Protein AF-A0A0V0VA84-F1 (afdb_monomer)

Nearest PDB structures (foldseek):
  5h11-assembly1_A  TM=8.483E-01  e=2.764E-23  Danio rerio
  7t7c-assembly1_A  TM=3.739E-01  e=2.748E-04  Rattus norvegicus
  8ay2-assembly1_A  TM=3.408E-01  e=6.160E-02  Rattus norvegicus
  7n6g-assembly1_1T  TM=1.068E-01  e=7.537E-01  Chlamydomonas reinhardtii
  3ja6-assembly1_H  TM=1.563E-01  e=9.996E+00  Escherichia coli

Structure (mmCIF, N/CA/C/O backbone):
data_AF-A0A0V0VA84-F1
#
_entry.id   AF-A0A0V0VA84-F1
#
loop_
_atom_site.group_PDB
_atom_site.id
_atom_site.type_symbol
_atom_site.label_atom_id
_atom_site.label_alt_id
_atom_site.label_comp_id
_atom_site.label_asym_id
_atom_site.label_entity_id
_atom_site.label_seq_id
_atom_site.pdbx_PDB_ins_code
_atom_site.Cartn_x
_atom_site.Cartn_y
_atom_site.Cartn_z
_atom_site.occupancy
_atom_site.B_iso_or_equiv
_atom_site.auth_seq_id
_atom_site.auth_comp_id
_atom_site.auth_asym_id
_atom_site.auth_atom_id
_atom_site.pdbx_PDB_model_num
ATOM 1 N N . MET A 1 1 ? 24.140 22.521 54.155 1.00 45.34 1 MET A N 1
ATOM 2 C CA . MET A 1 1 ? 23.117 23.584 54.156 1.00 45.34 1 MET A CA 1
ATOM 3 C C . MET A 1 1 ? 23.136 24.397 52.866 1.00 45.34 1 MET A C 1
ATOM 5 O O . MET A 1 1 ? 22.139 24.355 52.176 1.00 45.34 1 MET A O 1
ATOM 9 N N . LEU A 1 2 ? 24.255 24.997 52.436 1.00 45.44 2 LEU A N 1
ATOM 10 C CA . LEU A 1 2 ? 24.323 25.787 51.181 1.00 45.44 2 LEU A CA 1
ATOM 11 C C . LEU A 1 2 ? 23.915 25.061 49.875 1.00 45.44 2 LEU A C 1
ATOM 13 O O . LEU A 1 2 ? 23.482 25.712 48.935 1.00 45.44 2 LEU A O 1
ATOM 17 N N . ARG A 1 3 ? 24.032 23.727 49.804 1.00 48.41 3 ARG A N 1
ATOM 18 C CA . ARG A 1 3 ? 23.675 22.936 48.607 1.00 48.41 3 ARG A CA 1
ATOM 19 C C . ARG A 1 3 ? 22.162 22.735 48.439 1.00 48.41 3 ARG A C 1
ATOM 21 O O . ARG A 1 3 ? 21.686 22.717 47.318 1.00 48.41 3 ARG A O 1
ATOM 28 N N . THR A 1 4 ? 21.428 22.634 49.547 1.00 54.72 4 THR A N 1
ATOM 29 C CA . THR A 1 4 ? 19.971 22.431 49.556 1.00 54.72 4 THR A CA 1
ATOM 30 C C . THR A 1 4 ? 19.199 23.717 49.258 1.00 54.72 4 THR A C 1
ATOM 32 O O . THR A 1 4 ? 18.077 23.652 48.780 1.00 54.72 4 THR A O 1
ATOM 35 N N . TYR A 1 5 ? 19.794 24.888 49.514 1.00 59.69 5 TYR A N 1
ATOM 36 C CA . TYR A 1 5 ? 19.188 26.183 49.185 1.00 59.69 5 TYR A CA 1
ATOM 37 C C . TYR A 1 5 ? 19.231 26.499 47.683 1.00 59.69 5 TYR A C 1
ATOM 39 O O . TYR A 1 5 ? 18.326 27.150 47.175 1.00 59.69 5 TYR A O 1
ATOM 47 N N . ALA A 1 6 ? 20.251 26.015 46.968 1.00 56.38 6 ALA A N 1
ATOM 48 C CA . ALA A 1 6 ? 20.373 26.211 45.524 1.00 56.38 6 ALA A CA 1
ATOM 49 C C . ALA A 1 6 ? 19.298 25.437 44.736 1.00 56.38 6 ALA A C 1
ATOM 51 O O . ALA A 1 6 ? 18.718 25.984 43.809 1.00 56.38 6 ALA A O 1
ATOM 52 N N . GLU A 1 7 ? 18.971 24.210 45.154 1.00 60.22 7 GLU A N 1
ATOM 53 C CA . GLU A 1 7 ? 17.962 23.365 44.492 1.00 60.22 7 GLU A CA 1
ATOM 54 C C . GLU A 1 7 ? 16.534 23.941 44.597 1.00 60.22 7 GLU A C 1
ATOM 56 O O . GLU A 1 7 ? 15.756 23.817 43.656 1.00 60.22 7 GLU A O 1
ATOM 61 N N . ASP A 1 8 ? 16.195 24.619 45.702 1.00 59.78 8 ASP A N 1
ATOM 62 C CA . ASP A 1 8 ? 14.899 25.304 45.857 1.00 59.78 8 ASP A CA 1
ATOM 63 C C . ASP A 1 8 ? 14.807 26.585 44.993 1.00 59.78 8 ASP A C 1
ATOM 65 O O . ASP A 1 8 ? 13.715 26.964 44.566 1.00 59.78 8 ASP A O 1
ATOM 69 N N . LEU A 1 9 ? 15.941 27.252 44.730 1.00 61.59 9 LEU A N 1
ATOM 70 C CA . LEU A 1 9 ? 16.037 28.484 43.929 1.00 61.59 9 LEU A CA 1
ATOM 71 C C . LEU A 1 9 ? 16.100 28.223 42.412 1.00 61.59 9 LEU A C 1
ATOM 73 O O . LEU A 1 9 ? 15.794 29.119 41.631 1.00 61.59 9 LEU A O 1
ATOM 77 N N . GLU A 1 10 ? 16.487 27.015 41.996 1.00 58.75 10 GLU A N 1
ATOM 78 C CA . GLU A 1 10 ? 16.611 26.595 40.590 1.00 58.75 10 GLU A CA 1
ATOM 79 C C . GLU A 1 10 ? 15.309 25.990 40.009 1.00 58.75 10 GLU A C 1
ATOM 81 O O . GLU A 1 10 ? 15.294 25.533 38.868 1.00 58.75 10 GLU A O 1
ATOM 86 N N . SER A 1 11 ? 14.203 25.993 40.764 1.00 61.19 11 SER A N 1
ATOM 87 C CA . SER A 1 11 ? 12.880 25.546 40.298 1.00 61.19 11 SER A CA 1
ATOM 88 C C . SER A 1 11 ? 12.213 26.576 39.368 1.00 61.19 11 SER A C 1
ATOM 90 O O . SER A 1 11 ? 12.091 27.747 39.728 1.00 61.19 11 SER A O 1
ATOM 92 N N . ASP A 1 12 ? 11.684 26.132 38.218 1.00 53.41 12 ASP A N 1
ATOM 93 C CA . ASP A 1 12 ? 10.981 26.969 37.217 1.00 53.41 12 ASP A CA 1
ATOM 94 C C . ASP A 1 12 ? 9.736 27.709 37.762 1.00 53.41 12 ASP A C 1
ATOM 96 O O . ASP A 1 12 ? 9.227 28.636 37.130 1.00 53.41 12 ASP A O 1
ATOM 100 N N . ALA A 1 13 ? 9.240 27.324 38.943 1.00 58.16 13 ALA A N 1
ATOM 101 C CA . ALA A 1 13 ? 8.108 27.939 39.636 1.00 58.16 13 ALA A CA 1
ATOM 102 C C . ALA A 1 13 ? 8.505 28.435 41.039 1.00 58.16 13 ALA A C 1
ATOM 104 O O . ALA A 1 13 ? 7.855 28.111 42.033 1.00 58.16 13 ALA A O 1
ATOM 105 N N . PHE A 1 14 ? 9.603 29.186 41.144 1.00 72.44 14 PHE A N 1
ATOM 106 C CA . PHE A 1 14 ? 10.034 29.761 42.418 1.00 72.44 14 PHE A CA 1
ATOM 107 C C . PHE A 1 14 ? 8.977 30.717 43.003 1.00 72.44 14 PHE A C 1
ATOM 109 O O . PHE A 1 14 ? 8.611 31.717 42.381 1.00 72.44 14 PHE A O 1
ATOM 116 N N . ASN A 1 15 ? 8.525 30.441 44.231 1.00 74.19 15 ASN A N 1
ATOM 117 C CA . ASN A 1 15 ? 7.655 31.322 45.007 1.00 74.19 15 ASN A CA 1
ATOM 118 C C . ASN A 1 15 ? 8.377 31.787 46.281 1.00 74.19 15 ASN A C 1
ATOM 120 O O . ASN A 1 15 ? 8.720 30.986 47.153 1.00 74.19 15 ASN A O 1
ATOM 124 N N . ALA A 1 16 ? 8.579 33.102 46.395 1.00 70.25 16 ALA A N 1
ATOM 125 C CA . ALA A 1 16 ? 9.273 33.717 47.521 1.00 70.25 16 ALA A CA 1
ATOM 126 C C . ALA A 1 16 ? 8.543 33.515 48.861 1.00 70.25 16 ALA A C 1
ATOM 128 O O . ALA A 1 16 ? 9.199 33.337 49.885 1.00 70.25 16 ALA A O 1
ATOM 129 N N . GLU A 1 17 ? 7.208 33.512 48.864 1.00 73.06 17 GLU A N 1
ATOM 130 C CA . GLU A 1 17 ? 6.409 33.332 50.083 1.00 73.06 17 GLU A CA 1
ATOM 131 C C . GLU A 1 17 ? 6.534 31.899 50.609 1.00 73.06 17 GLU A C 1
ATOM 133 O O . GLU A 1 17 ? 6.816 31.690 51.788 1.00 73.06 17 GLU A O 1
ATOM 138 N N . GLU A 1 18 ? 6.438 30.914 49.714 1.00 71.19 18 GLU A N 1
ATOM 139 C CA . GLU A 1 18 ? 6.584 29.495 50.050 1.00 71.19 18 GLU A CA 1
ATOM 140 C C . GLU A 1 18 ? 8.011 29.160 50.513 1.00 71.19 18 GLU A C 1
ATOM 142 O O . GLU A 1 18 ? 8.213 28.369 51.436 1.00 71.19 18 GLU A O 1
ATOM 147 N N . TYR A 1 19 ? 9.020 29.793 49.909 1.00 73.81 19 TYR A N 1
ATOM 148 C CA . TYR A 1 19 ? 10.410 29.643 50.328 1.00 73.81 19 TYR A CA 1
ATOM 149 C C . TYR A 1 19 ? 10.634 30.170 51.752 1.00 73.81 19 TYR A C 1
ATOM 151 O O . TYR A 1 19 ? 11.240 29.480 52.575 1.00 73.81 19 TYR A O 1
ATOM 159 N N . VAL A 1 20 ? 10.110 31.360 52.069 1.00 73.44 20 VAL A N 1
ATOM 160 C CA . VAL A 1 20 ? 10.193 31.946 53.417 1.00 73.44 20 VAL A CA 1
ATOM 161 C C . VAL A 1 20 ? 9.425 31.099 54.434 1.00 73.44 20 VAL A C 1
ATOM 163 O O . VAL A 1 20 ? 9.914 30.890 55.544 1.00 73.44 20 VAL A O 1
ATOM 166 N N . GLU A 1 21 ? 8.269 30.549 54.060 1.00 71.00 21 GLU A N 1
ATOM 167 C CA . GLU A 1 21 ? 7.486 29.658 54.919 1.00 71.00 21 GLU A CA 1
ATOM 168 C C . GLU A 1 21 ? 8.239 28.354 55.221 1.00 71.00 21 GLU A C 1
ATOM 170 O O . GLU A 1 21 ? 8.366 27.967 56.383 1.00 71.00 21 GLU A O 1
ATOM 175 N N . ARG A 1 22 ? 8.839 27.718 54.206 1.00 71.38 22 ARG A N 1
ATOM 176 C CA . ARG A 1 22 ? 9.696 26.531 54.377 1.00 71.38 22 ARG A CA 1
ATOM 177 C C . ARG A 1 22 ? 10.940 26.834 55.210 1.00 71.38 22 ARG A C 1
ATOM 179 O O . ARG A 1 22 ? 11.348 25.991 56.009 1.00 71.38 22 ARG A O 1
ATOM 186 N N . LEU A 1 23 ? 11.543 28.010 55.037 1.00 71.06 23 LEU A N 1
ATOM 187 C CA . LEU A 1 23 ? 12.694 28.466 55.819 1.00 71.06 23 LEU A CA 1
ATOM 188 C C . LEU A 1 23 ? 12.318 28.614 57.298 1.00 71.06 23 LEU A C 1
ATOM 190 O O . LEU A 1 23 ? 12.993 28.055 58.162 1.00 71.06 23 LEU A O 1
ATOM 194 N N . ALA A 1 24 ? 11.202 29.288 57.585 1.00 68.38 24 ALA A N 1
ATOM 195 C CA . ALA A 1 24 ? 10.670 29.421 58.937 1.00 68.38 24 ALA A CA 1
ATOM 196 C C . ALA A 1 24 ? 10.385 28.042 59.554 1.00 68.38 24 ALA A C 1
ATOM 198 O O . ALA A 1 24 ? 10.808 27.774 60.677 1.00 68.38 24 ALA A O 1
ATOM 199 N N . TRP A 1 25 ? 9.778 27.129 58.788 1.00 69.94 25 TRP A N 1
ATOM 200 C CA . TRP A 1 25 ? 9.492 25.757 59.218 1.00 69.94 25 TRP A CA 1
ATOM 201 C C . TRP A 1 25 ? 10.760 24.943 59.529 1.00 69.94 25 TRP A C 1
ATOM 203 O O . TRP A 1 25 ? 10.796 24.198 60.511 1.00 69.94 25 TRP A O 1
ATOM 213 N N . ARG A 1 26 ? 11.825 25.093 58.725 1.00 69.25 26 ARG A N 1
ATOM 214 C CA . ARG A 1 26 ? 13.135 24.451 58.961 1.00 69.25 26 ARG A CA 1
ATOM 215 C C . ARG A 1 26 ? 13.813 24.979 60.225 1.00 69.25 26 ARG A C 1
ATOM 217 O O . ARG A 1 26 ? 14.445 24.194 60.928 1.00 69.25 26 ARG A O 1
ATOM 224 N N . LEU A 1 27 ? 13.671 26.273 60.515 1.00 66.31 27 LEU A N 1
ATOM 225 C CA . LEU A 1 27 ? 14.262 26.918 61.690 1.00 66.31 27 LEU A CA 1
ATOM 226 C C . LEU A 1 27 ? 13.512 26.589 62.994 1.00 66.31 27 LEU A C 1
ATOM 228 O O . LEU A 1 27 ? 14.143 26.505 64.046 1.00 66.31 27 LEU A O 1
ATOM 232 N N . THR A 1 28 ? 12.191 26.368 62.946 1.00 64.06 28 THR A N 1
ATOM 233 C CA . THR A 1 28 ? 11.367 26.079 64.139 1.00 64.06 28 THR A CA 1
ATOM 234 C C . THR A 1 28 ? 11.114 24.588 64.396 1.00 64.06 28 THR A C 1
ATOM 236 O O . THR A 1 28 ? 10.774 24.213 65.519 1.00 64.06 28 THR A O 1
ATOM 239 N N . GLY A 1 29 ? 11.294 23.726 63.389 1.00 59.12 29 GLY A N 1
ATOM 240 C CA . GLY A 1 29 ? 11.092 22.275 63.470 1.00 59.12 29 GLY A CA 1
ATOM 241 C C . GLY A 1 29 ? 9.618 21.834 63.616 1.00 59.12 29 GLY A C 1
ATOM 242 O O . GLY A 1 29 ? 8.744 22.656 63.887 1.00 59.12 29 GLY A O 1
ATOM 243 N N . PRO A 1 30 ? 9.304 20.523 63.489 1.00 51.09 30 PRO A N 1
ATOM 244 C CA . PRO A 1 30 ? 7.925 20.002 63.414 1.00 51.09 30 PRO A CA 1
ATOM 245 C C . PRO A 1 30 ? 7.134 20.038 64.737 1.00 51.09 30 PRO A C 1
ATOM 247 O O . PRO A 1 30 ? 6.074 19.426 64.844 1.00 51.09 30 PRO A O 1
ATOM 250 N N . GLY A 1 31 ? 7.668 20.686 65.774 1.00 55.28 31 GLY A N 1
ATOM 251 C CA . GLY A 1 31 ? 7.162 20.624 67.145 1.00 55.28 31 GLY A CA 1
ATOM 252 C C . GLY A 1 31 ? 7.399 21.914 67.925 1.00 55.28 31 GLY A C 1
ATOM 253 O O . GLY A 1 31 ? 7.795 21.858 69.089 1.00 55.28 31 GLY A O 1
ATOM 254 N N . GLY A 1 32 ? 7.199 23.070 67.287 1.00 51.06 32 GLY A N 1
ATOM 255 C CA . GLY A 1 32 ? 7.267 24.371 67.950 1.00 51.06 32 GLY A CA 1
ATOM 256 C C . GLY A 1 32 ? 6.171 24.507 69.007 1.00 51.06 32 GLY A C 1
ATOM 257 O O . GLY A 1 32 ? 5.003 24.696 68.678 1.00 51.06 32 GLY A O 1
ATOM 258 N N . GLY A 1 33 ? 6.547 24.383 70.282 1.00 50.97 33 GLY A N 1
ATOM 259 C CA . GLY A 1 33 ? 5.676 24.700 71.410 1.00 50.97 33 GLY A CA 1
ATOM 260 C C . GLY A 1 33 ? 5.225 26.165 71.386 1.00 50.97 33 GLY A C 1
ATOM 261 O O . GLY A 1 33 ? 5.870 27.007 70.770 1.00 50.97 33 GLY A O 1
ATOM 262 N N . ASP A 1 34 ? 4.136 26.446 72.102 1.00 52.22 34 ASP A N 1
ATOM 263 C CA . ASP A 1 34 ? 3.304 27.670 72.138 1.00 52.22 34 ASP A CA 1
ATOM 264 C C . ASP A 1 34 ? 4.015 29.003 72.516 1.00 52.22 34 ASP A C 1
ATOM 266 O O . ASP A 1 34 ? 3.389 29.976 72.936 1.00 52.22 34 ASP A O 1
ATOM 270 N N . LYS A 1 35 ? 5.347 29.072 72.412 1.00 56.91 35 LYS A N 1
ATOM 271 C CA . LYS A 1 35 ? 6.171 30.270 72.597 1.00 56.91 35 LYS A CA 1
ATOM 272 C C . LYS A 1 35 ? 7.204 30.367 71.480 1.00 56.91 35 LYS A C 1
ATOM 274 O O . LYS A 1 35 ? 8.292 29.806 71.570 1.00 56.91 35 LYS A O 1
ATOM 279 N N . ILE A 1 36 ? 6.855 31.123 70.448 1.00 60.66 36 ILE A N 1
ATOM 280 C CA . ILE A 1 36 ? 7.783 31.559 69.405 1.00 60.66 36 ILE A CA 1
ATOM 281 C C . ILE A 1 36 ? 8.807 32.506 70.051 1.00 60.66 36 ILE A C 1
ATOM 283 O O . ILE A 1 36 ? 8.439 33.581 70.529 1.00 60.66 36 ILE A O 1
ATOM 287 N N . ASP A 1 37 ? 10.083 32.117 70.088 1.00 66.81 37 ASP A N 1
ATOM 288 C CA . ASP A 1 37 ? 11.168 33.004 70.520 1.00 66.81 37 ASP A CA 1
ATOM 289 C C . ASP A 1 37 ? 11.534 33.954 69.373 1.00 66.81 37 ASP A C 1
ATOM 291 O O . ASP A 1 37 ? 12.322 33.633 68.480 1.00 66.81 37 ASP A O 1
ATOM 295 N N . ALA A 1 38 ? 10.911 35.133 69.388 1.00 67.94 38 ALA A N 1
ATOM 296 C CA . ALA A 1 38 ? 11.093 36.158 68.366 1.00 67.94 38 ALA A CA 1
ATOM 297 C C . ALA A 1 38 ? 12.550 36.641 68.245 1.00 67.94 38 ALA A C 1
ATOM 299 O O . ALA A 1 38 ? 12.949 37.088 67.173 1.00 67.94 38 ALA A O 1
ATOM 300 N N . VAL A 1 39 ? 13.354 36.545 69.312 1.00 74.06 39 VAL A N 1
ATOM 301 C CA . VAL A 1 39 ? 14.758 36.985 69.290 1.00 74.06 39 VAL A CA 1
ATOM 302 C C . VAL A 1 39 ? 15.623 35.966 68.550 1.00 74.06 39 VAL A C 1
ATOM 304 O O . VAL A 1 39 ? 16.446 36.351 67.723 1.00 74.06 39 VAL A O 1
ATOM 307 N N . PHE A 1 40 ? 15.396 34.672 68.792 1.00 74.81 40 PHE A N 1
ATOM 308 C CA . PHE A 1 40 ? 16.093 33.595 68.088 1.00 74.81 40 PHE A CA 1
ATOM 309 C C . PHE A 1 40 ? 15.748 33.564 66.592 1.00 74.81 40 PHE A C 1
ATOM 311 O O . PHE A 1 40 ? 16.646 33.483 65.757 1.00 74.81 40 PHE A O 1
ATOM 318 N N . LEU A 1 41 ? 14.462 33.688 66.246 1.00 72.81 41 LEU A N 1
ATOM 319 C CA . LEU A 1 41 ? 14.007 33.717 64.850 1.00 72.81 41 LEU A CA 1
ATOM 320 C C . LEU A 1 41 ? 14.576 34.906 64.076 1.00 72.81 41 LEU A C 1
ATOM 322 O O . LEU A 1 41 ? 14.981 34.737 62.930 1.00 72.81 41 LEU A O 1
ATOM 326 N N . ASN A 1 42 ? 14.642 36.088 64.697 1.00 76.81 42 ASN A N 1
ATOM 327 C CA . ASN A 1 42 ? 15.216 37.264 64.051 1.00 76.81 42 ASN A CA 1
ATOM 328 C C . ASN A 1 42 ? 16.724 37.088 63.802 1.00 76.81 42 ASN A C 1
ATOM 330 O O . ASN A 1 42 ? 17.190 37.322 62.694 1.00 76.81 42 ASN A O 1
ATOM 334 N N . ALA A 1 43 ? 17.472 36.575 64.786 1.00 77.69 43 ALA A N 1
ATOM 335 C CA . ALA A 1 43 ? 18.902 36.303 64.623 1.00 77.69 43 ALA A CA 1
ATOM 336 C C . ALA A 1 43 ? 19.187 35.235 63.547 1.00 77.69 43 ALA A C 1
ATOM 338 O O . ALA A 1 43 ? 20.107 35.393 62.748 1.00 77.69 43 ALA A O 1
ATOM 339 N N . ALA A 1 44 ? 18.380 34.170 63.488 1.00 75.81 44 ALA A N 1
ATOM 340 C CA . ALA A 1 44 ? 18.516 33.124 62.475 1.00 75.81 44 ALA A CA 1
ATOM 341 C C . ALA A 1 44 ? 18.137 33.612 61.063 1.00 75.81 44 ALA A C 1
ATOM 343 O O . ALA A 1 44 ? 18.788 33.246 60.085 1.00 75.81 44 ALA A O 1
ATOM 344 N N . LEU A 1 45 ? 17.115 34.468 60.945 1.00 77.31 45 LEU A N 1
ATOM 345 C CA . LEU A 1 45 ? 16.757 35.115 59.679 1.00 77.31 45 LEU A CA 1
ATOM 346 C C . LEU A 1 45 ? 17.851 36.078 59.205 1.00 77.31 45 LEU A C 1
ATOM 348 O O . LEU A 1 45 ? 18.176 36.073 58.022 1.00 77.31 45 LEU A O 1
ATOM 352 N N . GLU A 1 46 ? 18.449 36.868 60.100 1.00 82.56 46 GLU A N 1
ATOM 353 C CA . GLU A 1 46 ? 19.584 37.742 59.769 1.00 82.56 46 GLU A CA 1
ATOM 354 C C . GLU A 1 46 ? 20.800 36.942 59.270 1.00 82.56 46 GLU A C 1
ATOM 356 O O . GLU A 1 46 ? 21.444 37.339 58.294 1.00 82.56 46 GLU A O 1
ATOM 361 N N . GLU A 1 47 ? 21.089 35.789 59.883 1.00 81.81 47 GLU A N 1
ATOM 362 C CA . GLU A 1 47 ? 22.154 34.884 59.438 1.00 81.81 47 GLU A CA 1
ATOM 363 C C . GLU A 1 47 ? 21.867 34.302 58.042 1.00 81.81 47 GLU A C 1
ATOM 365 O O . GLU A 1 47 ? 22.745 34.311 57.176 1.00 81.81 47 GLU A O 1
ATOM 370 N N . GLU A 1 48 ? 20.634 33.868 57.771 1.00 78.88 48 GLU A N 1
ATOM 371 C CA . GLU A 1 48 ? 20.272 33.324 56.456 1.00 78.88 48 GLU A CA 1
ATOM 372 C C . GLU A 1 48 ? 20.178 34.392 55.357 1.00 78.88 48 GLU A C 1
ATOM 374 O O . GLU A 1 48 ? 20.563 34.132 54.216 1.00 78.88 48 GLU A O 1
ATOM 379 N N . ILE A 1 49 ? 19.761 35.620 55.682 1.00 82.38 49 ILE A N 1
ATOM 380 C CA . ILE A 1 49 ? 19.849 36.762 54.757 1.00 82.38 49 ILE A CA 1
ATOM 381 C C . ILE A 1 49 ? 21.313 37.017 54.380 1.00 82.38 49 ILE A C 1
ATOM 383 O O . ILE A 1 49 ? 21.618 37.229 53.205 1.00 82.38 49 ILE A O 1
ATOM 387 N N . SER A 1 50 ? 22.231 36.944 55.346 1.00 84.50 50 SER A N 1
ATOM 388 C CA . SER A 1 50 ? 23.670 37.071 55.088 1.00 84.50 50 SER A CA 1
ATOM 389 C C . SER A 1 50 ? 24.187 35.952 54.171 1.00 84.50 50 SER A C 1
ATOM 391 O O . SER A 1 50 ? 24.905 36.218 53.205 1.00 84.50 50 SER A O 1
ATOM 393 N N . ASN A 1 51 ? 23.761 34.704 54.393 1.00 82.56 51 ASN A N 1
ATOM 394 C CA . ASN A 1 51 ? 24.118 33.572 53.530 1.00 82.56 51 ASN A CA 1
ATOM 395 C C . ASN A 1 51 ? 23.579 33.727 52.099 1.00 82.56 51 ASN A C 1
ATOM 397 O O . ASN A 1 51 ? 24.302 33.452 51.136 1.00 82.56 51 ASN A O 1
ATOM 401 N N . LEU A 1 52 ? 22.335 34.192 51.943 1.00 81.81 52 LEU A N 1
ATOM 402 C CA . LEU A 1 52 ? 21.737 34.488 50.638 1.00 81.81 52 LEU A CA 1
ATOM 403 C C . LEU A 1 52 ? 22.472 35.624 49.922 1.00 81.81 52 LEU A C 1
ATOM 405 O O . LEU A 1 52 ? 22.694 35.531 48.716 1.00 81.81 52 LEU A O 1
ATOM 409 N N . GLN A 1 53 ? 22.914 36.650 50.650 1.00 85.31 53 GLN A N 1
ATOM 410 C CA . GLN A 1 53 ? 23.718 37.735 50.088 1.00 85.31 53 GLN A CA 1
ATOM 411 C C . GLN A 1 53 ? 25.064 37.218 49.555 1.00 85.31 53 GLN A C 1
ATOM 413 O O . GLN A 1 53 ? 25.466 37.559 48.444 1.00 85.31 53 GLN A O 1
ATOM 418 N N . ILE A 1 54 ? 25.730 36.325 50.296 1.00 86.69 54 ILE A N 1
ATOM 419 C CA . ILE A 1 54 ? 26.978 35.683 49.854 1.00 86.69 54 ILE A CA 1
ATOM 420 C C . ILE A 1 54 ? 26.740 34.829 48.599 1.00 86.69 54 ILE A C 1
ATOM 422 O O . ILE A 1 54 ? 27.544 34.867 47.665 1.00 86.69 54 ILE A O 1
ATOM 426 N N . LEU A 1 55 ? 25.643 34.066 48.552 1.00 83.88 55 LEU A N 1
ATOM 427 C CA . LEU A 1 55 ? 25.266 33.289 47.367 1.00 83.88 55 LEU A CA 1
ATOM 428 C C . LEU A 1 55 ? 24.964 34.189 46.164 1.00 83.88 55 LEU A C 1
ATOM 430 O O . LEU A 1 55 ? 25.391 33.872 45.052 1.00 83.88 55 LEU A O 1
ATOM 434 N N . PHE A 1 56 ? 24.279 35.314 46.376 1.00 83.62 56 PHE A N 1
ATOM 435 C CA . PHE A 1 56 ? 24.009 36.305 45.340 1.00 83.62 56 PHE A CA 1
ATOM 436 C C . PHE A 1 56 ? 25.309 36.875 44.765 1.00 83.62 56 PHE A C 1
ATOM 438 O O . PHE A 1 56 ? 25.491 36.864 43.547 1.00 83.62 56 PHE A O 1
ATOM 445 N N . ASP A 1 57 ? 26.250 37.282 45.617 1.00 89.31 57 ASP A N 1
ATOM 446 C CA . ASP A 1 57 ? 27.545 37.817 45.185 1.00 89.31 57 ASP A CA 1
ATOM 447 C C . ASP A 1 57 ? 28.370 36.766 44.422 1.00 89.31 57 ASP A C 1
ATOM 449 O O . ASP A 1 57 ? 29.003 37.071 43.405 1.00 89.31 57 ASP A O 1
ATOM 453 N N . GLN A 1 58 ? 28.320 35.498 44.849 1.00 86.81 58 GLN A N 1
ATOM 454 C CA . GLN A 1 58 ? 28.949 34.385 44.129 1.00 86.81 58 GLN A CA 1
ATOM 455 C C . GLN A 1 58 ? 28.307 34.139 42.759 1.00 86.81 58 GLN A C 1
ATOM 457 O O . GLN A 1 58 ? 29.025 33.936 41.775 1.00 86.81 58 GLN A O 1
ATOM 462 N N . CYS A 1 59 ? 26.975 34.161 42.671 1.00 85.00 59 CYS A N 1
ATOM 463 C CA . CYS A 1 59 ? 26.258 34.005 41.406 1.00 85.00 59 CYS A CA 1
ATOM 464 C C . CYS A 1 59 ? 26.546 35.177 40.467 1.00 85.00 59 CYS A C 1
ATOM 466 O O . CYS A 1 59 ? 26.876 34.960 39.304 1.00 85.00 59 CYS A O 1
ATOM 468 N N . GLN A 1 60 ? 26.536 36.409 40.976 1.00 89.38 60 GLN A N 1
ATOM 469 C CA . GLN A 1 60 ? 26.877 37.601 40.206 1.00 89.38 60 GLN A CA 1
ATOM 470 C C . GLN A 1 60 ? 28.332 37.562 39.707 1.00 89.38 60 GLN A C 1
ATOM 472 O O . GLN A 1 60 ? 28.607 37.948 38.571 1.00 89.38 60 GLN A O 1
ATOM 477 N N . GLY A 1 61 ? 29.264 37.043 40.513 1.00 92.19 61 GLY A N 1
ATOM 478 C CA . GLY A 1 61 ? 30.645 36.799 40.094 1.00 92.19 61 GLY A CA 1
ATOM 479 C C . GLY A 1 61 ? 30.759 35.763 38.969 1.00 92.19 61 GLY A C 1
ATOM 480 O O . GLY A 1 61 ? 31.482 35.990 37.999 1.00 92.19 61 GLY A O 1
ATOM 481 N N . LYS A 1 62 ? 30.013 34.652 39.055 1.00 89.00 62 LYS A N 1
ATOM 482 C CA . LYS A 1 62 ? 29.950 33.646 37.979 1.00 89.00 62 LYS A CA 1
ATOM 483 C C . LYS A 1 62 ? 29.366 34.224 36.693 1.00 89.00 62 LYS A C 1
ATOM 485 O O . LYS A 1 62 ? 29.942 33.992 35.636 1.00 89.00 62 LYS A O 1
ATOM 490 N N . ILE A 1 63 ? 28.283 34.999 36.790 1.00 88.38 63 ILE A N 1
ATOM 491 C CA . ILE A 1 63 ? 27.658 35.668 35.641 1.00 88.38 63 ILE A CA 1
ATOM 492 C C . ILE A 1 63 ? 28.676 36.579 34.952 1.00 88.38 63 ILE A C 1
ATOM 494 O O . ILE A 1 63 ? 28.919 36.405 33.766 1.00 88.38 63 ILE A O 1
ATOM 498 N N . ARG A 1 64 ? 29.365 37.460 35.690 1.00 93.62 64 ARG A N 1
ATOM 499 C CA . ARG A 1 64 ? 30.387 38.350 35.104 1.00 93.62 64 ARG A CA 1
ATOM 500 C C . ARG A 1 64 ? 31.531 37.592 34.429 1.00 93.62 64 ARG A C 1
ATOM 502 O O . ARG A 1 64 ? 32.023 38.024 33.391 1.00 93.62 64 ARG A O 1
ATOM 509 N N . ASN A 1 65 ? 31.974 36.475 35.007 1.00 93.69 65 ASN A N 1
ATOM 510 C CA . ASN A 1 65 ? 33.019 35.654 34.395 1.00 93.69 65 ASN A CA 1
ATOM 511 C C . ASN A 1 65 ? 32.542 35.008 33.090 1.00 93.69 65 ASN A C 1
ATOM 513 O O . ASN A 1 65 ? 33.276 35.040 32.107 1.00 93.69 65 ASN A O 1
ATOM 517 N N . LEU A 1 66 ? 31.322 34.464 33.073 1.00 91.38 66 LEU A N 1
ATOM 518 C CA . LEU A 1 66 ? 30.723 33.889 31.868 1.00 91.38 66 LEU A CA 1
ATOM 519 C C . LEU A 1 66 ? 30.477 34.958 30.795 1.00 91.38 66 LEU A C 1
ATOM 521 O O . LEU A 1 66 ? 30.765 34.719 29.629 1.00 91.38 66 LEU A O 1
ATOM 525 N N . GLU A 1 67 ? 30.021 36.152 31.178 1.00 93.19 67 GLU A N 1
ATOM 526 C CA . GLU A 1 67 ? 29.857 37.291 30.267 1.00 93.19 67 GLU A CA 1
ATOM 527 C C . GLU A 1 67 ? 31.190 37.721 29.639 1.00 93.19 67 GLU A C 1
ATOM 529 O O . GLU A 1 67 ? 31.246 38.007 28.445 1.00 93.19 67 GLU A O 1
ATOM 534 N N . ASN A 1 68 ? 32.274 37.748 30.421 1.00 94.31 68 ASN A N 1
ATOM 535 C CA . ASN A 1 68 ? 33.603 38.075 29.905 1.00 94.31 68 ASN A CA 1
ATOM 536 C C . ASN A 1 68 ? 34.142 36.983 28.972 1.00 94.31 68 ASN A C 1
ATOM 538 O O . ASN A 1 68 ? 34.657 37.312 27.909 1.00 94.31 68 ASN A O 1
ATOM 542 N N . GLN A 1 69 ? 33.979 35.704 29.327 1.00 93.56 69 GLN A N 1
ATOM 543 C CA . GLN A 1 69 ? 34.360 34.587 28.453 1.00 93.56 69 GLN A CA 1
ATOM 544 C C . GLN A 1 69 ? 33.585 34.619 27.136 1.00 93.56 69 GLN A C 1
ATOM 546 O O . GLN A 1 69 ? 34.184 34.523 26.071 1.00 93.56 69 GLN A O 1
ATOM 551 N N . CYS A 1 70 ? 32.270 34.842 27.202 1.00 93.06 70 CYS A N 1
ATOM 552 C CA . CYS A 1 70 ? 31.429 34.973 26.019 1.00 93.06 70 CYS A CA 1
ATOM 553 C C . CYS A 1 70 ? 31.895 36.129 25.125 1.00 93.06 70 CYS A C 1
ATOM 555 O O . CYS A 1 70 ? 31.922 35.984 23.908 1.00 93.06 70 CYS A O 1
ATOM 557 N N . ARG A 1 71 ? 32.305 37.259 25.714 1.00 94.88 71 ARG A N 1
ATOM 558 C CA . ARG A 1 71 ? 32.824 38.407 24.962 1.00 94.88 71 ARG A CA 1
ATOM 559 C C . ARG A 1 71 ? 34.157 38.105 24.277 1.00 94.88 71 ARG A C 1
ATOM 561 O O . ARG A 1 71 ? 34.329 38.458 23.118 1.00 94.88 71 ARG A O 1
ATOM 568 N N . GLU A 1 72 ? 35.090 37.452 24.968 1.00 95.12 72 GLU A N 1
ATOM 569 C CA . GLU A 1 72 ? 36.379 37.052 24.383 1.00 95.12 72 GLU A CA 1
ATOM 570 C C . GLU A 1 72 ? 36.192 36.031 23.245 1.00 95.12 72 GLU A C 1
ATOM 572 O O . GLU A 1 72 ? 36.822 36.132 22.187 1.00 95.12 72 GLU A O 1
ATOM 577 N N . GLU A 1 73 ? 35.289 35.064 23.422 1.00 91.31 73 GLU A N 1
ATOM 578 C CA . GLU A 1 73 ? 34.917 34.109 22.374 1.00 91.31 73 GLU A CA 1
ATOM 579 C C . GLU A 1 73 ? 34.238 34.803 21.183 1.00 91.31 73 GLU A C 1
ATOM 581 O O . GLU A 1 73 ? 34.554 34.502 20.033 1.00 91.31 73 GLU A O 1
ATOM 586 N N . GLU A 1 74 ? 33.363 35.780 21.429 1.00 92.00 74 GLU A N 1
ATOM 587 C CA . GLU A 1 74 ? 32.709 36.559 20.374 1.00 92.00 74 GLU A CA 1
ATOM 588 C C . GLU A 1 74 ? 33.720 37.395 19.575 1.00 92.00 74 GLU A C 1
ATOM 590 O O . GLU A 1 74 ? 33.695 37.374 18.343 1.00 92.00 74 GLU A O 1
ATOM 595 N N . GLU A 1 75 ? 34.657 38.073 20.244 1.00 94.38 75 GLU A N 1
ATOM 596 C CA . GLU A 1 75 ? 35.712 38.853 19.585 1.00 94.38 75 GLU A CA 1
ATOM 597 C C . GLU A 1 75 ? 36.633 37.964 18.737 1.00 94.38 75 GLU A C 1
ATOM 599 O O . GLU A 1 75 ? 36.939 38.289 17.584 1.00 94.38 75 GLU A O 1
ATOM 604 N N . THR A 1 76 ? 37.046 36.811 19.270 1.00 94.50 76 THR A N 1
ATOM 605 C CA . THR A 1 76 ? 37.884 35.857 18.527 1.00 94.50 76 THR A CA 1
ATOM 606 C C . THR A 1 76 ? 37.144 35.244 17.339 1.00 94.50 76 THR A C 1
ATOM 608 O O . THR A 1 76 ? 37.727 35.100 16.259 1.00 94.50 76 THR A O 1
ATOM 611 N N . PHE A 1 77 ? 35.856 34.936 17.497 1.00 92.62 77 PHE A N 1
ATOM 612 C CA . PHE A 1 77 ? 35.012 34.440 16.417 1.00 92.62 77 PHE A CA 1
ATOM 613 C C . PHE A 1 77 ? 34.792 35.496 15.325 1.00 92.62 77 PHE A C 1
ATOM 615 O O . PHE A 1 77 ? 34.936 35.183 14.141 1.00 92.62 77 PHE A O 1
ATOM 622 N N . CYS A 1 78 ? 34.529 36.753 15.695 1.00 94.06 78 CYS A N 1
ATOM 623 C CA . CYS A 1 78 ? 34.398 37.862 14.746 1.00 94.06 78 CYS A CA 1
ATOM 624 C C . CYS A 1 78 ? 35.682 38.063 13.933 1.00 94.06 78 CYS A C 1
ATOM 626 O O . CYS A 1 78 ? 35.627 38.140 12.706 1.00 94.06 78 CYS A O 1
ATOM 628 N N . ALA A 1 79 ? 36.848 38.046 14.583 1.00 94.62 79 ALA A N 1
ATOM 629 C CA . ALA A 1 79 ? 38.130 38.157 13.890 1.00 94.62 79 ALA A CA 1
ATOM 630 C C . ALA A 1 79 ? 38.382 36.983 12.920 1.00 94.62 79 ALA A C 1
ATOM 632 O O . ALA A 1 79 ? 38.909 37.170 11.818 1.00 94.62 79 ALA A O 1
ATOM 633 N N . ALA A 1 80 ? 37.988 35.762 13.298 1.00 94.69 80 ALA A N 1
ATOM 634 C CA . ALA A 1 80 ? 38.078 34.599 12.418 1.00 94.69 80 ALA A CA 1
ATOM 635 C C . ALA A 1 80 ? 37.131 34.715 11.210 1.00 94.69 80 ALA A C 1
ATOM 637 O O . ALA A 1 80 ? 37.529 34.385 10.089 1.00 94.69 80 ALA A O 1
ATOM 638 N N . LEU A 1 81 ? 35.910 35.218 11.419 1.00 94.44 81 LEU A N 1
ATOM 639 C CA . LEU A 1 81 ? 34.943 35.483 10.354 1.00 94.44 81 LEU A CA 1
ATOM 640 C C . LEU A 1 81 ? 35.461 36.522 9.359 1.00 94.44 81 LEU A C 1
ATOM 642 O O . LEU A 1 81 ? 35.422 36.270 8.158 1.00 94.44 81 LEU A O 1
ATOM 646 N N . GLU A 1 82 ? 35.993 37.651 9.828 1.00 94.62 82 GLU A N 1
ATOM 647 C CA . GLU A 1 82 ? 36.553 38.690 8.953 1.00 94.62 82 GLU A CA 1
ATOM 648 C C . GLU A 1 82 ? 37.686 38.145 8.076 1.00 94.62 82 GLU A C 1
ATOM 650 O O . GLU A 1 82 ? 37.738 38.399 6.868 1.00 94.62 82 GLU A O 1
ATOM 655 N N . LYS A 1 83 ? 38.565 37.325 8.663 1.00 95.31 83 LYS A N 1
ATOM 656 C CA . LYS A 1 83 ? 39.638 36.660 7.922 1.00 95.31 83 LYS A CA 1
ATOM 657 C C . LYS A 1 83 ? 39.088 35.714 6.850 1.00 95.31 83 LYS A C 1
ATOM 659 O O . LYS A 1 83 ? 39.549 35.760 5.710 1.00 95.31 83 LYS A O 1
ATOM 664 N N . LEU A 1 84 ? 38.104 34.880 7.194 1.00 92.56 84 LEU A N 1
ATOM 665 C CA . LEU A 1 84 ? 37.474 33.954 6.247 1.00 92.56 84 LEU A CA 1
ATOM 666 C C . LEU A 1 84 ? 36.761 34.691 5.110 1.00 92.56 84 LEU A C 1
ATOM 668 O O . LEU A 1 84 ? 36.863 34.274 3.957 1.00 92.56 84 LEU A O 1
ATOM 672 N N . VAL A 1 85 ? 36.076 35.798 5.408 1.00 94.19 85 VAL A N 1
ATOM 673 C CA . VAL A 1 85 ? 35.433 36.644 4.393 1.00 94.19 85 VAL A CA 1
ATOM 674 C C . VAL A 1 85 ? 36.479 37.200 3.428 1.00 94.19 85 VAL A C 1
ATOM 676 O O . VAL A 1 85 ? 36.318 37.059 2.218 1.00 94.19 85 VAL A O 1
ATOM 679 N N . SER A 1 86 ? 37.591 37.733 3.940 1.00 95.50 86 SER A N 1
ATOM 680 C CA . SER A 1 86 ? 38.676 38.255 3.101 1.00 95.50 86 SER A CA 1
ATOM 681 C C . SER A 1 86 ? 39.313 37.175 2.212 1.00 95.50 86 SER A C 1
ATOM 683 O O . SER A 1 86 ? 39.533 37.391 1.018 1.00 95.50 86 SER A O 1
ATOM 685 N N . GLU A 1 87 ? 39.572 35.981 2.754 1.00 94.56 87 GLU A N 1
ATOM 686 C CA . GLU A 1 87 ? 40.095 34.853 1.972 1.00 94.56 87 GLU A CA 1
ATOM 687 C C . GLU A 1 87 ? 39.112 34.411 0.875 1.00 94.56 87 GLU A C 1
ATOM 689 O O . GLU A 1 87 ? 39.531 34.102 -0.247 1.00 94.56 87 GLU A O 1
ATOM 694 N N . ASN A 1 88 ? 37.811 34.435 1.169 1.00 93.31 88 ASN A N 1
ATOM 695 C CA . ASN A 1 88 ? 36.765 34.087 0.216 1.00 93.31 88 ASN A CA 1
ATOM 696 C C . ASN A 1 88 ? 36.638 35.123 -0.914 1.00 93.31 88 ASN A C 1
ATOM 698 O O . ASN A 1 88 ? 36.527 34.747 -2.079 1.00 93.31 88 ASN A O 1
ATOM 702 N N . GLU A 1 89 ? 36.743 36.421 -0.615 1.00 94.62 89 GLU A N 1
ATOM 703 C CA . GLU A 1 89 ? 36.769 37.479 -1.638 1.00 94.62 89 GLU A CA 1
ATOM 704 C C . GLU A 1 89 ? 37.959 37.320 -2.600 1.00 94.62 89 GLU A C 1
ATOM 706 O O . GLU A 1 89 ? 37.822 37.468 -3.819 1.00 94.62 89 GLU A O 1
ATOM 711 N N . ILE A 1 90 ? 39.131 36.943 -2.077 1.00 95.44 90 ILE A N 1
ATOM 712 C CA . ILE A 1 90 ? 40.314 36.652 -2.900 1.00 95.44 90 ILE A CA 1
ATOM 713 C C . ILE A 1 90 ? 40.076 35.417 -3.781 1.00 95.44 90 ILE A C 1
ATOM 715 O O . ILE A 1 90 ? 40.482 35.397 -4.950 1.00 95.44 90 ILE A O 1
ATOM 719 N N . ALA A 1 91 ? 39.445 34.372 -3.239 1.00 92.19 91 ALA A N 1
ATOM 720 C CA . ALA A 1 91 ? 39.103 33.168 -3.989 1.00 92.19 91 ALA A CA 1
ATOM 721 C C . ALA A 1 91 ? 38.089 33.460 -5.109 1.00 92.19 91 ALA A C 1
ATOM 723 O O . ALA A 1 91 ? 38.295 33.011 -6.238 1.00 92.19 91 ALA A O 1
ATOM 724 N N . ASP A 1 92 ? 37.065 34.273 -4.839 1.00 93.56 92 ASP A N 1
ATOM 725 C CA . ASP A 1 92 ? 36.082 34.721 -5.831 1.00 93.56 92 ASP A CA 1
ATOM 726 C C . ASP A 1 92 ? 36.746 35.510 -6.973 1.00 93.56 92 ASP A C 1
ATOM 728 O O . ASP A 1 92 ? 36.509 35.237 -8.153 1.00 93.56 92 ASP A O 1
ATOM 732 N N . GLY A 1 93 ? 37.683 36.411 -6.657 1.00 94.31 93 GLY A N 1
ATOM 733 C CA . GLY A 1 93 ? 38.470 37.122 -7.671 1.00 94.31 93 GLY A CA 1
ATOM 734 C C . GLY A 1 93 ? 39.295 36.185 -8.568 1.00 94.31 93 GLY A C 1
ATOM 735 O O . GLY A 1 93 ? 39.337 36.345 -9.796 1.00 94.31 93 GLY A O 1
ATOM 736 N N . LYS A 1 94 ? 39.917 35.154 -7.980 1.00 93.81 94 LYS A N 1
ATOM 737 C CA . LYS A 1 94 ? 40.644 34.119 -8.739 1.00 93.81 94 LYS A CA 1
ATOM 738 C C . LYS A 1 94 ? 39.702 33.289 -9.612 1.00 93.81 94 LYS A C 1
ATOM 740 O O . LYS A 1 94 ? 40.048 33.013 -10.761 1.00 93.81 94 LYS A O 1
ATOM 745 N N . LEU A 1 95 ? 38.524 32.925 -9.103 1.00 92.44 95 LEU A N 1
ATOM 746 C CA . LEU A 1 95 ? 37.504 32.186 -9.851 1.00 92.44 95 LEU A CA 1
ATOM 747 C C . LEU A 1 95 ? 36.978 32.988 -11.040 1.00 92.44 95 LEU A C 1
ATOM 749 O O . LEU A 1 95 ? 36.904 32.445 -12.139 1.00 92.44 95 LEU A O 1
ATOM 753 N N . LYS A 1 96 ? 36.698 34.284 -10.865 1.00 93.06 96 LYS A N 1
ATOM 754 C CA . LYS A 1 96 ? 36.303 35.177 -11.966 1.00 93.06 96 LYS A CA 1
ATOM 755 C C . LYS A 1 96 ? 37.363 35.215 -13.066 1.00 93.06 96 LYS A C 1
ATOM 757 O O . LYS A 1 96 ? 37.050 34.969 -14.228 1.00 93.06 96 LYS A O 1
ATOM 762 N N . THR A 1 97 ? 38.629 35.398 -12.689 1.00 94.56 97 THR A N 1
ATOM 763 C CA . THR A 1 97 ? 39.754 35.418 -13.643 1.00 94.56 97 THR A CA 1
ATOM 764 C C . THR A 1 97 ? 39.913 34.080 -14.376 1.00 94.56 97 THR A C 1
ATOM 766 O O . THR A 1 97 ? 40.187 34.036 -15.579 1.00 94.56 97 THR A O 1
ATOM 769 N N . LEU A 1 98 ? 39.753 32.962 -13.661 1.00 93.81 98 LEU A N 1
ATOM 770 C CA . LEU A 1 98 ? 39.790 31.631 -14.262 1.00 93.81 98 LEU A CA 1
ATOM 771 C C . LEU A 1 98 ? 38.630 31.443 -15.243 1.00 93.81 98 LEU A C 1
ATOM 773 O O . LEU A 1 98 ? 38.856 30.978 -16.355 1.00 93.81 98 LEU A O 1
ATOM 777 N N . ASN A 1 99 ? 37.419 31.839 -14.859 1.00 91.94 99 ASN A N 1
ATOM 778 C CA . ASN A 1 99 ? 36.226 31.722 -15.687 1.00 91.94 99 ASN A CA 1
ATOM 779 C C . ASN A 1 99 ? 36.356 32.530 -16.987 1.00 91.94 99 ASN A C 1
ATOM 781 O O . ASN A 1 99 ? 36.061 32.022 -18.065 1.00 91.94 99 ASN A O 1
ATOM 785 N N . GLU A 1 100 ? 36.887 33.753 -16.922 1.00 93.25 100 GLU A N 1
ATOM 786 C CA . GLU A 1 100 ? 37.188 34.560 -18.113 1.00 93.25 100 GLU A CA 1
ATOM 787 C C . GLU A 1 100 ? 38.170 33.854 -19.058 1.00 93.25 100 GLU A C 1
ATOM 789 O O . GLU A 1 100 ? 37.955 33.804 -20.274 1.00 93.25 100 GLU A O 1
ATOM 794 N N . ARG A 1 101 ? 39.233 33.251 -18.508 1.00 93.38 101 ARG A N 1
ATOM 795 C CA . ARG A 1 101 ? 40.197 32.473 -19.300 1.00 93.38 101 ARG A CA 1
ATOM 796 C C . ARG A 1 101 ? 39.566 31.226 -19.908 1.00 93.38 101 ARG A C 1
ATOM 798 O O . ARG A 1 101 ? 39.790 30.966 -21.088 1.00 93.38 101 ARG A O 1
ATOM 805 N N . VAL A 1 102 ? 38.783 30.477 -19.135 1.00 91.38 102 VAL A N 1
ATOM 806 C CA . VAL A 1 102 ? 38.078 29.275 -19.604 1.00 91.38 102 VAL A CA 1
ATOM 807 C C . VAL A 1 102 ? 37.120 29.633 -20.733 1.00 91.38 102 VAL A C 1
ATOM 809 O O . VAL A 1 102 ? 37.169 28.993 -21.777 1.00 91.38 102 VAL A O 1
ATOM 812 N N . ASN A 1 103 ? 36.336 30.701 -20.589 1.00 90.62 103 ASN A N 1
ATOM 813 C CA . ASN A 1 103 ? 35.413 31.158 -21.628 1.00 90.62 103 ASN A CA 1
ATOM 814 C C . ASN A 1 103 ? 36.146 31.592 -22.906 1.00 90.62 103 ASN A C 1
ATOM 816 O O . ASN A 1 103 ? 35.720 31.255 -24.009 1.00 90.62 103 ASN A O 1
ATOM 820 N N . SER A 1 104 ? 37.287 32.278 -22.779 1.00 92.75 104 SER A N 1
ATOM 821 C CA . SER A 1 104 ? 38.124 32.656 -23.927 1.00 92.75 104 SER A CA 1
ATOM 822 C C . SER A 1 104 ? 38.695 31.436 -24.660 1.00 92.75 104 SER A C 1
ATOM 824 O O . SER A 1 104 ? 38.674 31.371 -25.892 1.00 92.75 104 SER A O 1
ATOM 826 N N . VAL A 1 105 ? 39.175 30.439 -23.912 1.00 93.44 105 VAL A N 1
ATOM 827 C CA . VAL A 1 105 ? 39.676 29.181 -24.482 1.00 93.44 105 VAL A CA 1
ATOM 828 C C . VAL A 1 105 ? 38.540 28.394 -25.130 1.00 93.44 105 VAL A C 1
ATOM 830 O O . VAL A 1 105 ? 38.694 27.962 -26.269 1.00 93.44 105 VAL A O 1
ATOM 833 N N . ALA A 1 106 ? 37.392 28.265 -24.464 1.00 89.00 106 ALA A N 1
ATOM 834 C CA . ALA A 1 106 ? 36.215 27.587 -24.996 1.00 89.00 106 ALA A CA 1
ATOM 835 C C . ALA A 1 106 ? 35.755 28.219 -26.317 1.00 89.00 106 ALA A C 1
ATOM 837 O O . ALA A 1 106 ? 35.568 27.503 -27.295 1.00 89.00 106 ALA A O 1
ATOM 838 N N . ALA A 1 107 ? 35.685 29.552 -26.397 1.00 87.44 107 ALA A N 1
ATOM 839 C CA . ALA A 1 107 ? 35.330 30.256 -27.630 1.00 87.44 107 ALA A CA 1
ATOM 840 C C . ALA A 1 107 ? 36.308 29.960 -28.784 1.00 87.44 107 ALA A C 1
ATOM 842 O O . ALA A 1 107 ? 35.886 29.732 -29.918 1.00 87.44 107 ALA A O 1
ATOM 843 N N . ARG A 1 108 ? 37.619 29.911 -28.505 1.00 90.62 108 ARG A N 1
ATOM 844 C CA . ARG A 1 108 ? 38.631 29.541 -29.513 1.00 90.62 108 ARG A CA 1
ATOM 845 C C . ARG A 1 108 ? 38.516 28.080 -29.948 1.00 90.62 108 ARG A C 1
ATOM 847 O O . ARG A 1 108 ? 38.681 27.794 -31.131 1.00 90.62 108 ARG A O 1
ATOM 854 N N . VAL A 1 109 ? 38.244 27.170 -29.013 1.00 90.81 109 VAL A N 1
ATOM 855 C CA . VAL A 1 109 ? 38.065 25.737 -29.293 1.00 90.81 109 VAL A CA 1
ATOM 856 C C . VAL A 1 109 ? 36.814 25.497 -30.133 1.00 90.81 109 VAL A C 1
ATOM 858 O O . VAL A 1 109 ? 36.892 24.742 -31.095 1.00 90.81 109 VAL A O 1
ATOM 861 N N . VAL A 1 110 ? 35.704 26.176 -29.831 1.00 87.50 110 VAL A N 1
ATOM 862 C CA . VAL A 1 110 ? 34.474 26.118 -30.637 1.00 87.50 110 VAL A CA 1
ATOM 863 C C . VAL A 1 110 ? 34.756 26.586 -32.060 1.00 87.50 110 VAL A C 1
ATOM 865 O O . VAL A 1 110 ? 34.506 25.841 -32.997 1.00 87.50 110 VAL A O 1
ATOM 868 N N . HIS A 1 111 ? 35.394 27.746 -32.234 1.00 88.69 111 HIS A N 1
ATOM 869 C CA . HIS A 1 111 ? 35.721 28.255 -33.567 1.00 88.69 111 HIS A CA 1
ATOM 870 C C . HIS A 1 111 ? 36.634 27.306 -34.366 1.00 88.69 111 HIS A C 1
ATOM 872 O O . HIS A 1 111 ? 36.440 27.112 -35.566 1.00 88.69 111 HIS A O 1
ATOM 878 N N . LEU A 1 112 ? 37.632 26.690 -33.722 1.00 89.00 112 LEU A N 1
ATOM 879 C CA . LEU A 1 112 ? 38.481 25.687 -34.371 1.00 89.00 112 LEU A CA 1
ATOM 880 C C . LEU A 1 112 ? 37.694 24.411 -34.715 1.00 89.00 112 LEU A C 1
ATOM 882 O O . LEU A 1 112 ? 37.892 23.841 -35.787 1.00 89.00 112 LEU A O 1
ATOM 886 N N . GLY A 1 113 ? 36.800 23.980 -33.822 1.00 88.50 113 GLY A N 1
ATOM 887 C CA . GLY A 1 113 ? 35.888 22.859 -34.036 1.00 88.50 113 GLY A CA 1
ATOM 888 C C . GLY A 1 113 ? 34.972 23.089 -35.236 1.00 88.50 113 GLY A C 1
ATOM 889 O O . GLY A 1 113 ? 34.908 22.236 -36.119 1.00 88.50 113 GLY A O 1
ATOM 890 N N . ASP A 1 114 ? 34.369 24.274 -35.329 1.00 86.31 114 ASP A N 1
ATOM 891 C CA . ASP A 1 114 ? 33.508 24.682 -36.440 1.00 86.31 114 ASP A CA 1
ATOM 892 C C . ASP A 1 114 ? 34.279 24.698 -37.766 1.00 86.31 114 ASP A C 1
ATOM 894 O O . ASP A 1 114 ? 33.807 24.177 -38.779 1.00 86.31 114 ASP A O 1
ATOM 898 N N . GLN A 1 115 ? 35.507 25.232 -37.770 1.00 87.12 115 GLN A N 1
ATOM 899 C CA . GLN A 1 115 ? 36.369 25.223 -38.954 1.00 87.12 115 GLN A CA 1
ATOM 900 C C . GLN A 1 115 ? 36.728 23.801 -39.392 1.00 87.12 115 GLN A C 1
ATOM 902 O O . GLN A 1 115 ? 36.627 23.485 -40.579 1.00 87.12 115 GLN A O 1
ATOM 907 N N . LEU A 1 116 ? 37.099 22.925 -38.456 1.00 85.19 116 LEU A N 1
ATOM 908 C CA . LEU A 1 116 ? 37.393 21.527 -38.762 1.00 85.19 116 LEU A CA 1
ATOM 909 C C . LEU A 1 116 ? 36.158 20.816 -39.319 1.00 85.19 116 LEU A C 1
ATOM 911 O O . LEU A 1 116 ? 36.246 20.234 -40.399 1.00 85.19 116 LEU A O 1
ATOM 915 N N . GLN A 1 117 ? 35.008 20.923 -38.648 1.00 83.06 117 GLN A N 1
ATOM 916 C CA . GLN A 1 117 ? 33.750 20.307 -39.074 1.00 83.06 117 GLN A CA 1
ATOM 917 C C . GLN A 1 117 ? 33.295 20.817 -40.448 1.00 83.06 117 GLN A C 1
ATOM 919 O O . GLN A 1 117 ? 32.836 20.021 -41.268 1.00 83.06 117 GLN A O 1
ATOM 924 N N . SER A 1 118 ? 33.481 22.108 -40.742 1.00 85.06 118 SER A N 1
ATOM 925 C CA . SER A 1 118 ? 33.136 22.693 -42.045 1.00 85.06 118 SER A CA 1
ATOM 926 C C . SER A 1 118 ? 33.916 22.075 -43.213 1.00 85.06 118 SER A C 1
ATOM 928 O O . SER A 1 118 ? 33.402 22.013 -44.328 1.00 85.06 118 SER A O 1
ATOM 930 N N . VAL A 1 119 ? 35.128 21.565 -42.960 1.00 83.56 119 VAL A N 1
ATOM 931 C CA . VAL A 1 119 ? 35.981 20.928 -43.973 1.00 83.56 119 VAL A CA 1
ATOM 932 C C . VAL A 1 119 ? 35.781 19.411 -44.010 1.00 83.56 119 VAL A C 1
ATOM 934 O O . VAL A 1 119 ? 35.700 18.824 -45.091 1.00 83.56 119 VAL A O 1
ATOM 937 N N . THR A 1 120 ? 35.694 18.743 -42.857 1.00 84.62 120 THR A N 1
ATOM 938 C CA . THR A 1 120 ? 35.587 17.275 -42.799 1.00 84.62 120 THR A CA 1
ATOM 939 C C . THR A 1 120 ? 34.188 16.755 -43.105 1.00 84.62 120 THR A C 1
ATOM 941 O O . THR A 1 120 ? 34.078 15.736 -43.787 1.00 84.62 120 THR A O 1
ATOM 944 N N . ALA A 1 121 ? 33.121 17.440 -42.684 1.00 82.69 121 ALA A N 1
ATOM 945 C CA . ALA A 1 121 ? 31.747 16.996 -42.926 1.00 82.69 121 ALA A CA 1
ATOM 946 C C . ALA A 1 121 ? 31.381 16.856 -44.421 1.00 82.69 121 ALA A C 1
ATOM 948 O O . ALA A 1 121 ? 30.862 15.800 -44.794 1.00 82.69 121 ALA A O 1
ATOM 949 N N . PRO A 1 122 ? 31.653 17.836 -45.314 1.00 85.06 122 PRO A N 1
ATOM 950 C CA . PRO A 1 122 ? 31.336 17.678 -46.734 1.00 85.06 122 PRO A CA 1
ATOM 951 C C . PRO A 1 122 ? 32.174 16.579 -47.393 1.00 85.06 122 PRO A C 1
ATOM 953 O O . PRO A 1 122 ? 31.661 15.854 -48.242 1.00 85.06 122 PRO A O 1
ATOM 956 N N . ARG A 1 123 ? 33.436 16.404 -46.976 1.00 86.62 123 ARG A N 1
ATOM 957 C CA . ARG A 1 123 ? 34.300 15.329 -47.480 1.00 86.62 123 ARG A CA 1
ATOM 958 C C . ARG A 1 123 ? 33.781 13.946 -47.080 1.00 86.62 123 ARG A C 1
ATOM 960 O O . ARG A 1 123 ? 33.732 13.064 -47.931 1.00 86.62 123 ARG A O 1
ATOM 967 N N . ALA A 1 124 ? 33.384 13.766 -45.820 1.00 83.81 124 ALA A N 1
ATOM 968 C CA . ALA A 1 124 ? 32.797 12.517 -45.339 1.00 83.81 124 ALA A CA 1
ATOM 969 C C . ALA A 1 124 ? 31.483 12.201 -46.072 1.00 83.81 124 ALA A C 1
ATOM 971 O O . ALA A 1 124 ? 31.324 11.100 -46.589 1.00 83.81 124 ALA A O 1
ATOM 972 N N . ARG A 1 125 ? 30.601 13.199 -46.225 1.00 84.69 125 ARG A N 1
ATOM 973 C CA . ARG A 1 125 ? 29.337 13.058 -46.964 1.00 84.69 125 ARG A CA 1
ATOM 974 C C . ARG A 1 125 ? 29.552 12.690 -48.434 1.00 84.69 125 ARG A C 1
ATOM 976 O O . ARG A 1 125 ? 28.842 11.843 -48.960 1.00 84.69 125 ARG A O 1
ATOM 983 N N . ALA A 1 126 ? 30.522 13.316 -49.106 1.00 86.19 126 ALA A N 1
ATOM 984 C CA . ALA A 1 126 ? 30.841 13.003 -50.499 1.00 86.19 126 ALA A CA 1
ATOM 985 C C . ALA A 1 126 ? 31.381 11.572 -50.659 1.00 86.19 126 ALA A C 1
ATOM 987 O O . ALA A 1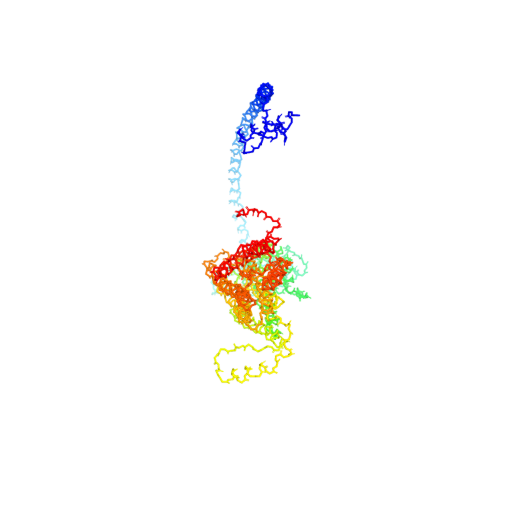 126 ? 31.036 10.890 -51.620 1.00 86.19 126 ALA A O 1
ATOM 988 N N . PHE A 1 127 ? 32.199 11.112 -49.710 1.00 87.00 127 PHE A N 1
ATOM 989 C CA . PHE A 1 127 ? 32.712 9.744 -49.700 1.00 87.00 127 PHE A CA 1
ATOM 990 C C . PHE A 1 127 ? 31.603 8.710 -49.458 1.00 87.00 127 PHE A C 1
ATOM 992 O O . PHE A 1 127 ? 31.512 7.736 -50.199 1.00 87.00 127 PHE A O 1
ATOM 999 N N . GLU A 1 128 ? 30.719 8.950 -48.490 1.00 85.94 128 GLU A N 1
ATOM 1000 C CA . GLU A 1 128 ? 29.563 8.088 -48.218 1.00 85.94 128 GLU A CA 1
ATOM 1001 C C . GLU A 1 128 ? 28.605 8.019 -49.420 1.00 85.94 128 GLU A C 1
ATOM 1003 O O . GLU A 1 128 ? 28.187 6.935 -49.825 1.00 85.94 128 GLU A O 1
ATOM 1008 N N . ALA A 1 129 ? 28.310 9.159 -50.057 1.00 86.44 129 ALA A N 1
ATOM 1009 C CA . ALA A 1 129 ? 27.494 9.199 -51.270 1.00 86.44 129 ALA A CA 1
ATOM 1010 C C . ALA A 1 129 ? 28.134 8.405 -52.421 1.00 86.44 129 ALA A C 1
ATOM 1012 O O . ALA A 1 129 ? 27.440 7.672 -53.125 1.00 86.44 129 ALA A O 1
ATOM 1013 N N . TYR A 1 130 ? 29.456 8.510 -52.588 1.00 88.44 130 TYR A N 1
ATOM 1014 C CA . TYR A 1 130 ? 30.193 7.704 -53.559 1.00 88.44 130 TYR A CA 1
ATOM 1015 C C . TYR A 1 130 ? 30.064 6.201 -53.266 1.00 88.44 130 TYR A C 1
ATOM 1017 O O . TYR A 1 130 ? 29.764 5.436 -54.180 1.00 88.44 130 TYR A O 1
ATOM 1025 N N . GLN A 1 131 ? 30.217 5.771 -52.008 1.00 86.06 131 GLN A N 1
ATOM 1026 C CA . GLN A 1 131 ? 30.042 4.364 -51.621 1.00 86.06 131 GLN A CA 1
ATOM 1027 C C . GLN A 1 131 ? 28.623 3.858 -51.920 1.00 86.06 131 GLN A C 1
ATOM 1029 O O . GLN A 1 131 ? 28.465 2.798 -52.525 1.00 86.06 131 GLN A O 1
ATOM 1034 N N . LEU A 1 132 ? 27.591 4.634 -51.576 1.00 87.75 132 LEU A N 1
ATOM 1035 C CA . LEU A 1 132 ? 26.200 4.285 -51.882 1.00 87.75 132 LEU A CA 1
ATOM 1036 C C . LEU A 1 132 ? 25.952 4.185 -53.393 1.00 87.75 132 LEU A C 1
ATOM 1038 O O . LEU A 1 132 ? 25.272 3.263 -53.830 1.00 87.75 132 LEU A O 1
ATOM 1042 N N . MET A 1 133 ? 26.529 5.076 -54.206 1.00 86.81 133 MET A N 1
ATOM 1043 C CA . MET A 1 133 ? 26.422 4.998 -55.669 1.00 86.81 133 MET A CA 1
ATOM 1044 C C . MET A 1 133 ? 27.077 3.736 -56.239 1.00 86.81 133 MET A C 1
ATOM 1046 O O . MET A 1 133 ? 26.521 3.128 -57.152 1.00 86.81 133 MET A O 1
ATOM 1050 N N . VAL A 1 134 ? 28.232 3.327 -55.702 1.00 87.19 134 VAL A N 1
ATOM 1051 C CA . VAL A 1 134 ? 28.916 2.092 -56.118 1.00 87.19 134 VAL A CA 1
ATOM 1052 C C . VAL A 1 134 ? 28.045 0.873 -55.823 1.00 87.19 134 VAL A C 1
ATOM 1054 O O . VAL A 1 134 ? 27.796 0.080 -56.728 1.00 87.19 134 VAL A O 1
ATOM 1057 N N . HIS A 1 135 ? 27.516 0.761 -54.603 1.00 87.50 135 HIS A N 1
ATOM 1058 C CA . HIS A 1 135 ? 26.628 -0.346 -54.248 1.00 87.50 135 HIS A CA 1
ATOM 1059 C C . HIS A 1 135 ? 25.308 -0.297 -55.027 1.00 87.50 135 HIS A C 1
ATOM 1061 O O . HIS A 1 135 ? 24.844 -1.324 -55.506 1.00 87.50 135 HIS A O 1
ATOM 1067 N N . PHE A 1 136 ? 24.717 0.879 -55.251 1.00 86.94 136 PHE A N 1
ATOM 1068 C CA . PHE A 1 136 ? 23.511 0.998 -56.078 1.00 86.94 136 PHE A CA 1
ATOM 1069 C C . PHE A 1 136 ? 23.753 0.517 -57.520 1.00 86.94 136 PHE A C 1
ATOM 1071 O O . PHE A 1 136 ? 22.898 -0.147 -58.104 1.00 86.94 136 PHE A O 1
ATOM 1078 N N . ASN A 1 137 ? 24.931 0.805 -58.086 1.00 85.38 137 ASN A N 1
ATOM 1079 C CA . ASN A 1 137 ? 25.323 0.319 -59.410 1.00 85.38 137 ASN A CA 1
ATOM 1080 C C . ASN A 1 137 ? 25.506 -1.208 -59.455 1.00 85.38 137 ASN A C 1
ATOM 1082 O O . ASN A 1 137 ? 25.208 -1.838 -60.465 1.00 85.38 137 ASN A O 1
ATOM 1086 N N . GLU A 1 138 ? 25.934 -1.817 -58.351 1.00 85.81 138 GLU A N 1
ATOM 1087 C CA . GLU A 1 138 ? 25.981 -3.273 -58.204 1.00 85.81 138 GLU A CA 1
ATOM 1088 C C . GLU A 1 138 ? 24.573 -3.887 -58.303 1.00 85.81 138 GLU A C 1
ATOM 1090 O O . GLU A 1 138 ? 24.359 -4.825 -59.070 1.00 85.81 138 GLU A O 1
ATOM 1095 N N . PHE A 1 139 ? 23.578 -3.293 -57.631 1.00 85.50 139 PHE A N 1
ATOM 1096 C CA . PHE A 1 139 ? 22.174 -3.725 -57.717 1.00 85.50 139 PHE A CA 1
ATOM 1097 C C . PHE A 1 139 ? 21.510 -3.446 -59.080 1.00 85.50 139 PHE A C 1
ATOM 1099 O O . PHE A 1 139 ? 20.512 -4.094 -59.401 1.00 85.50 139 PHE A O 1
ATOM 1106 N N . LEU A 1 140 ? 22.051 -2.518 -59.883 1.00 83.25 140 LEU A N 1
ATOM 1107 C CA . LEU A 1 140 ? 21.636 -2.268 -61.273 1.00 83.25 140 LEU A CA 1
ATOM 1108 C C . LEU A 1 140 ? 22.069 -3.379 -62.238 1.00 83.25 140 LEU A C 1
ATOM 1110 O O . LEU A 1 140 ? 21.451 -3.545 -63.289 1.00 83.25 140 LEU A O 1
ATOM 1114 N N . SER A 1 141 ? 23.128 -4.121 -61.912 1.00 80.62 141 SER A N 1
ATOM 1115 C CA . SER A 1 141 ? 23.643 -5.199 -62.757 1.00 80.62 141 SER A CA 1
ATOM 1116 C C . SER A 1 141 ? 22.882 -6.503 -62.507 1.00 80.62 141 SER A C 1
ATOM 1118 O O . SER A 1 141 ? 22.707 -6.886 -61.360 1.00 80.62 141 SER A O 1
ATOM 1120 N N . ASP A 1 142 ? 22.465 -7.241 -63.542 1.00 71.19 142 ASP A N 1
ATOM 1121 C CA . ASP A 1 142 ? 21.748 -8.535 -63.411 1.00 71.19 142 ASP A CA 1
ATOM 1122 C C . ASP A 1 142 ? 22.617 -9.701 -62.878 1.00 71.19 142 ASP A C 1
ATOM 1124 O O . ASP A 1 142 ? 22.193 -10.856 -62.845 1.00 71.19 142 ASP A O 1
ATOM 1128 N N . GLN A 1 143 ? 23.844 -9.413 -62.442 1.00 74.50 143 GLN A N 1
ATOM 1129 C CA . GLN A 1 143 ? 24.799 -10.380 -61.900 1.00 74.50 143 GLN A CA 1
ATOM 1130 C C . GLN A 1 143 ? 24.647 -10.516 -60.380 1.00 74.50 143 GLN A C 1
ATOM 1132 O O . GLN A 1 143 ? 24.192 -9.568 -59.741 1.00 74.50 143 GLN A O 1
ATOM 1137 N N . PRO A 1 144 ? 24.972 -11.674 -59.775 1.00 73.31 144 PRO A N 1
ATOM 1138 C CA . PRO A 1 144 ? 24.957 -11.826 -58.318 1.00 73.31 144 PRO A CA 1
ATOM 1139 C C . PRO A 1 144 ? 25.860 -10.781 -57.643 1.00 73.31 144 PRO A C 1
ATOM 1141 O O . PRO A 1 144 ? 26.834 -10.337 -58.237 1.00 73.31 144 PRO A O 1
ATOM 1144 N N . LEU A 1 145 ? 25.520 -10.394 -56.409 1.00 78.50 145 LEU A N 1
ATOM 1145 C CA . LEU A 1 145 ? 26.305 -9.423 -55.639 1.00 78.50 145 LEU A CA 1
ATOM 1146 C C . LEU A 1 145 ? 27.717 -9.981 -55.395 1.00 78.50 145 LEU A C 1
ATOM 1148 O O . LEU A 1 145 ? 27.855 -11.110 -54.923 1.00 78.50 145 LEU A O 1
ATOM 1152 N N . GLU A 1 146 ? 28.740 -9.193 -55.712 1.00 71.88 146 GLU A N 1
ATOM 1153 C CA . GLU A 1 146 ? 30.158 -9.558 -55.574 1.00 71.88 146 GLU A CA 1
ATOM 1154 C C . GLU A 1 146 ? 30.820 -8.839 -54.393 1.00 71.88 146 GLU A C 1
ATOM 1156 O O . GLU A 1 146 ? 31.879 -9.254 -53.922 1.00 71.88 146 GLU A O 1
ATOM 1161 N N . SER A 1 147 ? 30.211 -7.761 -53.893 1.00 78.00 147 SER A N 1
ATOM 1162 C CA . SER A 1 147 ? 30.761 -6.979 -52.796 1.00 78.00 147 SER A CA 1
ATOM 1163 C C . SER A 1 147 ? 30.849 -7.802 -51.515 1.00 78.00 147 SER A C 1
ATOM 1165 O O . SER A 1 147 ? 29.866 -8.398 -51.060 1.00 78.00 147 SER A O 1
ATOM 1167 N N . GLU A 1 148 ? 32.024 -7.757 -50.879 1.00 75.44 148 GLU A N 1
ATOM 1168 C CA . GLU A 1 148 ? 32.262 -8.338 -49.553 1.00 75.44 148 GLU A CA 1
ATOM 1169 C C . GLU A 1 148 ? 31.242 -7.843 -48.520 1.00 75.44 148 GLU A C 1
ATOM 1171 O O . GLU A 1 148 ? 30.890 -8.576 -47.607 1.00 75.44 148 GLU A O 1
ATOM 1176 N N . THR A 1 149 ? 30.715 -6.624 -48.676 1.00 80.31 149 THR A N 1
ATOM 1177 C CA . THR A 1 149 ? 29.723 -6.048 -47.761 1.00 80.31 149 THR A CA 1
ATOM 1178 C C . THR A 1 149 ? 28.425 -6.858 -47.715 1.00 80.31 149 THR A C 1
ATOM 1180 O O . THR A 1 149 ? 27.819 -6.943 -46.658 1.00 80.31 149 THR A O 1
ATOM 1183 N N . PHE A 1 150 ? 27.994 -7.479 -48.820 1.00 80.94 150 PHE A N 1
ATOM 1184 C CA . PHE A 1 150 ? 26.735 -8.244 -48.877 1.00 80.94 150 PHE A CA 1
ATOM 1185 C C . PHE A 1 150 ? 26.922 -9.765 -48.925 1.00 80.94 150 PHE A C 1
ATOM 1187 O O . PHE A 1 150 ? 25.929 -10.499 -48.878 1.00 80.94 150 PHE A O 1
ATOM 1194 N N . THR A 1 151 ? 28.167 -10.231 -49.045 1.00 77.38 151 THR A N 1
ATOM 1195 C CA . THR A 1 151 ? 28.528 -11.654 -49.148 1.00 77.38 151 THR A CA 1
ATOM 1196 C C . THR A 1 151 ? 29.214 -12.196 -47.893 1.00 77.38 151 THR A C 1
ATOM 1198 O O . THR A 1 151 ? 29.112 -13.395 -47.639 1.00 77.38 151 THR A O 1
ATOM 1201 N N . ASP A 1 152 ? 29.858 -11.343 -47.089 1.00 81.25 152 ASP A N 1
ATOM 1202 C CA . ASP A 1 152 ? 30.529 -11.729 -45.844 1.00 81.25 152 ASP A CA 1
ATOM 1203 C C . ASP A 1 152 ? 29.566 -11.696 -44.635 1.00 81.25 152 ASP A C 1
ATOM 1205 O O . ASP A 1 152 ? 29.050 -10.626 -44.290 1.00 81.25 152 ASP A O 1
ATOM 1209 N N . PRO A 1 153 ? 29.334 -12.833 -43.944 1.00 76.75 153 PRO A N 1
ATOM 1210 C CA . PRO A 1 153 ? 28.534 -12.875 -42.720 1.00 76.75 153 PRO A CA 1
ATOM 1211 C C . PRO A 1 153 ? 29.072 -11.987 -41.588 1.00 76.75 153 PRO A C 1
ATOM 1213 O O . PRO A 1 153 ? 28.281 -11.496 -40.782 1.00 76.75 153 PRO A O 1
ATOM 1216 N N . ASP A 1 154 ? 30.386 -11.746 -41.519 1.00 80.88 154 ASP A N 1
ATOM 1217 C CA . ASP A 1 154 ? 30.991 -10.935 -40.453 1.00 80.88 154 ASP A CA 1
ATOM 1218 C C . ASP A 1 154 ? 30.710 -9.429 -40.625 1.00 80.88 154 ASP A C 1
ATOM 1220 O O . ASP A 1 154 ? 30.772 -8.670 -39.652 1.00 80.88 154 ASP A O 1
ATOM 1224 N N . LYS A 1 155 ? 30.324 -8.993 -41.834 1.00 86.50 155 LYS A N 1
ATOM 1225 C CA . LYS A 1 155 ? 29.980 -7.598 -42.166 1.00 86.50 155 LYS A CA 1
ATOM 1226 C C . LYS A 1 155 ? 28.477 -7.313 -42.133 1.00 86.50 155 LYS A C 1
ATOM 1228 O O . LYS A 1 155 ? 28.039 -6.268 -42.605 1.00 86.50 155 LYS A O 1
ATOM 1233 N N . LEU A 1 156 ? 27.672 -8.191 -41.530 1.00 87.44 156 LEU A N 1
ATOM 1234 C CA . LEU A 1 156 ? 26.206 -8.087 -41.517 1.00 87.44 156 LEU A CA 1
ATOM 1235 C C . LEU A 1 156 ? 25.672 -6.728 -41.016 1.00 87.44 156 LEU A C 1
ATOM 1237 O O . LEU A 1 156 ? 24.694 -6.214 -41.554 1.00 87.44 156 LEU A O 1
ATOM 1241 N N . VAL A 1 157 ? 26.316 -6.122 -40.012 1.00 87.56 157 VAL A N 1
ATOM 1242 C CA . VAL A 1 157 ? 25.932 -4.797 -39.482 1.00 87.56 157 VAL A CA 1
ATOM 1243 C C . VAL A 1 157 ? 26.166 -3.698 -40.525 1.00 87.56 157 VAL A C 1
ATOM 1245 O O . VAL A 1 157 ? 25.277 -2.883 -40.763 1.00 87.56 157 VAL A O 1
ATOM 1248 N N . GLU A 1 158 ? 27.325 -3.712 -41.1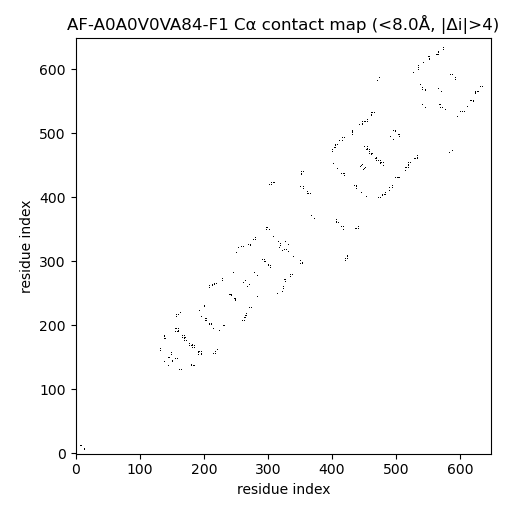91 1.00 87.50 158 GLU A N 1
ATOM 1249 C CA . GLU A 1 158 ? 27.658 -2.770 -42.269 1.00 87.50 158 GLU A CA 1
ATOM 1250 C C . GLU A 1 158 ? 26.718 -2.963 -43.468 1.00 87.50 158 GLU A C 1
ATOM 1252 O O . GLU A 1 158 ? 26.192 -1.993 -44.015 1.00 87.50 158 GLU A O 1
ATOM 1257 N N . ALA A 1 159 ? 26.436 -4.220 -43.828 1.00 88.94 159 ALA A N 1
ATOM 1258 C CA . ALA A 1 159 ? 25.466 -4.585 -44.857 1.00 88.94 159 ALA A CA 1
ATOM 1259 C C . ALA A 1 159 ? 24.078 -4.003 -44.560 1.00 88.94 159 ALA A C 1
ATOM 1261 O O . ALA A 1 159 ? 23.433 -3.452 -45.454 1.00 88.94 159 ALA A O 1
ATOM 1262 N N . GLY A 1 160 ? 23.643 -4.096 -43.299 1.00 88.75 160 GLY A N 1
ATOM 1263 C CA . GLY A 1 160 ? 22.384 -3.549 -42.801 1.00 88.75 160 GLY A CA 1
ATOM 1264 C C . GLY A 1 160 ? 22.294 -2.025 -42.930 1.00 88.75 160 GLY A C 1
ATOM 1265 O O . GLY A 1 160 ? 21.289 -1.502 -43.411 1.00 88.75 160 GLY A O 1
ATOM 1266 N N . GLU A 1 161 ? 23.351 -1.297 -42.565 1.00 88.88 161 GLU A N 1
ATOM 1267 C CA . GLU A 1 161 ? 23.383 0.167 -42.702 1.00 88.88 161 GLU A CA 1
ATOM 1268 C C . GLU A 1 161 ? 23.333 0.615 -44.167 1.00 88.88 161 GLU A C 1
ATOM 1270 O O . GLU A 1 161 ? 22.608 1.554 -44.516 1.00 88.88 161 GLU A O 1
ATOM 1275 N N . VAL A 1 162 ? 24.099 -0.053 -45.034 1.00 90.12 162 VAL A N 1
ATOM 1276 C CA . VAL A 1 162 ? 24.152 0.273 -46.462 1.00 90.12 162 VAL A CA 1
ATOM 1277 C C . VAL A 1 162 ? 22.822 -0.070 -47.136 1.00 90.12 162 VAL A C 1
ATOM 1279 O O . VAL A 1 162 ? 22.284 0.779 -47.850 1.00 90.12 162 VAL A O 1
ATOM 1282 N N . ILE A 1 163 ? 22.245 -1.257 -46.895 1.00 91.69 163 ILE A N 1
ATOM 1283 C CA . ILE A 1 163 ? 20.982 -1.655 -47.541 1.00 91.69 163 ILE A CA 1
ATOM 1284 C C . ILE A 1 163 ? 19.816 -0.763 -47.118 1.00 91.69 163 ILE A C 1
ATOM 1286 O O . ILE A 1 163 ? 18.982 -0.431 -47.956 1.00 91.69 163 ILE A O 1
ATOM 1290 N N . TYR A 1 164 ? 19.772 -0.322 -45.856 1.00 90.94 164 TYR A N 1
ATOM 1291 C CA . TYR A 1 164 ? 18.735 0.590 -45.379 1.00 90.94 164 TYR A CA 1
ATOM 1292 C C . TYR A 1 164 ? 18.780 1.926 -46.134 1.00 90.94 164 TYR A C 1
ATOM 1294 O O . TYR A 1 164 ? 17.771 2.374 -46.683 1.00 90.94 164 TYR A O 1
ATOM 1302 N N . LYS A 1 165 ? 19.972 2.529 -46.246 1.00 90.88 165 LYS A N 1
ATOM 1303 C CA . LYS A 1 165 ? 20.174 3.777 -47.002 1.00 90.88 165 LYS A CA 1
ATOM 1304 C C . LYS A 1 165 ? 19.827 3.600 -48.481 1.00 90.88 165 LYS A C 1
ATOM 1306 O O . LYS A 1 165 ? 19.144 4.447 -49.053 1.00 90.88 165 LYS A O 1
ATOM 1311 N N . LEU A 1 166 ? 20.253 2.492 -49.090 1.00 90.62 166 LEU A N 1
ATOM 1312 C CA . LEU A 1 166 ? 19.918 2.163 -50.477 1.00 90.62 166 LEU A CA 1
ATOM 1313 C C . LEU A 1 166 ? 18.415 1.970 -50.681 1.00 90.62 166 LEU A C 1
ATOM 1315 O O . LEU A 1 166 ? 17.894 2.409 -51.701 1.00 90.62 166 LEU A O 1
ATOM 1319 N N . HIS A 1 167 ? 17.713 1.354 -49.728 1.00 90.19 167 HIS A N 1
ATOM 1320 C CA . HIS A 1 167 ? 16.269 1.155 -49.794 1.00 90.19 167 HIS A CA 1
ATOM 1321 C C . HIS A 1 167 ? 15.512 2.487 -49.779 1.00 90.19 167 HIS A C 1
ATOM 1323 O O . HIS A 1 167 ? 14.647 2.695 -50.629 1.00 90.19 167 HIS A O 1
ATOM 1329 N N . ILE A 1 168 ? 15.883 3.423 -48.894 1.00 89.75 168 ILE A N 1
ATOM 1330 C CA . ILE A 1 168 ? 15.297 4.775 -48.882 1.00 89.75 168 ILE A CA 1
ATOM 1331 C C . ILE A 1 168 ? 15.516 5.465 -50.231 1.00 89.75 168 ILE A C 1
ATOM 1333 O O . ILE A 1 168 ? 14.557 5.928 -50.845 1.00 89.75 168 ILE A O 1
ATOM 1337 N N . ILE A 1 169 ? 16.761 5.482 -50.721 1.00 89.12 169 ILE A N 1
ATOM 1338 C CA . ILE A 1 169 ? 17.103 6.107 -52.008 1.00 89.12 169 ILE A CA 1
ATOM 1339 C C . ILE A 1 169 ? 16.308 5.458 -53.146 1.00 89.12 169 ILE A C 1
ATOM 1341 O O . ILE A 1 169 ? 15.765 6.152 -54.002 1.00 89.12 169 ILE A O 1
ATOM 1345 N N . ALA A 1 170 ? 16.199 4.128 -53.153 1.00 88.81 170 ALA A N 1
ATOM 1346 C CA . ALA A 1 170 ? 15.454 3.397 -54.166 1.00 88.81 170 ALA A CA 1
ATOM 1347 C C . ALA A 1 170 ? 13.965 3.773 -54.167 1.00 88.81 170 ALA A C 1
ATOM 1349 O O . ALA A 1 170 ? 13.384 3.884 -55.245 1.00 88.81 170 ALA A O 1
ATOM 1350 N N . MET A 1 171 ? 13.354 4.006 -53.000 1.00 87.19 171 MET A N 1
ATOM 1351 C CA . MET A 1 171 ? 11.944 4.405 -52.886 1.00 87.19 171 MET A CA 1
ATOM 1352 C C . MET A 1 171 ? 11.660 5.828 -53.385 1.00 87.19 171 MET A C 1
ATOM 1354 O O . MET A 1 171 ? 10.540 6.097 -53.818 1.00 87.19 171 MET A O 1
ATOM 1358 N N . GLU A 1 172 ? 12.651 6.721 -53.386 1.00 88.62 172 GLU A N 1
ATOM 1359 C CA . GLU A 1 172 ? 12.514 8.081 -53.930 1.00 88.62 172 GLU A CA 1
ATOM 1360 C C . GLU A 1 172 ? 12.638 8.140 -55.466 1.00 88.62 172 GLU A C 1
ATOM 1362 O O . GLU A 1 172 ? 12.286 9.148 -56.086 1.00 88.62 172 GLU A O 1
ATOM 1367 N N . LEU A 1 173 ? 13.117 7.068 -56.110 1.00 87.94 173 LEU A N 1
ATOM 1368 C CA . LEU A 1 173 ? 13.334 7.027 -57.558 1.00 87.94 173 LEU A CA 1
ATOM 1369 C C . LEU A 1 173 ? 12.055 6.691 -58.359 1.00 87.94 173 LEU A C 1
ATOM 1371 O O . LEU A 1 173 ? 11.199 5.928 -57.898 1.00 87.94 173 LEU A O 1
ATOM 1375 N N . PRO A 1 174 ? 11.921 7.186 -59.610 1.00 87.69 174 PRO A N 1
ATOM 1376 C CA . PRO A 1 174 ? 10.764 6.897 -60.457 1.00 87.69 174 PRO A CA 1
ATOM 1377 C C . PRO A 1 174 ? 10.649 5.404 -60.793 1.00 87.69 174 PRO A C 1
ATOM 1379 O O . PRO A 1 174 ? 11.538 4.832 -61.433 1.00 87.69 174 PRO A O 1
ATOM 1382 N N . LYS A 1 175 ? 9.518 4.788 -60.426 1.00 82.81 175 LYS A N 1
ATOM 1383 C CA . LYS A 1 175 ? 9.266 3.348 -60.624 1.00 82.81 175 LYS A CA 1
ATOM 1384 C C . LYS A 1 175 ? 9.413 2.908 -62.082 1.00 82.81 175 LYS A C 1
ATOM 1386 O O . LYS A 1 175 ? 10.024 1.885 -62.352 1.00 82.81 175 LYS A O 1
ATOM 1391 N N . GLU A 1 176 ? 8.963 3.734 -63.024 1.00 82.69 176 GLU A N 1
ATOM 1392 C CA . GLU A 1 176 ? 8.955 3.462 -64.474 1.00 82.69 176 GLU A CA 1
ATOM 1393 C C . GLU A 1 176 ? 10.322 3.076 -65.064 1.00 82.69 176 GLU A C 1
ATOM 1395 O O . GLU A 1 176 ? 10.377 2.431 -66.108 1.00 82.69 176 GLU A O 1
ATOM 1400 N N . LYS A 1 177 ? 11.427 3.493 -64.428 1.00 81.69 177 LYS A N 1
ATOM 1401 C CA . LYS A 1 177 ? 12.794 3.233 -64.909 1.00 81.69 177 LYS A CA 1
ATOM 1402 C C . LYS A 1 177 ? 13.612 2.317 -64.002 1.00 81.69 177 LYS A C 1
ATOM 1404 O O . LYS A 1 177 ? 14.592 1.749 -64.472 1.00 81.69 177 LYS A O 1
ATOM 1409 N N . TYR A 1 178 ? 13.240 2.190 -62.729 1.00 86.38 178 TYR A N 1
ATOM 1410 C CA . TYR A 1 178 ? 14.067 1.539 -61.707 1.00 86.38 178 TYR A CA 1
ATOM 1411 C C . TYR A 1 178 ? 13.362 0.384 -60.977 1.00 86.38 178 TYR A C 1
ATOM 1413 O O . TYR A 1 178 ? 13.905 -0.128 -60.002 1.00 86.38 178 TYR A O 1
ATOM 1421 N N . GLU A 1 179 ? 12.197 -0.068 -61.454 1.00 86.38 179 GLU A N 1
ATOM 1422 C CA . GLU A 1 179 ? 11.390 -1.126 -60.820 1.00 86.38 179 GLU A CA 1
ATOM 1423 C C . GLU A 1 179 ? 12.179 -2.413 -60.519 1.00 86.38 179 GLU A C 1
ATOM 1425 O O . GLU A 1 179 ? 12.078 -2.963 -59.418 1.00 86.38 179 GLU A O 1
ATOM 1430 N N . ALA A 1 180 ? 13.011 -2.876 -61.459 1.00 84.75 180 ALA A N 1
ATOM 1431 C CA . ALA A 1 180 ? 13.816 -4.086 -61.280 1.00 84.75 180 ALA A CA 1
ATOM 1432 C C . ALA A 1 180 ? 14.804 -3.955 -60.104 1.00 84.75 180 ALA A C 1
ATOM 1434 O O . ALA A 1 180 ? 14.886 -4.838 -59.250 1.00 84.75 180 ALA A O 1
ATOM 1435 N N . VAL A 1 181 ? 15.499 -2.819 -60.010 1.00 87.00 181 VAL A N 1
ATOM 1436 C CA . VAL A 1 181 ? 16.472 -2.536 -58.941 1.00 87.00 181 VAL A CA 1
ATOM 1437 C C . VAL A 1 181 ? 15.781 -2.298 -57.608 1.00 87.00 181 VAL A C 1
ATOM 1439 O O . VAL A 1 181 ? 16.232 -2.809 -56.587 1.00 87.00 181 VAL A O 1
ATOM 1442 N N . GLN A 1 182 ? 14.654 -1.583 -57.611 1.00 88.56 182 GLN A N 1
ATOM 1443 C CA . GLN A 1 182 ? 13.828 -1.370 -56.421 1.00 88.56 182 GLN A CA 1
ATOM 1444 C C . GLN A 1 182 ? 13.368 -2.700 -55.819 1.00 88.56 182 GLN A C 1
ATOM 1446 O O . GLN A 1 182 ? 13.519 -2.911 -54.618 1.00 88.56 182 GLN A O 1
ATOM 1451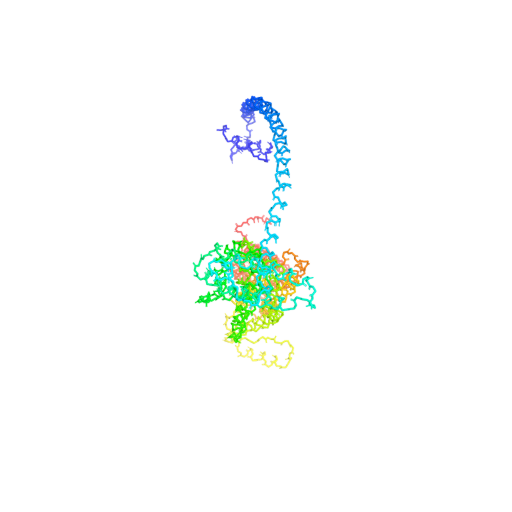 N N . THR A 1 183 ? 12.873 -3.619 -56.653 1.00 88.38 183 THR A N 1
ATOM 1452 C CA . THR A 1 183 ? 12.438 -4.957 -56.221 1.00 88.38 183 THR A CA 1
ATOM 1453 C C . THR A 1 183 ? 13.600 -5.753 -55.634 1.00 88.38 183 THR A C 1
ATOM 1455 O O . THR A 1 183 ? 13.457 -6.435 -54.622 1.00 88.38 183 THR A O 1
ATOM 1458 N N . ARG A 1 184 ? 14.781 -5.641 -56.243 1.00 88.00 184 ARG A N 1
ATOM 1459 C CA . ARG A 1 184 ? 15.970 -6.380 -55.827 1.00 88.00 184 ARG A CA 1
ATOM 1460 C C . ARG A 1 184 ? 16.571 -5.863 -54.519 1.00 88.00 184 ARG A C 1
ATOM 1462 O O . ARG A 1 184 ? 16.936 -6.666 -53.663 1.00 88.00 184 ARG A O 1
ATOM 1469 N N . ILE A 1 185 ? 16.618 -4.541 -54.342 1.00 89.75 185 ILE A N 1
ATOM 1470 C CA . ILE A 1 185 ? 17.003 -3.897 -53.079 1.00 89.75 185 ILE A CA 1
ATOM 1471 C C . ILE A 1 185 ? 15.981 -4.232 -51.987 1.00 89.75 185 ILE A C 1
ATOM 1473 O O . ILE A 1 185 ? 16.385 -4.549 -50.876 1.00 89.75 185 ILE A O 1
ATOM 1477 N N . ALA A 1 186 ? 14.678 -4.227 -52.292 1.00 89.62 186 ALA A N 1
ATOM 1478 C CA . ALA A 1 186 ? 13.634 -4.613 -51.339 1.00 89.62 186 ALA A CA 1
ATOM 1479 C C . ALA A 1 186 ? 13.760 -6.082 -50.893 1.00 89.62 186 ALA A C 1
ATOM 1481 O O . ALA A 1 186 ? 13.731 -6.358 -49.701 1.00 89.62 186 ALA A O 1
ATOM 1482 N N . TYR A 1 187 ? 14.000 -7.017 -51.819 1.00 90.25 187 TYR A N 1
ATOM 1483 C CA . TYR A 1 187 ? 14.238 -8.420 -51.460 1.00 90.25 187 TYR A CA 1
ATOM 1484 C C . TYR A 1 187 ? 15.461 -8.577 -50.544 1.00 90.25 187 TYR A C 1
ATOM 1486 O O . TYR A 1 187 ? 15.407 -9.296 -49.547 1.00 90.25 187 TYR A O 1
ATOM 1494 N N . LYS A 1 188 ? 16.565 -7.884 -50.859 1.00 89.00 188 LYS A N 1
ATOM 1495 C CA . LYS A 1 188 ? 17.787 -7.944 -50.045 1.00 89.00 188 LYS A CA 1
ATOM 1496 C C . LYS A 1 188 ? 17.617 -7.256 -48.686 1.00 89.00 188 LYS A C 1
ATOM 1498 O O . LYS A 1 188 ? 18.200 -7.712 -47.708 1.00 89.00 188 LYS A O 1
ATOM 1503 N N . TYR A 1 189 ? 16.812 -6.197 -48.621 1.00 91.50 189 TYR A N 1
ATOM 1504 C CA . TYR A 1 189 ? 16.413 -5.533 -47.382 1.00 91.50 189 TYR A CA 1
ATOM 1505 C C . TYR A 1 189 ? 15.671 -6.501 -46.452 1.00 91.50 189 TYR A C 1
ATOM 1507 O O . TYR A 1 189 ? 16.102 -6.678 -45.317 1.00 91.50 189 TYR A O 1
ATOM 1515 N N . ASP A 1 190 ? 14.639 -7.191 -46.951 1.00 90.38 190 ASP A N 1
ATOM 1516 C CA . ASP A 1 190 ? 13.860 -8.162 -46.166 1.00 90.38 190 ASP A CA 1
ATOM 1517 C C . ASP A 1 190 ? 14.710 -9.374 -45.732 1.00 90.38 190 ASP A C 1
ATOM 1519 O O . ASP A 1 190 ? 14.533 -9.919 -44.640 1.00 90.38 190 ASP A O 1
ATOM 1523 N N . GLU A 1 191 ? 15.637 -9.826 -46.585 1.00 90.50 191 GLU A N 1
ATOM 1524 C CA . GLU A 1 191 ? 16.582 -10.902 -46.260 1.00 90.50 191 GLU A CA 1
ATOM 1525 C C . GLU A 1 191 ? 17.530 -10.488 -45.123 1.00 90.50 191 GLU A C 1
ATOM 1527 O O . GLU A 1 191 ? 17.653 -11.207 -44.130 1.00 90.50 191 GLU A O 1
ATOM 1532 N N . LEU A 1 192 ? 18.170 -9.318 -45.243 1.00 90.44 192 LEU A N 1
ATOM 1533 C CA . LEU A 1 192 ? 19.102 -8.815 -44.233 1.00 90.44 192 LEU A CA 1
ATOM 1534 C C . LEU A 1 192 ? 18.395 -8.464 -42.923 1.00 90.44 192 LEU A C 1
ATOM 1536 O O . LEU A 1 192 ? 18.958 -8.711 -41.860 1.00 90.44 192 LEU A O 1
ATOM 1540 N N . GLU A 1 193 ? 17.160 -7.963 -42.974 1.00 91.50 193 GLU A N 1
ATOM 1541 C CA . GLU A 1 193 ? 16.334 -7.729 -41.788 1.00 91.50 193 GLU A CA 1
ATOM 1542 C C . GLU A 1 193 ? 16.130 -9.025 -40.989 1.00 91.50 193 GLU A C 1
ATOM 1544 O O . GLU A 1 193 ? 16.406 -9.064 -39.788 1.00 91.50 193 GLU A O 1
ATOM 1549 N N . LYS A 1 194 ? 15.732 -10.119 -41.653 1.00 90.50 194 LYS A N 1
ATOM 1550 C CA . LYS A 1 194 ? 15.568 -11.431 -41.002 1.00 90.50 194 LYS A CA 1
ATOM 1551 C C . LYS A 1 194 ? 16.882 -11.954 -40.429 1.00 90.50 194 LYS A C 1
ATOM 1553 O O . LYS A 1 194 ? 16.910 -12.383 -39.278 1.00 90.50 194 LYS A O 1
ATOM 1558 N N . MET A 1 195 ? 17.972 -11.869 -41.194 1.00 90.06 195 MET A N 1
ATOM 1559 C CA . MET A 1 195 ? 19.297 -12.298 -40.734 1.00 90.06 195 MET A CA 1
ATOM 1560 C C . MET A 1 195 ? 19.772 -11.500 -39.513 1.00 90.06 195 MET A C 1
ATOM 1562 O O . MET A 1 195 ? 20.309 -12.080 -38.572 1.00 90.06 195 MET A O 1
ATOM 1566 N N . LEU A 1 196 ? 19.550 -10.181 -39.492 1.00 90.88 196 LEU A N 1
ATOM 1567 C CA . LEU A 1 196 ? 19.883 -9.321 -38.354 1.00 90.88 196 LEU A CA 1
ATOM 1568 C C . LEU A 1 196 ? 19.077 -9.704 -37.103 1.00 90.88 196 LEU A C 1
ATOM 1570 O O . LEU A 1 196 ? 19.644 -9.732 -36.011 1.00 90.88 196 LEU A O 1
ATOM 1574 N N . ILE A 1 197 ? 17.787 -10.035 -37.237 1.00 90.69 197 ILE A N 1
ATOM 1575 C CA . ILE A 1 197 ? 16.950 -10.501 -36.115 1.00 90.69 197 ILE A CA 1
ATOM 1576 C C . ILE A 1 197 ? 17.450 -11.852 -35.580 1.00 90.69 197 ILE A C 1
ATOM 1578 O O . ILE A 1 197 ? 17.600 -12.022 -34.367 1.00 90.69 197 ILE A O 1
ATOM 1582 N N . GLU A 1 198 ? 17.739 -12.810 -36.461 1.00 89.94 198 GLU A N 1
ATOM 1583 C CA . GLU A 1 198 ? 18.259 -14.127 -36.073 1.00 89.94 198 GLU A CA 1
ATOM 1584 C C . GLU A 1 198 ? 19.615 -14.017 -35.361 1.00 89.94 198 GLU A C 1
ATOM 1586 O O . GLU A 1 198 ? 19.823 -14.622 -34.302 1.00 89.94 198 GLU A O 1
ATOM 1591 N N . GLU A 1 199 ? 20.524 -13.194 -35.889 1.00 89.81 199 GLU A N 1
ATOM 1592 C CA . GLU A 1 199 ? 21.847 -12.992 -35.299 1.00 89.81 199 GLU A CA 1
ATOM 1593 C C . GLU A 1 199 ? 21.770 -12.195 -33.985 1.00 89.81 199 GLU A C 1
ATOM 1595 O O . GLU A 1 199 ? 22.517 -12.478 -33.043 1.00 89.81 199 GLU A O 1
ATOM 1600 N N . PHE A 1 200 ? 20.808 -11.273 -33.850 1.00 91.12 200 PHE A N 1
ATOM 1601 C CA . PHE A 1 200 ? 20.511 -10.603 -32.581 1.00 91.12 200 PHE A CA 1
ATOM 1602 C C . PHE A 1 200 ? 20.137 -11.613 -31.485 1.00 91.12 200 PHE A C 1
ATOM 1604 O O . PHE A 1 200 ? 20.699 -11.578 -30.385 1.00 91.12 200 PHE A O 1
ATOM 1611 N N . VAL A 1 201 ? 19.236 -12.555 -31.788 1.00 88.94 201 VAL A N 1
ATOM 1612 C CA . VAL A 1 201 ? 18.824 -13.616 -30.853 1.00 88.94 201 VAL A CA 1
ATOM 1613 C C . VAL A 1 201 ? 19.990 -14.560 -30.543 1.00 88.94 201 VAL A C 1
ATOM 1615 O O . VAL A 1 201 ? 20.219 -14.906 -29.380 1.00 88.94 201 VAL A O 1
ATOM 1618 N N . ARG A 1 202 ? 20.796 -14.936 -31.543 1.00 89.75 202 ARG A N 1
ATOM 1619 C CA . ARG A 1 202 ? 22.002 -15.753 -31.328 1.00 89.75 202 ARG A CA 1
ATOM 1620 C C . ARG A 1 202 ? 22.990 -15.060 -30.384 1.00 89.75 202 ARG A C 1
ATOM 1622 O O . ARG A 1 202 ? 23.495 -15.691 -29.451 1.00 89.75 202 ARG A O 1
ATOM 1629 N N . HIS A 1 203 ? 23.252 -13.769 -30.578 1.00 89.19 203 HIS A N 1
ATOM 1630 C CA . HIS A 1 203 ? 24.141 -12.999 -29.706 1.00 89.19 203 HIS A CA 1
ATOM 1631 C C . HIS A 1 203 ? 23.568 -12.761 -28.309 1.00 89.19 203 HIS A C 1
ATOM 1633 O O . HIS A 1 203 ? 24.346 -12.697 -27.352 1.00 89.19 203 HIS A O 1
ATOM 1639 N N . HIS A 1 204 ? 22.240 -12.721 -28.167 1.00 87.88 204 HIS A N 1
ATOM 1640 C CA . HIS A 1 204 ? 21.590 -12.746 -26.861 1.00 87.88 204 HIS A CA 1
ATOM 1641 C C . HIS A 1 204 ? 21.938 -14.018 -26.080 1.00 87.88 204 HIS A C 1
ATOM 1643 O O . HIS A 1 204 ? 22.418 -13.927 -24.949 1.00 87.88 204 HIS A O 1
ATOM 1649 N N . HIS A 1 205 ? 21.807 -15.196 -26.698 1.00 86.88 205 HIS A N 1
ATOM 1650 C CA . HIS A 1 205 ? 22.187 -16.465 -26.066 1.00 86.88 205 HIS A CA 1
ATOM 1651 C C . HIS A 1 205 ? 23.687 -16.557 -25.746 1.00 86.88 205 HIS A C 1
ATOM 1653 O O . HIS A 1 205 ? 24.069 -17.162 -24.745 1.00 86.88 205 HIS A O 1
ATOM 1659 N N . ALA A 1 206 ? 24.536 -15.926 -26.560 1.00 87.94 206 ALA A N 1
ATOM 1660 C CA . ALA A 1 206 ? 25.979 -15.855 -26.335 1.00 87.94 206 ALA A CA 1
ATOM 1661 C C . ALA A 1 206 ? 26.409 -14.786 -25.303 1.00 87.94 206 ALA A C 1
ATOM 1663 O O . ALA A 1 206 ? 27.603 -14.644 -25.046 1.00 87.94 206 ALA A O 1
ATOM 1664 N N . ASN A 1 207 ? 25.473 -14.024 -24.717 1.00 84.31 207 ASN A N 1
ATOM 1665 C CA . ASN A 1 207 ? 25.738 -12.879 -23.829 1.00 84.31 207 ASN A CA 1
ATOM 1666 C C . ASN A 1 207 ? 26.655 -11.793 -24.441 1.00 84.31 207 ASN A C 1
ATOM 1668 O O . ASN A 1 207 ? 27.341 -11.056 -23.726 1.00 84.31 207 ASN A O 1
ATOM 1672 N N . ALA A 1 208 ? 26.659 -11.649 -25.768 1.00 90.25 208 ALA A N 1
ATOM 1673 C CA . ALA A 1 208 ? 27.523 -10.716 -26.491 1.00 90.25 208 ALA A CA 1
ATOM 1674 C C . ALA A 1 208 ? 26.886 -9.315 -26.622 1.00 90.25 208 ALA A C 1
ATOM 1676 O O . ALA A 1 208 ? 26.502 -8.887 -27.712 1.00 90.25 208 ALA A O 1
ATOM 1677 N N . LYS A 1 209 ? 26.800 -8.570 -25.509 1.00 88.19 209 LYS A N 1
ATOM 1678 C CA . LYS A 1 209 ? 26.082 -7.276 -25.423 1.00 88.19 209 LYS A CA 1
ATOM 1679 C C . LYS A 1 209 ? 26.507 -6.222 -26.457 1.00 88.19 209 LYS A C 1
ATOM 1681 O O . LYS A 1 209 ? 25.658 -5.524 -26.999 1.00 88.19 209 LYS A O 1
ATOM 1686 N N . LEU A 1 210 ? 27.806 -6.096 -26.742 1.00 88.56 210 LEU A N 1
ATOM 1687 C CA . LEU A 1 210 ? 28.316 -5.085 -27.683 1.00 88.56 210 LEU A CA 1
ATOM 1688 C C . LEU A 1 210 ? 27.816 -5.325 -29.113 1.00 88.56 210 LEU A C 1
ATOM 1690 O O . LEU A 1 210 ? 27.384 -4.383 -29.773 1.00 88.56 210 LEU A O 1
ATOM 1694 N N . LYS A 1 211 ? 27.820 -6.586 -29.561 1.00 87.31 211 LYS A N 1
ATOM 1695 C CA . LYS A 1 211 ? 27.294 -6.961 -30.878 1.00 87.31 211 LYS A CA 1
ATOM 1696 C C . LYS A 1 211 ? 25.777 -6.791 -30.937 1.00 87.31 211 LYS A C 1
ATOM 1698 O O . LYS A 1 211 ? 25.268 -6.247 -31.909 1.00 87.31 211 LYS A O 1
ATOM 1703 N N . MET A 1 212 ? 25.064 -7.159 -29.867 1.00 90.81 212 MET A N 1
ATOM 1704 C CA . MET A 1 212 ? 23.622 -6.899 -29.767 1.00 90.81 212 MET A CA 1
ATOM 1705 C C . MET A 1 212 ? 23.302 -5.410 -29.912 1.00 90.81 212 MET A C 1
ATOM 1707 O O . MET A 1 212 ? 22.368 -5.064 -30.623 1.00 90.81 212 MET A O 1
ATOM 1711 N N . LYS A 1 213 ? 24.085 -4.529 -29.275 1.00 92.44 213 LYS A N 1
ATOM 1712 C CA . LYS A 1 213 ? 23.896 -3.074 -29.360 1.00 92.44 213 LYS A CA 1
ATOM 1713 C C . LYS A 1 213 ? 24.069 -2.554 -30.784 1.00 92.44 213 LYS A C 1
ATOM 1715 O O . LYS A 1 213 ? 23.253 -1.772 -31.259 1.00 92.44 213 LYS A O 1
ATOM 1720 N N . GLN A 1 214 ? 25.123 -2.997 -31.468 1.00 90.38 214 GLN A N 1
ATOM 1721 C CA . GLN A 1 214 ? 25.366 -2.631 -32.865 1.00 90.38 214 GLN A CA 1
ATOM 1722 C C . GLN A 1 214 ? 24.196 -3.059 -33.758 1.00 90.38 214 GLN A C 1
ATOM 1724 O O . GLN A 1 214 ? 23.659 -2.237 -34.493 1.00 90.38 214 GLN A O 1
ATOM 1729 N N . ILE A 1 215 ? 23.741 -4.307 -33.622 1.00 90.62 215 ILE A N 1
ATOM 1730 C CA . ILE A 1 215 ? 22.611 -4.831 -34.396 1.00 90.62 215 ILE A CA 1
ATOM 1731 C C . ILE A 1 215 ? 21.306 -4.094 -34.055 1.00 90.62 215 ILE A C 1
ATOM 1733 O O . ILE A 1 215 ? 20.575 -3.725 -34.966 1.00 90.62 215 ILE A O 1
ATOM 1737 N N . ALA A 1 216 ? 21.020 -3.820 -32.778 1.00 91.62 216 ALA A N 1
ATOM 1738 C CA . ALA A 1 216 ? 19.815 -3.099 -32.356 1.00 91.62 216 ALA A CA 1
ATOM 1739 C C . ALA A 1 216 ? 19.768 -1.660 -32.891 1.00 91.62 216 ALA A C 1
ATOM 1741 O O . ALA A 1 216 ? 18.702 -1.192 -33.290 1.00 91.62 216 ALA A O 1
ATOM 1742 N N . ASN A 1 217 ? 20.911 -0.967 -32.937 1.00 91.50 217 ASN A N 1
ATOM 1743 C CA . ASN A 1 217 ? 21.003 0.374 -33.516 1.00 91.50 217 ASN A CA 1
ATOM 1744 C C . ASN A 1 217 ? 20.649 0.365 -35.007 1.00 91.50 217 ASN A C 1
ATOM 1746 O O . ASN A 1 217 ? 19.883 1.220 -35.450 1.00 91.50 217 ASN A O 1
ATOM 1750 N N . VAL A 1 218 ? 21.153 -0.612 -35.764 1.00 90.88 218 VAL A N 1
ATOM 1751 C CA . VAL A 1 218 ? 20.834 -0.756 -37.191 1.00 90.88 218 VAL A CA 1
ATOM 1752 C C . VAL A 1 218 ? 19.372 -1.164 -37.368 1.00 90.88 218 VAL A C 1
ATOM 1754 O O . VAL A 1 218 ? 18.632 -0.476 -38.063 1.00 90.88 218 VAL A O 1
ATOM 1757 N N . LEU A 1 219 ? 18.918 -2.205 -36.661 1.00 90.94 219 LEU A N 1
ATOM 1758 C CA . LEU A 1 219 ? 17.540 -2.701 -36.722 1.00 90.94 219 LEU A CA 1
ATOM 1759 C C . LEU A 1 219 ? 16.495 -1.657 -36.327 1.00 90.94 219 LEU A C 1
ATOM 1761 O O . LEU A 1 219 ? 15.391 -1.722 -36.843 1.00 90.94 219 LEU A O 1
ATOM 1765 N N . SER A 1 220 ? 16.806 -0.686 -35.463 1.00 90.69 220 SER A N 1
ATOM 1766 C CA . SER A 1 220 ? 15.854 0.375 -35.086 1.00 90.69 220 SER A CA 1
ATOM 1767 C C . SER A 1 220 ? 15.376 1.243 -36.248 1.00 90.69 220 SER A C 1
ATOM 1769 O O . SER A 1 220 ? 14.337 1.892 -36.145 1.00 90.69 220 SER A O 1
ATOM 1771 N N . GLN A 1 221 ? 16.125 1.244 -37.350 1.00 89.44 221 GLN A N 1
ATOM 1772 C CA . GLN A 1 221 ? 15.776 1.948 -38.576 1.00 89.44 221 GLN A CA 1
ATOM 1773 C C . GLN A 1 221 ? 14.839 1.105 -39.457 1.00 89.44 221 GLN A C 1
ATOM 1775 O O . GLN A 1 221 ? 14.133 1.641 -40.305 1.00 89.44 221 GLN A O 1
ATOM 1780 N N . PHE A 1 222 ? 14.802 -0.212 -39.248 1.00 90.62 222 PHE A N 1
ATOM 1781 C CA . PHE A 1 222 ? 14.022 -1.152 -40.040 1.00 90.62 222 PHE A CA 1
ATOM 1782 C C . PHE A 1 222 ? 12.562 -1.241 -39.575 1.00 90.62 222 PHE A C 1
ATOM 1784 O O . PHE A 1 222 ? 12.245 -1.080 -38.394 1.00 90.62 222 PHE A O 1
ATOM 1791 N N . ASN A 1 223 ? 11.655 -1.561 -40.502 1.00 84.69 223 ASN A N 1
ATOM 1792 C CA . ASN A 1 223 ? 10.223 -1.695 -40.201 1.00 84.69 223 ASN A CA 1
ATOM 1793 C C . ASN A 1 223 ? 9.933 -2.880 -39.254 1.00 84.69 223 ASN A C 1
ATOM 1795 O O . ASN A 1 223 ? 9.031 -2.816 -38.413 1.00 84.69 223 ASN A O 1
ATOM 1799 N N . GLY A 1 224 ? 10.722 -3.949 -39.351 1.00 82.06 224 GLY A N 1
ATOM 1800 C CA . GLY A 1 224 ? 10.655 -5.159 -38.537 1.00 82.06 224 GLY A CA 1
ATOM 1801 C C . GLY A 1 224 ? 11.287 -5.041 -37.150 1.00 82.06 224 GLY A C 1
ATOM 1802 O O . GLY A 1 224 ? 11.325 -6.033 -36.425 1.00 82.06 224 GLY A O 1
ATOM 1803 N N . TYR A 1 225 ? 11.729 -3.854 -36.712 1.00 88.88 225 TYR A N 1
ATOM 1804 C CA . TYR A 1 225 ? 12.294 -3.659 -35.367 1.00 88.88 225 TYR A CA 1
ATOM 1805 C C . TYR A 1 225 ? 11.377 -4.169 -34.243 1.00 88.88 225 TYR A C 1
ATOM 1807 O O . TYR A 1 225 ? 11.836 -4.740 -33.253 1.00 88.88 225 TYR A O 1
ATOM 1815 N N . SER A 1 226 ? 10.061 -4.019 -34.414 1.00 89.56 226 SER A N 1
ATOM 1816 C CA . SER A 1 226 ? 9.061 -4.546 -33.477 1.00 89.56 226 SER A CA 1
ATOM 1817 C C . SER A 1 226 ? 9.142 -6.068 -33.304 1.00 89.56 226 SER A C 1
ATOM 1819 O O . SER A 1 226 ? 9.037 -6.550 -32.178 1.00 89.56 226 SER A O 1
ATOM 1821 N N . GLN A 1 227 ? 9.420 -6.813 -34.377 1.00 89.38 227 GLN A N 1
ATOM 1822 C CA . GLN A 1 227 ? 9.591 -8.269 -34.344 1.00 89.38 227 GLN A CA 1
ATOM 1823 C C . GLN A 1 227 ? 10.869 -8.667 -33.597 1.00 89.38 227 GLN A C 1
ATOM 1825 O O . GLN A 1 227 ? 10.871 -9.656 -32.868 1.00 89.38 227 GLN A O 1
ATOM 1830 N N . ALA A 1 228 ? 11.939 -7.874 -33.719 1.00 88.44 228 ALA A N 1
ATOM 1831 C CA . ALA A 1 228 ? 13.166 -8.073 -32.948 1.00 88.44 228 ALA A CA 1
ATOM 1832 C C . ALA A 1 228 ? 12.919 -7.904 -31.438 1.00 88.44 228 ALA A C 1
ATOM 1834 O O . ALA A 1 228 ? 13.407 -8.697 -30.629 1.00 88.44 228 ALA A O 1
ATOM 1835 N N . ILE A 1 229 ? 12.127 -6.892 -31.058 1.00 92.00 229 ILE A N 1
ATOM 1836 C CA . ILE A 1 229 ? 11.699 -6.683 -29.668 1.00 92.00 229 ILE A CA 1
ATOM 1837 C C . ILE A 1 229 ? 10.832 -7.852 -29.195 1.00 92.00 229 ILE A C 1
ATOM 1839 O O . ILE A 1 229 ? 11.063 -8.358 -28.099 1.00 92.00 229 ILE A O 1
ATOM 1843 N N . ASP A 1 230 ? 9.859 -8.294 -29.995 1.00 91.12 230 ASP A N 1
ATOM 1844 C CA . ASP A 1 230 ? 8.991 -9.424 -29.646 1.00 91.12 230 ASP A CA 1
ATOM 1845 C C . ASP A 1 230 ? 9.811 -10.704 -29.422 1.00 91.12 230 ASP A C 1
ATOM 1847 O O . ASP A 1 230 ? 9.672 -11.344 -28.378 1.00 91.12 230 ASP A O 1
ATOM 1851 N N . ALA A 1 231 ? 10.750 -11.011 -30.323 1.00 89.62 231 ALA A N 1
ATOM 1852 C CA . ALA A 1 231 ? 11.667 -12.137 -30.174 1.00 89.62 231 ALA A CA 1
ATOM 1853 C C . ALA A 1 231 ? 12.515 -12.019 -28.896 1.00 89.62 231 ALA A C 1
ATOM 1855 O O . ALA A 1 231 ? 12.643 -12.986 -28.146 1.00 89.62 231 ALA A O 1
ATOM 1856 N N . TYR A 1 232 ? 13.054 -10.835 -28.589 1.00 91.25 232 TYR A N 1
ATOM 1857 C CA . TYR A 1 232 ? 13.789 -10.605 -27.342 1.00 91.25 232 TYR A CA 1
ATOM 1858 C C . TYR A 1 232 ? 12.914 -10.835 -26.101 1.00 91.25 232 TYR A C 1
ATOM 1860 O O . TYR A 1 232 ? 13.323 -11.527 -25.169 1.00 91.25 232 TYR A O 1
ATOM 1868 N N . VAL A 1 233 ? 11.691 -10.297 -26.097 1.00 91.56 233 VAL A N 1
ATOM 1869 C CA . VAL A 1 233 ? 10.726 -10.437 -24.998 1.00 91.56 233 VAL A CA 1
ATOM 1870 C C . VAL A 1 233 ? 10.338 -11.901 -24.774 1.00 91.56 233 VAL A C 1
ATOM 1872 O O . VAL A 1 233 ? 10.208 -12.327 -23.623 1.00 91.56 233 VAL A O 1
ATOM 1875 N N . GLU A 1 234 ? 10.169 -12.684 -25.839 1.00 89.44 234 GLU A N 1
ATOM 1876 C CA . GLU A 1 234 ? 9.926 -14.126 -25.745 1.00 89.44 234 GLU A CA 1
ATOM 1877 C C . GLU A 1 234 ? 11.123 -14.867 -25.135 1.00 89.44 234 GLU A C 1
ATOM 1879 O O . GLU A 1 234 ? 10.940 -15.696 -24.239 1.00 89.44 234 GLU A O 1
ATOM 1884 N N . GLN A 1 235 ? 12.348 -14.522 -25.543 1.00 87.75 235 GLN A N 1
ATOM 1885 C CA . GLN A 1 235 ? 13.566 -15.121 -24.988 1.00 87.75 235 GLN A CA 1
ATOM 1886 C C . GLN A 1 235 ? 13.769 -14.774 -23.508 1.00 87.75 235 GLN A C 1
ATOM 1888 O O . GLN A 1 235 ? 14.124 -15.651 -22.722 1.00 87.75 235 GLN A O 1
ATOM 1893 N N . CYS A 1 236 ? 13.467 -13.540 -23.087 1.00 87.00 236 CYS A N 1
ATOM 1894 C CA . CYS A 1 236 ? 13.495 -13.140 -21.674 1.00 87.00 236 CYS A CA 1
ATOM 1895 C C . CYS A 1 236 ? 12.550 -13.978 -20.801 1.00 87.00 236 CYS A C 1
ATOM 1897 O O . CYS A 1 236 ? 12.845 -14.261 -19.639 1.00 87.00 236 CYS A O 1
ATOM 1899 N N . GLN A 1 237 ? 11.398 -14.372 -21.345 1.00 84.31 237 GLN A N 1
ATOM 1900 C CA . GLN A 1 237 ? 10.402 -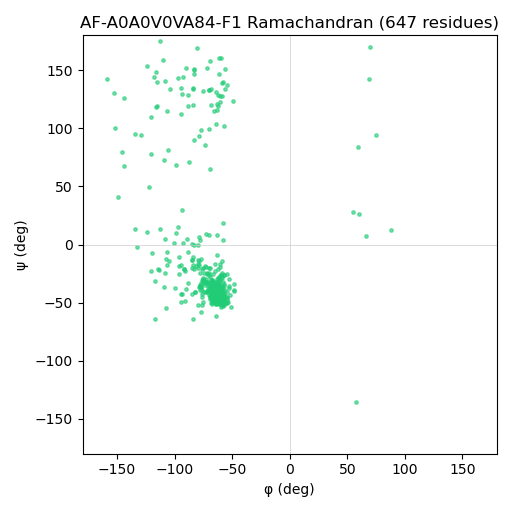15.168 -20.627 1.00 84.31 237 GLN A CA 1
ATOM 1901 C C . GLN A 1 237 ? 10.736 -16.665 -20.608 1.00 84.31 237 GLN A C 1
ATOM 1903 O O . GLN A 1 237 ? 10.194 -17.416 -19.786 1.00 84.31 237 GLN A O 1
ATOM 1908 N N . TRP A 1 238 ? 11.614 -17.124 -21.500 1.00 80.06 238 TRP A N 1
ATOM 1909 C CA . TRP A 1 238 ? 11.946 -18.533 -21.636 1.00 80.06 238 TRP A CA 1
ATOM 1910 C C . TRP A 1 238 ? 12.716 -19.039 -20.404 1.00 80.06 238 TRP A C 1
ATOM 1912 O O . TRP A 1 238 ? 13.788 -18.554 -20.063 1.00 80.06 238 TRP A O 1
ATOM 1922 N N . GLN A 1 239 ? 12.154 -20.042 -19.721 1.00 68.81 239 GLN A N 1
ATOM 1923 C CA . GLN A 1 239 ? 12.654 -20.622 -18.458 1.00 68.81 239 GLN A CA 1
ATOM 1924 C C . GLN A 1 239 ? 12.628 -19.715 -17.210 1.00 68.81 239 GLN A C 1
ATOM 1926 O O . GLN A 1 239 ? 13.092 -20.158 -16.159 1.00 68.81 239 GLN A O 1
ATOM 1931 N N . SER A 1 240 ? 12.038 -18.518 -17.276 1.00 76.38 240 SER A N 1
ATOM 1932 C CA . SER A 1 240 ? 12.032 -17.560 -16.154 1.00 76.38 240 SER A CA 1
ATOM 1933 C C . SER A 1 240 ? 10.989 -17.853 -15.064 1.00 76.38 240 SER A C 1
ATOM 1935 O O . SER A 1 240 ? 11.163 -17.420 -13.932 1.00 76.38 240 SER A O 1
ATOM 1937 N N . PHE A 1 241 ? 9.936 -18.625 -15.366 1.00 79.69 241 PHE A N 1
ATOM 1938 C CA . PHE A 1 241 ? 8.815 -18.899 -14.447 1.00 79.69 241 PHE A CA 1
ATOM 1939 C C . PHE A 1 241 ? 8.831 -20.347 -13.940 1.00 79.69 241 PHE A C 1
ATOM 1941 O O . PHE A 1 241 ? 8.053 -21.187 -14.400 1.00 79.69 241 PHE A O 1
ATOM 1948 N N . ARG A 1 242 ? 9.773 -20.667 -13.050 1.00 70.38 242 ARG A N 1
ATOM 1949 C CA . ARG A 1 242 ? 9.952 -22.019 -12.478 1.00 70.38 242 ARG A CA 1
ATOM 1950 C C . ARG A 1 242 ? 9.807 -22.056 -10.955 1.00 70.38 242 ARG A C 1
ATOM 1952 O O . ARG A 1 242 ? 9.831 -23.145 -10.384 1.00 70.38 242 ARG A O 1
ATOM 1959 N N . GLY A 1 243 ? 9.694 -20.900 -10.309 1.00 67.88 243 GLY A N 1
ATOM 1960 C CA . GLY A 1 243 ? 9.509 -20.763 -8.874 1.00 67.88 243 GLY A CA 1
ATOM 1961 C C . GLY A 1 243 ? 8.059 -20.983 -8.438 1.00 67.88 243 GLY A C 1
ATOM 1962 O O . GLY A 1 243 ? 7.133 -21.052 -9.245 1.00 67.88 243 GLY A O 1
ATOM 1963 N N . GLY A 1 244 ? 7.860 -21.102 -7.122 1.00 71.00 244 GLY A N 1
ATOM 1964 C CA . GLY A 1 244 ? 6.525 -21.202 -6.518 1.00 71.00 244 GLY A CA 1
ATOM 1965 C C . GLY A 1 244 ? 5.763 -19.870 -6.461 1.00 71.00 244 GLY A C 1
ATOM 1966 O O . GLY A 1 244 ? 4.538 -19.881 -6.344 1.00 71.00 244 GLY A O 1
ATOM 1967 N N . ASP A 1 245 ? 6.464 -18.732 -6.559 1.00 85.44 245 ASP A N 1
ATOM 1968 C CA . ASP A 1 245 ? 5.880 -17.386 -6.543 1.00 85.44 245 ASP A CA 1
ATOM 1969 C C . ASP A 1 245 ? 6.201 -16.618 -7.832 1.00 85.44 245 ASP A C 1
ATOM 1971 O O . ASP A 1 245 ? 7.331 -16.177 -8.055 1.00 85.44 245 ASP A O 1
ATOM 1975 N N . ILE A 1 246 ? 5.169 -16.404 -8.652 1.00 90.62 246 ILE A N 1
ATOM 1976 C CA . ILE A 1 246 ? 5.292 -15.715 -9.938 1.00 90.62 246 ILE A CA 1
ATOM 1977 C C . ILE A 1 246 ? 5.779 -14.270 -9.782 1.00 90.62 246 ILE A C 1
ATOM 1979 O O . ILE A 1 246 ? 6.488 -13.779 -10.651 1.00 90.62 246 ILE A O 1
ATOM 1983 N N . PHE A 1 247 ? 5.446 -13.580 -8.685 1.00 93.00 247 PHE A N 1
ATOM 1984 C CA . PHE A 1 247 ? 5.820 -12.172 -8.511 1.00 93.00 247 PHE A CA 1
ATOM 1985 C C . PHE A 1 247 ? 7.323 -12.009 -8.280 1.00 93.00 247 PHE A C 1
ATOM 1987 O O . PHE A 1 247 ? 7.931 -11.063 -8.779 1.00 93.00 247 PHE A O 1
ATOM 1994 N N . THR A 1 248 ? 7.933 -12.959 -7.568 1.00 91.12 248 THR A N 1
ATOM 1995 C CA . THR A 1 248 ? 9.384 -12.977 -7.346 1.00 91.12 248 THR A CA 1
ATOM 1996 C C . THR A 1 248 ? 10.121 -13.355 -8.628 1.00 91.12 248 THR A C 1
ATOM 1998 O O . THR A 1 248 ? 11.117 -12.721 -8.968 1.00 91.12 248 THR A O 1
ATOM 2001 N N . ASP A 1 249 ? 9.596 -14.321 -9.384 1.00 91.56 249 ASP A N 1
ATOM 2002 C CA . ASP A 1 249 ? 10.145 -14.695 -10.690 1.00 91.56 249 ASP A CA 1
ATOM 2003 C C . ASP A 1 249 ? 10.092 -13.522 -11.687 1.00 91.56 249 ASP A C 1
ATOM 2005 O O . ASP A 1 249 ? 11.091 -13.232 -12.349 1.00 91.56 249 ASP A O 1
ATOM 2009 N N . ILE A 1 250 ? 8.964 -12.796 -11.747 1.00 92.69 250 ILE A N 1
ATOM 2010 C CA . ILE A 1 250 ? 8.824 -11.580 -12.567 1.00 92.69 250 ILE A CA 1
ATOM 2011 C C . ILE A 1 250 ? 9.868 -10.540 -12.152 1.00 92.69 250 ILE A C 1
ATOM 2013 O O . ILE A 1 250 ? 10.572 -10.012 -13.013 1.00 92.69 250 ILE A O 1
ATOM 2017 N N . TRP A 1 251 ? 10.000 -10.264 -10.851 1.00 93.00 251 TRP A N 1
ATOM 2018 C CA . TRP A 1 251 ? 10.963 -9.284 -10.348 1.00 93.00 251 TRP A CA 1
ATOM 2019 C C . TRP A 1 251 ? 12.406 -9.636 -10.727 1.00 93.00 251 TRP A C 1
ATOM 2021 O O . TRP A 1 251 ? 13.112 -8.812 -11.305 1.00 93.00 251 TRP A O 1
ATOM 2031 N N . ASN A 1 252 ? 12.828 -10.874 -10.465 1.00 91.25 252 ASN A N 1
ATOM 2032 C CA . ASN A 1 252 ? 14.183 -11.336 -10.764 1.00 91.25 252 ASN A CA 1
ATOM 2033 C C . ASN A 1 252 ? 14.496 -11.244 -12.263 1.00 91.25 252 ASN A C 1
ATOM 2035 O O . ASN A 1 252 ? 15.607 -10.882 -12.656 1.00 91.25 252 ASN A O 1
ATOM 2039 N N . MET A 1 253 ? 13.513 -11.555 -13.112 1.00 91.56 253 MET A N 1
ATOM 2040 C CA . MET A 1 253 ? 13.649 -11.428 -14.558 1.00 91.56 253 MET A CA 1
ATOM 2041 C C . MET A 1 253 ? 13.789 -9.956 -14.977 1.00 91.56 253 MET A C 1
ATOM 2043 O O . MET A 1 253 ? 14.693 -9.639 -15.752 1.00 91.56 253 MET A O 1
ATOM 2047 N N . LEU A 1 254 ? 12.957 -9.049 -14.451 1.00 92.81 254 LEU A N 1
ATOM 2048 C CA . LEU A 1 254 ? 13.049 -7.616 -14.761 1.00 92.81 254 LEU A CA 1
ATOM 2049 C C . LEU A 1 254 ? 14.401 -7.044 -14.323 1.00 92.81 254 LEU A C 1
ATOM 2051 O O . LEU A 1 254 ? 15.094 -6.444 -15.137 1.00 92.81 254 LEU A O 1
ATOM 2055 N N . GLN A 1 255 ? 14.830 -7.325 -13.091 1.00 92.75 255 GLN A N 1
ATOM 2056 C CA . GLN A 1 255 ? 16.108 -6.857 -12.549 1.00 92.75 255 GLN A CA 1
ATOM 2057 C C . GLN A 1 255 ? 17.313 -7.360 -13.359 1.00 92.75 255 GLN A C 1
ATOM 2059 O O . GLN A 1 255 ? 18.268 -6.622 -13.594 1.00 92.75 255 GLN A O 1
ATOM 2064 N N . LYS A 1 256 ? 17.276 -8.616 -13.821 1.00 90.75 256 LYS A N 1
ATOM 2065 C CA . LYS A 1 256 ? 18.346 -9.198 -14.643 1.00 90.75 256 LYS A CA 1
ATOM 2066 C C . LYS A 1 256 ? 18.456 -8.527 -16.015 1.00 90.75 256 LYS A C 1
ATOM 2068 O O . LYS A 1 256 ? 19.567 -8.355 -16.521 1.00 90.75 256 LYS A O 1
ATOM 2073 N N . HIS A 1 257 ? 17.323 -8.204 -16.636 1.00 90.94 257 HIS A N 1
ATOM 2074 C CA . HIS A 1 257 ? 17.279 -7.702 -18.009 1.00 90.94 257 HIS A CA 1
ATOM 2075 C C . HIS A 1 257 ? 17.271 -6.171 -18.114 1.00 90.94 257 HIS A C 1
ATOM 2077 O O . HIS A 1 257 ? 17.642 -5.673 -19.172 1.00 90.94 257 HIS A O 1
ATOM 2083 N N . ASP A 1 258 ? 16.955 -5.428 -17.050 1.00 92.94 258 ASP A N 1
ATOM 2084 C CA . ASP A 1 258 ? 17.009 -3.955 -17.002 1.00 92.94 258 ASP A CA 1
ATOM 2085 C C . ASP A 1 258 ? 18.354 -3.365 -17.479 1.00 92.94 258 ASP A C 1
ATOM 2087 O O . ASP A 1 258 ? 18.346 -2.608 -18.453 1.00 92.94 258 ASP A O 1
ATOM 2091 N N . PRO A 1 259 ? 19.531 -3.772 -16.948 1.00 92.50 259 PRO A N 1
ATOM 2092 C CA . PRO A 1 259 ? 20.804 -3.226 -17.422 1.00 92.50 259 PRO A CA 1
ATOM 2093 C C . PRO A 1 259 ? 21.113 -3.638 -18.865 1.00 92.50 259 PRO A C 1
ATOM 2095 O O . PRO A 1 259 ? 21.728 -2.888 -19.614 1.00 92.50 259 PRO A O 1
ATOM 2098 N N . VAL A 1 260 ? 20.677 -4.831 -19.287 1.00 91.38 260 VAL A N 1
ATOM 2099 C CA . VAL A 1 260 ? 20.866 -5.288 -20.672 1.00 91.38 260 VAL A CA 1
ATOM 2100 C C . VAL A 1 260 ? 20.033 -4.437 -21.625 1.00 91.38 260 VAL A C 1
ATOM 2102 O O . VAL A 1 260 ? 20.537 -4.029 -22.667 1.00 91.38 260 VAL A O 1
ATOM 2105 N N . ILE A 1 261 ? 18.783 -4.146 -21.260 1.00 93.38 261 ILE A N 1
ATOM 2106 C CA . ILE A 1 261 ? 17.872 -3.333 -22.063 1.00 93.38 261 ILE A CA 1
ATOM 2107 C C . ILE A 1 261 ? 18.410 -1.904 -22.192 1.00 93.38 261 ILE A C 1
ATOM 2109 O O . ILE A 1 261 ? 18.449 -1.374 -23.302 1.00 93.38 261 ILE A O 1
ATOM 2113 N N . ASN A 1 262 ? 18.894 -1.332 -21.087 1.00 93.88 262 ASN A N 1
ATOM 2114 C CA . ASN A 1 262 ? 19.497 -0.002 -21.056 1.00 93.88 262 ASN A CA 1
ATOM 2115 C C . ASN A 1 262 ? 20.765 0.106 -21.922 1.00 93.88 262 ASN A C 1
ATOM 2117 O O . ASN A 1 262 ? 20.973 1.105 -22.607 1.00 93.88 262 ASN A O 1
ATOM 2121 N N . ASP A 1 263 ? 21.613 -0.925 -21.911 1.00 91.94 263 ASP A N 1
ATOM 2122 C CA . ASP A 1 263 ? 22.890 -0.899 -22.629 1.00 91.94 263 ASP A CA 1
ATOM 2123 C C . ASP A 1 263 ? 22.739 -1.136 -24.140 1.00 91.94 263 ASP A C 1
ATOM 2125 O O . ASP A 1 263 ? 23.525 -0.591 -24.926 1.00 91.94 263 ASP A O 1
ATOM 2129 N N . VAL A 1 264 ? 21.782 -1.985 -24.536 1.00 92.31 264 VAL A N 1
ATOM 2130 C CA . VAL A 1 264 ? 21.670 -2.550 -25.891 1.00 92.31 264 VAL A CA 1
ATOM 2131 C C . VAL A 1 264 ? 20.735 -1.757 -26.798 1.00 92.31 264 VAL A C 1
ATOM 2133 O O . VAL A 1 264 ? 21.066 -1.581 -27.968 1.00 92.31 264 VAL A O 1
ATOM 2136 N N . PHE A 1 265 ? 19.577 -1.308 -26.311 1.00 93.19 265 PHE A N 1
ATOM 2137 C CA . PHE A 1 265 ? 18.534 -0.769 -27.188 1.00 93.19 265 PHE A CA 1
ATOM 2138 C C . PHE A 1 265 ? 18.565 0.766 -27.277 1.00 93.19 265 PHE A C 1
ATOM 2140 O O . PHE A 1 265 ? 18.766 1.424 -26.259 1.00 93.19 265 PHE A O 1
ATOM 2147 N N . PRO A 1 266 ? 18.276 1.357 -28.455 1.00 90.38 266 PRO A N 1
ATOM 2148 C CA . PRO A 1 266 ? 18.143 2.811 -28.612 1.00 90.38 266 PRO A CA 1
ATOM 2149 C C . PRO A 1 266 ? 17.020 3.431 -27.774 1.00 90.38 266 PRO A C 1
ATOM 2151 O O . PRO A 1 266 ? 17.184 4.528 -27.249 1.00 90.38 266 PRO A O 1
ATOM 2154 N N . ASN A 1 267 ? 15.898 2.711 -27.626 1.00 90.94 267 ASN A N 1
ATOM 2155 C CA . ASN A 1 267 ? 14.726 3.124 -26.844 1.00 90.94 267 ASN A CA 1
ATOM 2156 C C . ASN A 1 267 ? 14.430 2.103 -25.724 1.00 90.94 267 ASN A C 1
ATOM 2158 O O . ASN A 1 267 ? 13.504 1.294 -25.859 1.00 90.94 267 ASN A O 1
ATOM 2162 N N . PRO A 1 268 ? 15.185 2.116 -24.607 1.00 91.69 268 PRO A N 1
ATOM 2163 C CA . PRO A 1 268 ? 15.062 1.119 -23.538 1.00 91.69 268 PRO A CA 1
ATOM 2164 C C . PRO A 1 268 ? 13.661 1.047 -22.911 1.00 91.69 268 PRO A C 1
ATOM 2166 O O . PRO A 1 268 ? 13.135 -0.039 -22.663 1.00 91.69 268 PRO A O 1
ATOM 2169 N N . GLN A 1 269 ? 13.014 2.199 -22.714 1.00 91.94 269 GLN A N 1
ATOM 2170 C CA . GLN A 1 269 ? 11.695 2.287 -22.079 1.00 91.94 269 GLN A CA 1
ATOM 2171 C C . GLN A 1 269 ? 10.590 1.621 -22.916 1.00 91.94 269 GLN A C 1
ATOM 2173 O O . GLN A 1 269 ? 9.688 0.991 -22.363 1.00 91.94 269 GLN A O 1
ATOM 2178 N N . GLN A 1 270 ? 10.672 1.696 -24.250 1.00 92.56 270 GLN A N 1
ATOM 2179 C CA . GLN A 1 270 ? 9.729 1.032 -25.157 1.00 92.56 270 GLN A CA 1
ATOM 2180 C C . GLN A 1 270 ? 9.826 -0.494 -25.026 1.00 92.56 270 GLN A C 1
ATOM 2182 O O . GLN A 1 270 ? 8.807 -1.181 -24.932 1.00 92.56 270 GLN A O 1
ATOM 2187 N N . VAL A 1 271 ? 11.055 -1.017 -24.977 1.00 93.50 271 VAL A N 1
ATOM 2188 C CA . VAL A 1 271 ? 11.329 -2.454 -24.827 1.00 93.50 271 VAL A CA 1
ATOM 2189 C C . VAL A 1 271 ? 10.861 -2.948 -23.460 1.00 93.50 271 VAL A C 1
ATOM 2191 O O . VAL A 1 271 ? 10.155 -3.954 -23.385 1.00 93.50 271 VAL A O 1
ATOM 2194 N N . MET A 1 272 ? 11.173 -2.211 -22.388 1.00 94.62 272 MET A N 1
ATOM 2195 C CA . MET A 1 272 ? 10.712 -2.553 -21.040 1.00 94.62 272 MET A CA 1
ATOM 2196 C C . MET A 1 272 ? 9.181 -2.516 -20.936 1.00 94.62 272 MET A C 1
ATOM 2198 O O . MET A 1 272 ? 8.576 -3.439 -20.396 1.00 94.62 272 MET A O 1
ATOM 2202 N N . SER A 1 273 ? 8.526 -1.509 -21.521 1.00 94.44 273 SER A N 1
ATOM 2203 C CA . SER A 1 273 ? 7.059 -1.410 -21.535 1.00 94.44 273 SER A CA 1
ATOM 2204 C C . SER A 1 273 ? 6.416 -2.595 -22.254 1.00 94.44 273 SER A C 1
ATOM 2206 O O . SER A 1 273 ? 5.444 -3.166 -21.760 1.00 94.44 273 SER A O 1
ATOM 2208 N N . LYS A 1 274 ? 6.987 -3.022 -23.386 1.00 93.50 274 LYS A N 1
ATOM 2209 C CA . LYS A 1 274 ? 6.523 -4.198 -24.130 1.00 93.50 274 LYS A CA 1
ATOM 2210 C C . LYS A 1 274 ? 6.736 -5.503 -23.353 1.00 93.50 274 LYS A C 1
ATOM 2212 O O . LYS A 1 274 ? 5.849 -6.358 -23.360 1.00 93.50 274 LYS A O 1
ATOM 2217 N N . LEU A 1 275 ? 7.864 -5.643 -22.653 1.00 93.44 275 LEU A N 1
ATOM 2218 C CA . LEU A 1 275 ? 8.147 -6.787 -21.781 1.00 93.44 275 LEU A CA 1
ATOM 2219 C C . LEU A 1 275 ? 7.124 -6.883 -20.641 1.00 93.44 275 LEU A C 1
ATOM 2221 O O . LEU A 1 275 ? 6.500 -7.927 -20.456 1.00 93.44 275 LEU A O 1
ATOM 2225 N N . VAL A 1 276 ? 6.904 -5.780 -19.920 1.00 94.31 276 VAL A N 1
ATOM 2226 C CA . VAL A 1 276 ? 5.941 -5.707 -18.812 1.00 94.31 276 VAL A CA 1
ATOM 2227 C C . VAL A 1 276 ? 4.514 -5.964 -19.310 1.00 94.31 276 VAL A C 1
ATOM 2229 O O . VAL A 1 276 ? 3.801 -6.766 -18.708 1.00 94.31 276 VAL A O 1
ATOM 2232 N N . LEU A 1 277 ? 4.114 -5.384 -20.447 1.00 94.19 277 LEU A N 1
ATOM 2233 C CA . LEU A 1 277 ? 2.815 -5.637 -21.084 1.00 94.19 277 LEU A CA 1
ATOM 2234 C C . LEU A 1 277 ? 2.575 -7.134 -21.321 1.00 94.19 277 LEU A C 1
ATOM 2236 O O . LEU A 1 277 ? 1.529 -7.667 -20.949 1.00 94.19 277 LEU A O 1
ATOM 2240 N N . ASN A 1 278 ? 3.552 -7.820 -21.919 1.00 92.19 278 ASN A N 1
ATOM 2241 C CA . ASN A 1 278 ? 3.424 -9.234 -22.264 1.00 92.19 278 ASN A CA 1
ATOM 2242 C C . ASN A 1 278 ? 3.350 -10.123 -21.007 1.00 92.19 278 ASN A C 1
ATOM 2244 O O . ASN A 1 278 ? 2.573 -11.075 -20.951 1.00 92.19 278 ASN A O 1
ATOM 2248 N N . ILE A 1 279 ? 4.079 -9.764 -19.945 1.00 92.38 279 ILE A N 1
ATOM 2249 C CA . ILE A 1 279 ? 4.010 -10.455 -18.649 1.00 92.38 279 ILE A CA 1
ATOM 2250 C C . ILE A 1 279 ? 2.628 -10.304 -18.014 1.00 92.38 279 ILE A C 1
ATOM 2252 O O . ILE A 1 279 ? 2.050 -11.304 -17.577 1.00 92.38 279 ILE A O 1
ATOM 2256 N N . TYR A 1 280 ? 2.091 -9.080 -17.981 1.00 93.50 280 TYR A N 1
ATOM 2257 C CA . TYR A 1 280 ? 0.792 -8.799 -17.373 1.00 93.50 280 TYR A CA 1
ATOM 2258 C C . TYR A 1 280 ? -0.346 -9.508 -18.117 1.00 93.50 280 TYR A C 1
ATOM 2260 O O . TYR A 1 280 ? -1.115 -10.237 -17.490 1.00 93.50 280 TYR A O 1
ATOM 2268 N N . HIS A 1 281 ? -0.415 -9.371 -19.445 1.00 90.00 281 HIS A N 1
ATOM 2269 C CA . HIS A 1 281 ? -1.458 -10.001 -20.263 1.00 90.00 281 HIS A CA 1
ATOM 2270 C C . HIS A 1 281 ? -1.306 -11.521 -20.393 1.00 90.00 281 HIS A C 1
ATOM 2272 O O . HIS A 1 281 ? -2.297 -12.247 -20.383 1.00 90.00 281 HIS A O 1
ATOM 2278 N N . GLY A 1 282 ? -0.079 -12.019 -20.540 1.00 85.50 282 GLY A N 1
ATOM 2279 C CA . GLY A 1 282 ? 0.170 -13.431 -20.802 1.00 85.50 282 GLY A CA 1
ATOM 2280 C C . GLY A 1 282 ? 0.186 -14.272 -19.530 1.00 85.50 282 GLY A C 1
ATOM 2281 O O . GLY A 1 282 ? -0.633 -15.174 -19.344 1.00 85.50 282 GLY A O 1
ATOM 2282 N N . LYS A 1 283 ? 1.157 -14.014 -18.650 1.00 87.00 283 LYS A N 1
ATOM 2283 C CA . LYS A 1 283 ? 1.467 -14.901 -17.518 1.00 87.00 283 LYS A CA 1
ATOM 2284 C C . LYS A 1 283 ? 0.700 -14.529 -16.258 1.00 87.00 283 LYS A C 1
ATOM 2286 O O . LYS A 1 283 ? 0.081 -15.402 -15.647 1.00 87.00 283 LYS A O 1
ATOM 2291 N N . LEU A 1 284 ? 0.712 -13.252 -15.881 1.00 91.31 284 LEU A N 1
ATOM 2292 C CA . LEU A 1 284 ? 0.129 -12.798 -14.622 1.00 91.31 284 LEU A CA 1
ATOM 2293 C C . LEU A 1 284 ? -1.399 -12.902 -14.635 1.00 91.31 284 LEU A C 1
ATOM 2295 O O . LEU A 1 284 ? -1.972 -13.477 -13.711 1.00 91.31 284 LEU A O 1
ATOM 2299 N N . GLN A 1 285 ? -2.058 -12.438 -15.703 1.00 92.38 285 GLN A N 1
ATOM 2300 C CA . GLN A 1 285 ? -3.513 -12.553 -15.843 1.00 92.38 285 GLN A CA 1
ATOM 2301 C C . GLN A 1 285 ? -3.981 -14.016 -15.791 1.00 92.38 285 GLN A C 1
ATOM 2303 O O . GLN A 1 285 ? -4.952 -14.336 -15.101 1.00 92.38 285 GLN A O 1
ATOM 2308 N N . GLY A 1 286 ? -3.268 -14.924 -16.469 1.00 90.38 286 GLY A N 1
ATOM 2309 C CA . GLY A 1 286 ? -3.546 -16.361 -16.425 1.00 90.38 286 GLY A CA 1
ATOM 2310 C C . GLY A 1 286 ? -3.371 -16.962 -15.025 1.00 90.38 286 GLY A C 1
ATOM 2311 O O . GLY A 1 286 ? -4.223 -17.730 -14.572 1.00 90.38 286 GLY A O 1
ATOM 2312 N N . TYR A 1 287 ? -2.306 -16.576 -14.314 1.00 90.94 287 TYR A N 1
ATOM 2313 C CA . TYR A 1 287 ? -2.028 -17.034 -12.951 1.00 90.94 287 TYR A CA 1
ATOM 2314 C C . TYR A 1 287 ? -3.082 -16.553 -11.944 1.00 90.94 287 TYR A C 1
ATOM 2316 O O . TYR A 1 287 ? -3.640 -17.371 -11.210 1.00 90.94 287 TYR A O 1
ATOM 2324 N N . VAL A 1 288 ? -3.409 -15.254 -11.951 1.00 92.50 288 VAL A N 1
ATOM 2325 C CA . VAL A 1 288 ? -4.449 -14.661 -11.089 1.00 92.50 288 VAL A CA 1
ATOM 2326 C C . VAL A 1 288 ? -5.791 -15.342 -11.340 1.00 92.50 288 VAL A C 1
ATOM 2328 O O . VAL A 1 288 ? -6.443 -15.791 -10.397 1.00 92.50 288 VAL A O 1
ATOM 2331 N N . ARG A 1 289 ? -6.168 -15.518 -12.613 1.00 91.56 289 ARG A N 1
ATOM 2332 C CA . ARG A 1 289 ? -7.407 -16.207 -12.986 1.00 91.56 289 ARG A CA 1
ATOM 2333 C C . ARG A 1 289 ? -7.451 -17.643 -12.463 1.00 91.56 289 ARG A C 1
ATOM 2335 O O . ARG A 1 289 ? -8.478 -18.046 -11.929 1.00 91.56 289 ARG A O 1
ATOM 2342 N N . SER A 1 290 ? -6.369 -18.407 -12.611 1.00 90.31 290 SER A N 1
ATOM 2343 C CA . SER A 1 290 ? -6.294 -19.796 -12.135 1.00 90.31 290 SER A CA 1
ATOM 2344 C C . SER A 1 290 ? -6.414 -19.884 -10.610 1.00 90.31 290 SER A C 1
ATOM 2346 O O . SER A 1 290 ? -7.223 -20.654 -10.092 1.00 90.31 290 SER A O 1
ATOM 2348 N N . LYS A 1 291 ? -5.671 -19.044 -9.877 1.00 88.81 291 LYS A N 1
ATOM 2349 C CA . LYS A 1 291 ? -5.664 -19.058 -8.408 1.00 88.81 291 LYS A CA 1
ATOM 2350 C C . LYS A 1 291 ? -7.017 -18.645 -7.818 1.00 88.81 291 LYS A C 1
ATOM 2352 O O . LYS A 1 291 ? -7.461 -19.269 -6.861 1.00 88.81 291 LYS A O 1
ATOM 2357 N N . LEU A 1 292 ? -7.693 -17.660 -8.416 1.00 90.25 292 LEU A N 1
ATOM 2358 C CA . LEU A 1 292 ? -9.016 -17.212 -7.966 1.00 90.25 292 LEU A CA 1
ATOM 2359 C C . LEU A 1 292 ? -10.149 -18.174 -8.355 1.00 90.25 292 LEU A C 1
ATOM 2361 O O . LEU A 1 292 ? -11.089 -18.322 -7.585 1.00 90.25 292 LEU A O 1
ATOM 2365 N N . LEU A 1 293 ? -10.068 -18.863 -9.501 1.00 87.38 293 LEU A N 1
ATOM 2366 C CA . LEU A 1 293 ? -11.063 -19.881 -9.885 1.00 87.38 293 LEU A CA 1
ATOM 2367 C C . LEU A 1 293 ? -11.023 -21.122 -8.984 1.00 87.38 293 LEU A C 1
ATOM 2369 O O . LEU A 1 293 ? -12.051 -21.759 -8.776 1.00 87.38 293 LEU A O 1
ATOM 2373 N N . ASN A 1 294 ? -9.850 -21.465 -8.452 1.00 80.00 294 ASN A N 1
ATOM 2374 C CA . ASN A 1 294 ? -9.688 -22.610 -7.556 1.00 80.00 294 ASN A CA 1
ATOM 2375 C C . ASN A 1 294 ? -10.185 -22.329 -6.126 1.00 80.00 294 ASN A C 1
ATOM 2377 O O . ASN A 1 294 ? -10.339 -23.263 -5.338 1.00 80.00 294 ASN A O 1
ATOM 2381 N N . ALA A 1 295 ? -10.451 -21.068 -5.781 1.00 79.69 295 ALA A N 1
ATOM 2382 C CA . ALA A 1 295 ? -10.990 -20.689 -4.483 1.00 79.69 295 ALA A CA 1
ATOM 2383 C C . ALA A 1 295 ? -12.519 -20.861 -4.471 1.00 79.69 295 ALA A C 1
ATOM 2385 O O . ALA A 1 295 ? -13.262 -19.953 -4.829 1.00 79.69 295 ALA A O 1
ATOM 2386 N N . SER A 1 296 ? -12.990 -22.054 -4.086 1.00 78.44 296 SER A N 1
ATOM 2387 C CA . SER A 1 296 ? -14.433 -22.338 -3.948 1.00 78.44 296 SER A CA 1
ATOM 2388 C C . SER A 1 296 ? -15.066 -21.697 -2.707 1.00 78.44 296 SER A C 1
ATOM 2390 O O . SER A 1 296 ? -16.273 -21.475 -2.687 1.00 78.44 296 SER A O 1
ATOM 2392 N N . ASP A 1 297 ? -14.264 -21.421 -1.680 1.00 88.94 297 ASP A N 1
ATOM 2393 C CA . ASP A 1 297 ? -14.695 -20.803 -0.425 1.00 88.94 297 ASP A CA 1
ATOM 2394 C C . ASP A 1 297 ? -14.511 -19.274 -0.494 1.00 88.94 297 ASP A C 1
ATOM 2396 O O . ASP A 1 297 ? -13.412 -18.829 -0.854 1.00 88.94 297 ASP A O 1
ATOM 2400 N N . PRO A 1 298 ? -15.536 -18.465 -0.152 1.00 89.44 298 PRO A N 1
ATOM 2401 C CA . PRO A 1 298 ? -15.403 -17.017 -0.023 1.00 89.44 298 PRO A CA 1
ATOM 2402 C C . PRO A 1 298 ? -14.204 -16.565 0.825 1.00 89.44 298 PRO A C 1
ATOM 2404 O O . PRO A 1 298 ? -13.531 -15.614 0.431 1.00 89.44 298 PRO A O 1
ATOM 2407 N N . GLU A 1 299 ? -13.872 -17.251 1.926 1.00 90.31 299 GLU A N 1
ATOM 2408 C CA . GLU A 1 299 ? -12.728 -16.875 2.776 1.00 90.31 299 GLU A CA 1
ATOM 2409 C C . GLU A 1 299 ? -11.398 -17.010 2.019 1.00 90.31 299 GLU A C 1
ATOM 2411 O O . GLU A 1 299 ? -10.590 -16.075 1.942 1.00 90.31 299 GLU A O 1
ATOM 2416 N N . LEU A 1 300 ? -11.192 -18.175 1.395 1.00 91.50 300 LEU A N 1
ATOM 2417 C CA . LEU A 1 300 ? -10.006 -18.456 0.590 1.00 91.50 300 LEU A CA 1
ATOM 2418 C C . LEU A 1 300 ? -9.922 -17.533 -0.624 1.00 91.50 300 LEU A C 1
ATOM 2420 O O . LEU A 1 300 ? -8.819 -17.131 -1.002 1.00 91.50 300 LEU A O 1
ATOM 2424 N N . TYR A 1 301 ? -11.061 -17.183 -1.225 1.00 94.56 301 TYR A N 1
ATOM 2425 C CA . TYR A 1 301 ? -11.126 -16.248 -2.343 1.00 94.56 301 TYR A CA 1
ATOM 2426 C C . TYR A 1 301 ? -10.671 -14.848 -1.921 1.00 94.56 301 TYR A C 1
ATOM 2428 O O . TYR A 1 301 ? -9.767 -14.294 -2.548 1.00 94.56 301 TYR A O 1
ATOM 2436 N N . LEU A 1 302 ? -11.232 -14.299 -0.838 1.00 93.94 302 LEU A N 1
ATOM 2437 C CA . LEU A 1 302 ? -10.898 -12.963 -0.329 1.00 93.94 302 LEU A CA 1
ATOM 2438 C C . LEU A 1 302 ? -9.433 -12.880 0.116 1.00 93.94 302 LEU A C 1
ATOM 2440 O O . LEU A 1 302 ? -8.727 -11.933 -0.236 1.00 93.94 302 LEU A O 1
ATOM 2444 N N . SER A 1 303 ? -8.948 -13.900 0.829 1.00 93.38 303 SER A N 1
ATOM 2445 C CA . SER A 1 303 ? -7.546 -14.005 1.248 1.00 93.38 303 SER A CA 1
ATOM 2446 C C . SER A 1 303 ? -6.594 -14.114 0.050 1.00 93.38 303 SER A C 1
ATOM 2448 O O . SER A 1 303 ? -5.579 -13.417 -0.016 1.00 93.38 303 SER A O 1
ATOM 2450 N N . SER A 1 304 ? -6.947 -14.922 -0.956 1.00 93.75 304 SER A N 1
ATOM 2451 C CA . SER A 1 304 ? -6.141 -15.069 -2.174 1.00 93.75 304 SER A CA 1
ATOM 2452 C C . SER A 1 304 ? -6.120 -13.794 -3.012 1.00 93.75 304 SER A C 1
ATOM 2454 O O . SER A 1 304 ? -5.061 -13.426 -3.517 1.00 93.75 304 SER A O 1
ATOM 2456 N N . LEU A 1 305 ? -7.260 -13.114 -3.163 1.00 95.19 305 LEU A N 1
ATOM 2457 C CA . LEU A 1 305 ? -7.355 -11.844 -3.882 1.00 95.19 305 LEU A CA 1
ATOM 2458 C C . LEU A 1 305 ? -6.502 -10.771 -3.201 1.00 95.19 305 LEU A C 1
ATOM 2460 O O . LEU A 1 305 ? -5.732 -10.088 -3.875 1.00 95.19 305 LEU A O 1
ATOM 2464 N N . TYR A 1 306 ? -6.588 -10.684 -1.873 1.00 95.25 306 TYR A N 1
ATOM 2465 C CA . TYR A 1 306 ? -5.753 -9.803 -1.067 1.00 95.25 306 TYR A CA 1
ATOM 2466 C C . TYR A 1 306 ? -4.254 -10.081 -1.264 1.00 95.25 306 TYR A C 1
ATOM 2468 O O . TYR A 1 306 ? -3.510 -9.164 -1.608 1.00 95.25 306 TYR A O 1
ATOM 2476 N N . ASP A 1 307 ? -3.809 -11.336 -1.110 1.00 94.31 307 ASP A N 1
ATOM 2477 C CA . ASP A 1 307 ? -2.397 -11.725 -1.272 1.00 94.31 307 ASP A CA 1
ATOM 2478 C C . ASP A 1 307 ? -1.874 -11.391 -2.676 1.00 94.31 307 ASP A C 1
ATOM 2480 O O . ASP A 1 307 ? -0.798 -10.810 -2.828 1.00 94.31 307 ASP A O 1
ATOM 2484 N N . LEU A 1 308 ? -2.652 -11.714 -3.714 1.00 94.81 308 LEU A N 1
ATOM 2485 C CA . LEU A 1 308 ? -2.298 -11.432 -5.105 1.00 94.81 308 LEU A CA 1
ATOM 2486 C C . LEU A 1 308 ? -2.171 -9.929 -5.372 1.00 94.81 308 LEU A C 1
ATOM 2488 O O . LEU A 1 308 ? -1.189 -9.504 -5.980 1.00 94.81 308 LEU A O 1
ATOM 2492 N N . PHE A 1 309 ? -3.138 -9.127 -4.923 1.00 95.56 309 PHE A N 1
ATOM 2493 C CA . PHE A 1 309 ? -3.120 -7.683 -5.152 1.00 95.56 309 PHE A CA 1
ATOM 2494 C C . PHE A 1 309 ? -2.017 -6.995 -4.341 1.00 95.56 309 PHE A C 1
ATOM 2496 O O . PHE A 1 309 ? -1.293 -6.152 -4.866 1.00 95.56 309 PHE A O 1
ATOM 2503 N N . GLN A 1 310 ? -1.801 -7.411 -3.090 1.00 94.94 310 GLN A N 1
ATOM 2504 C CA . GLN A 1 310 ? -0.726 -6.877 -2.256 1.00 94.94 310 GLN A CA 1
ATOM 2505 C C . GLN A 1 310 ? 0.659 -7.204 -2.833 1.00 94.94 310 GLN A C 1
ATOM 2507 O O . GLN A 1 310 ? 1.534 -6.335 -2.863 1.00 94.94 310 GLN A O 1
ATOM 2512 N N . LYS A 1 311 ? 0.881 -8.438 -3.305 1.00 95.19 311 LYS A N 1
ATOM 2513 C CA . LYS A 1 311 ? 2.130 -8.818 -3.986 1.00 95.19 311 LYS A CA 1
ATOM 2514 C C . LYS A 1 311 ? 2.329 -8.043 -5.281 1.00 95.19 311 LYS A C 1
ATOM 2516 O O . LYS A 1 311 ? 3.449 -7.619 -5.554 1.00 95.19 311 LYS A O 1
ATOM 2521 N N . ASN A 1 312 ? 1.254 -7.806 -6.033 1.00 95.25 312 ASN A N 1
ATOM 2522 C CA . ASN A 1 312 ? 1.297 -6.972 -7.225 1.00 95.25 312 ASN A CA 1
ATOM 2523 C C . ASN A 1 312 ? 1.700 -5.526 -6.899 1.00 95.25 312 ASN A C 1
ATOM 2525 O O . ASN A 1 312 ? 2.603 -5.000 -7.538 1.00 95.25 312 ASN A O 1
ATOM 2529 N N . ASN A 1 313 ? 1.107 -4.908 -5.874 1.00 94.19 313 ASN A N 1
ATOM 2530 C CA . ASN A 1 313 ? 1.466 -3.546 -5.464 1.00 94.19 313 ASN A CA 1
ATOM 2531 C C . ASN A 1 313 ? 2.929 -3.465 -5.014 1.00 94.19 313 ASN A C 1
ATOM 2533 O O . ASN A 1 313 ? 3.659 -2.602 -5.482 1.00 94.19 313 ASN A O 1
ATOM 2537 N N . LYS A 1 314 ? 3.406 -4.438 -4.224 1.00 94.69 314 LYS A N 1
ATOM 2538 C CA . LYS A 1 314 ? 4.830 -4.529 -3.853 1.00 94.69 314 LYS A CA 1
ATOM 2539 C C . LYS A 1 314 ? 5.748 -4.677 -5.069 1.00 94.69 314 LYS A C 1
ATOM 2541 O O . LYS A 1 314 ? 6.850 -4.138 -5.063 1.00 94.69 314 LYS A O 1
ATOM 2546 N N . LEU A 1 315 ? 5.329 -5.427 -6.089 1.00 94.25 315 LEU A N 1
ATOM 2547 C CA . LEU A 1 315 ? 6.075 -5.550 -7.341 1.00 94.25 315 LEU A CA 1
ATOM 2548 C C . LEU A 1 315 ? 6.108 -4.210 -8.088 1.00 94.25 315 LEU A C 1
ATOM 2550 O O . LEU A 1 315 ? 7.178 -3.801 -8.519 1.00 94.25 315 LEU A O 1
ATOM 2554 N N . VAL A 1 316 ? 4.974 -3.516 -8.203 1.00 94.38 316 VAL A N 1
ATOM 2555 C CA . VAL A 1 316 ? 4.879 -2.191 -8.839 1.00 94.38 316 VAL A CA 1
ATOM 2556 C C . VAL A 1 316 ? 5.740 -1.155 -8.115 1.00 94.38 316 VAL A C 1
ATOM 2558 O O . VAL A 1 316 ? 6.458 -0.402 -8.773 1.00 94.38 316 VAL A O 1
ATOM 2561 N N . ASP A 1 317 ? 5.722 -1.149 -6.783 1.00 93.69 317 ASP A N 1
ATOM 2562 C CA . ASP A 1 317 ? 6.547 -0.253 -5.971 1.00 93.69 317 ASP A CA 1
ATOM 2563 C C . ASP A 1 317 ? 8.034 -0.502 -6.240 1.00 93.69 317 ASP A C 1
ATOM 2565 O O . ASP A 1 317 ? 8.752 0.436 -6.582 1.00 93.69 317 ASP A O 1
ATOM 2569 N N . LYS A 1 318 ? 8.472 -1.770 -6.201 1.00 93.06 318 LYS A N 1
ATOM 2570 C CA . LYS A 1 318 ? 9.852 -2.163 -6.536 1.00 93.06 318 LYS A CA 1
ATOM 2571 C C . LYS A 1 318 ? 10.240 -1.773 -7.957 1.00 93.06 318 LYS A C 1
ATOM 2573 O O . LYS A 1 318 ? 11.315 -1.225 -8.173 1.00 93.06 318 LYS A O 1
ATOM 2578 N N . MET A 1 319 ? 9.362 -2.024 -8.927 1.00 92.38 319 MET A N 1
ATOM 2579 C CA . MET A 1 319 ? 9.583 -1.626 -10.317 1.00 92.38 319 MET A CA 1
ATOM 2580 C C . MET A 1 319 ? 9.788 -0.116 -10.436 1.00 92.38 319 MET A C 1
ATOM 2582 O O . MET A 1 319 ? 10.717 0.315 -11.107 1.00 92.38 319 MET A O 1
ATOM 2586 N N . THR A 1 320 ? 8.966 0.671 -9.744 1.00 91.25 320 THR A N 1
ATOM 2587 C CA . THR A 1 320 ? 9.016 2.137 -9.794 1.00 91.25 320 THR A CA 1
ATOM 2588 C C . THR A 1 320 ? 10.234 2.708 -9.064 1.00 91.25 320 THR A C 1
ATOM 2590 O O . THR A 1 320 ? 10.738 3.756 -9.462 1.00 91.25 320 THR A O 1
ATOM 2593 N N . SER A 1 321 ? 10.705 2.060 -7.994 1.00 91.38 321 SER A N 1
ATOM 2594 C CA . SER A 1 321 ? 11.830 2.551 -7.190 1.00 91.38 321 SER A CA 1
ATOM 2595 C C . SER A 1 321 ? 13.203 2.095 -7.681 1.00 91.38 321 SER A C 1
ATOM 2597 O O . SER A 1 321 ? 14.174 2.821 -7.490 1.00 91.38 321 SER A O 1
ATOM 2599 N N . GLU A 1 322 ? 13.308 0.892 -8.253 1.00 91.94 322 GLU A N 1
ATOM 2600 C CA . GLU A 1 322 ? 14.599 0.236 -8.509 1.00 91.94 322 GLU A CA 1
ATOM 2601 C C . GLU A 1 322 ? 14.944 0.060 -10.001 1.00 91.94 322 GLU A C 1
ATOM 2603 O O . GLU A 1 322 ? 16.125 -0.092 -10.311 1.00 91.94 322 GLU A O 1
ATOM 2608 N N . LEU A 1 323 ? 13.977 0.072 -10.932 1.00 91.00 323 LEU A N 1
ATOM 2609 C CA . LEU A 1 323 ? 14.278 -0.100 -12.365 1.00 91.00 323 LEU A CA 1
ATOM 2610 C C . LEU A 1 323 ? 14.685 1.217 -13.026 1.00 91.00 323 LEU A C 1
ATOM 2612 O O . LEU A 1 323 ? 13.989 2.226 -12.908 1.00 91.00 323 LEU A O 1
ATOM 2616 N N . VAL A 1 324 ? 15.762 1.180 -13.816 1.00 89.06 324 VAL A N 1
ATOM 2617 C CA . VAL A 1 324 ? 16.232 2.344 -14.580 1.00 89.06 324 VAL A CA 1
ATOM 2618 C C . VAL A 1 324 ? 15.326 2.598 -15.783 1.00 89.06 324 VAL A C 1
ATOM 2620 O O . VAL A 1 324 ? 14.983 3.741 -16.075 1.00 89.06 324 VAL A O 1
ATOM 2623 N N . CYS A 1 325 ? 14.893 1.541 -16.475 1.00 88.56 325 CYS A N 1
ATOM 2624 C CA . CYS A 1 325 ? 14.047 1.640 -17.667 1.00 88.56 325 CYS A CA 1
ATOM 2625 C C . CYS A 1 325 ? 12.544 1.539 -17.351 1.00 88.56 325 CYS A C 1
ATOM 2627 O O . CYS A 1 325 ? 11.778 1.032 -18.175 1.00 88.56 325 CYS A O 1
ATOM 2629 N N . CYS A 1 326 ? 12.113 1.971 -16.161 1.00 89.19 326 CYS A N 1
ATOM 2630 C CA . CYS A 1 326 ? 10.739 1.787 -15.691 1.00 89.19 326 CYS A CA 1
ATOM 2631 C C . CYS A 1 326 ? 9.692 2.382 -16.666 1.00 89.19 326 CYS A C 1
ATOM 2633 O O . CYS A 1 326 ? 9.838 3.527 -17.112 1.00 89.19 326 CYS A O 1
ATOM 2635 N N . PRO A 1 327 ? 8.604 1.648 -16.984 1.00 90.50 327 PRO A N 1
ATOM 2636 C CA . PRO A 1 327 ? 7.467 2.206 -17.714 1.00 90.50 327 PRO A CA 1
ATOM 2637 C C . PRO A 1 327 ? 6.792 3.358 -16.954 1.00 90.50 327 PRO A C 1
ATOM 2639 O O . PRO A 1 327 ? 6.929 3.483 -15.736 1.00 90.50 327 PRO A O 1
ATOM 2642 N N . GLU A 1 328 ? 6.027 4.187 -17.667 1.00 90.75 328 GLU A N 1
ATOM 2643 C CA . GLU A 1 328 ? 5.259 5.281 -17.059 1.00 90.75 328 GLU A CA 1
ATOM 2644 C C . GLU A 1 328 ? 4.212 4.768 -16.058 1.00 90.75 328 GLU A C 1
ATOM 2646 O O . GLU A 1 328 ? 3.607 3.708 -16.247 1.00 90.75 328 GLU A O 1
ATOM 2651 N N . LYS A 1 329 ? 3.949 5.548 -15.001 1.00 89.50 329 LYS A N 1
ATOM 2652 C CA . LYS A 1 329 ? 3.024 5.156 -13.923 1.00 89.50 329 LYS A CA 1
ATOM 2653 C C . LYS A 1 329 ? 1.612 4.865 -14.437 1.00 89.50 329 LYS A C 1
ATOM 2655 O O . LYS A 1 329 ? 1.030 3.852 -14.056 1.00 89.50 329 LYS A O 1
ATOM 2660 N N . ASP A 1 330 ? 1.092 5.697 -15.338 1.00 92.06 330 ASP A N 1
ATOM 2661 C CA . ASP A 1 330 ? -0.257 5.533 -15.899 1.00 92.06 330 ASP A CA 1
ATOM 2662 C C . ASP A 1 330 ? -0.387 4.241 -16.713 1.00 92.06 330 ASP A C 1
ATOM 2664 O O . ASP A 1 330 ? -1.403 3.544 -16.647 1.00 92.06 330 ASP A O 1
ATOM 2668 N N . PHE A 1 331 ? 0.677 3.867 -17.425 1.00 94.00 331 PHE A N 1
ATOM 2669 C CA . PHE A 1 331 ? 0.734 2.612 -18.162 1.00 94.00 331 PHE A CA 1
ATOM 2670 C C . PHE A 1 331 ? 0.712 1.401 -17.223 1.00 94.00 331 PHE A C 1
ATOM 2672 O O . PHE A 1 331 ? -0.042 0.454 -17.454 1.00 94.00 331 PHE A O 1
ATOM 2679 N N . ILE A 1 332 ? 1.481 1.441 -16.130 1.00 92.94 332 ILE A N 1
ATOM 2680 C CA . ILE A 1 332 ? 1.473 0.374 -15.120 1.00 92.94 332 ILE A CA 1
ATOM 2681 C C . ILE A 1 332 ? 0.082 0.251 -14.486 1.00 92.94 332 ILE A C 1
ATOM 2683 O O . ILE A 1 332 ? -0.446 -0.856 -14.390 1.00 92.94 332 ILE A O 1
ATOM 2687 N N . LEU A 1 333 ? -0.557 1.367 -14.122 1.00 91.06 333 LEU A N 1
ATOM 2688 C CA . LEU A 1 333 ? -1.916 1.366 -13.570 1.00 91.06 333 LEU A CA 1
ATOM 2689 C C . LEU A 1 333 ? -2.937 0.750 -14.540 1.00 91.06 333 LEU A C 1
ATOM 2691 O O . LEU A 1 333 ? -3.792 -0.035 -14.123 1.00 91.06 333 LEU A O 1
ATOM 2695 N N . MET A 1 334 ? -2.826 1.037 -15.839 1.00 94.31 334 MET A N 1
ATOM 2696 C CA . MET A 1 334 ? -3.665 0.421 -16.872 1.00 94.31 334 MET A CA 1
ATOM 2697 C C . MET A 1 334 ? -3.478 -1.106 -16.938 1.00 94.31 334 MET A C 1
ATOM 2699 O O . MET A 1 334 ? -4.462 -1.850 -17.023 1.00 94.31 334 MET A O 1
ATOM 2703 N N . LEU A 1 335 ? -2.242 -1.597 -16.813 1.00 93.81 335 LEU A N 1
ATOM 2704 C CA . LEU A 1 335 ? -1.955 -3.034 -16.771 1.00 93.81 335 LEU A CA 1
ATOM 2705 C C . LEU A 1 335 ? -2.512 -3.712 -15.514 1.00 93.81 335 LEU A C 1
ATOM 2707 O O . LEU A 1 335 ? -3.124 -4.779 -15.613 1.00 93.81 335 LEU A O 1
ATOM 2711 N N . VAL A 1 336 ? -2.365 -3.084 -14.344 1.00 93.50 336 VAL A N 1
ATOM 2712 C CA . VAL A 1 336 ? -2.957 -3.579 -13.089 1.00 93.50 336 VAL A CA 1
ATOM 2713 C C . VAL A 1 336 ? -4.478 -3.676 -13.222 1.00 93.50 336 VAL A C 1
ATOM 2715 O O . VAL A 1 336 ? -5.061 -4.724 -12.931 1.00 93.50 336 VAL A O 1
ATOM 2718 N N . ASN A 1 337 ? -5.123 -2.635 -13.753 1.00 91.81 337 ASN A N 1
ATOM 2719 C CA . ASN A 1 337 ? -6.564 -2.639 -14.001 1.00 91.81 337 ASN A CA 1
ATOM 2720 C C . ASN A 1 337 ? -6.978 -3.748 -14.973 1.00 91.81 337 ASN A C 1
ATOM 2722 O O . ASN A 1 337 ? -8.002 -4.395 -14.772 1.00 91.81 337 ASN A O 1
ATOM 2726 N N . THR A 1 338 ? -6.174 -4.049 -15.987 1.00 92.56 338 THR A N 1
ATOM 2727 C CA . THR A 1 338 ? -6.479 -5.132 -16.932 1.00 92.56 338 THR A CA 1
ATOM 2728 C C . THR A 1 338 ? -6.518 -6.513 -16.262 1.00 92.56 338 THR A C 1
ATOM 2730 O O . THR A 1 338 ? -7.315 -7.374 -16.645 1.00 92.56 338 THR A O 1
ATOM 2733 N N . VAL A 1 339 ? -5.699 -6.730 -15.229 1.00 93.88 339 VAL A N 1
ATOM 2734 C CA . VAL A 1 339 ? -5.670 -7.990 -14.471 1.00 93.88 339 VAL A CA 1
ATOM 2735 C C . VAL A 1 339 ? -6.779 -8.046 -13.413 1.00 93.88 339 VAL A C 1
ATOM 2737 O O . VAL A 1 339 ? -7.416 -9.089 -13.260 1.00 93.88 339 VAL A O 1
ATOM 2740 N N . PHE A 1 340 ? -7.037 -6.941 -12.702 1.00 94.31 340 PHE A N 1
ATOM 2741 C CA . PHE A 1 340 ? -7.869 -6.939 -11.491 1.00 94.31 340 PHE A CA 1
ATOM 2742 C C . PHE A 1 340 ? -9.267 -6.310 -11.633 1.00 94.31 340 PHE A C 1
ATOM 2744 O O . PHE A 1 340 ? -10.116 -6.539 -10.770 1.00 94.31 340 PHE A O 1
ATOM 2751 N N . SER A 1 341 ? -9.564 -5.589 -12.721 1.00 90.56 341 SER A N 1
ATOM 2752 C CA . SER A 1 341 ? -10.852 -4.888 -12.931 1.00 90.56 341 SER A CA 1
ATOM 2753 C C . SER A 1 341 ? -12.086 -5.784 -12.858 1.00 90.56 341 SER A C 1
ATOM 2755 O O . SER A 1 341 ? -13.163 -5.309 -12.519 1.00 90.56 341 SER A O 1
ATOM 2757 N N . LYS A 1 342 ? -11.949 -7.082 -13.144 1.00 90.25 342 LYS A N 1
ATOM 2758 C CA . LYS A 1 342 ? -13.052 -8.044 -13.031 1.00 90.25 342 LYS A CA 1
ATOM 2759 C C . LYS A 1 342 ? -13.368 -8.442 -11.581 1.00 90.25 342 LYS A C 1
ATOM 2761 O O . LYS A 1 342 ? -14.453 -8.943 -11.324 1.00 90.25 342 LYS A O 1
ATOM 2766 N N . TYR A 1 343 ? -12.424 -8.274 -10.656 1.00 92.25 343 TYR A N 1
ATOM 2767 C CA . TYR A 1 343 ? -12.506 -8.828 -9.301 1.00 92.25 343 TYR A CA 1
ATOM 2768 C C . TYR A 1 343 ? -12.727 -7.756 -8.228 1.00 92.25 343 TYR A C 1
ATOM 2770 O O . TYR A 1 343 ? -13.447 -8.003 -7.265 1.00 92.25 343 TYR A O 1
ATOM 2778 N N . LEU A 1 344 ? -12.124 -6.573 -8.390 1.00 92.12 344 LEU A N 1
ATOM 2779 C CA . LEU A 1 344 ? -12.188 -5.494 -7.395 1.00 92.12 344 LEU A CA 1
ATOM 2780 C C . LEU A 1 344 ? -13.584 -4.860 -7.226 1.00 92.12 344 LEU A C 1
ATOM 2782 O O . LEU A 1 344 ? -13.948 -4.592 -6.086 1.00 92.12 344 LEU A O 1
ATOM 2786 N N . PRO A 1 345 ? -14.403 -4.645 -8.277 1.00 89.44 345 PRO A N 1
ATOM 2787 C CA . PRO A 1 345 ? -15.728 -4.044 -8.094 1.00 89.44 345 PRO A CA 1
ATOM 2788 C C . PRO A 1 345 ? -16.684 -4.921 -7.273 1.00 89.44 345 PRO A C 1
ATOM 2790 O O . PRO A 1 345 ? -17.429 -4.420 -6.436 1.00 89.44 345 PRO A O 1
ATOM 2793 N N . ASP A 1 346 ? -16.634 -6.241 -7.472 1.00 89.69 346 ASP A N 1
ATOM 2794 C CA . ASP A 1 346 ? -17.503 -7.194 -6.770 1.00 89.69 346 ASP A CA 1
ATOM 2795 C C . ASP A 1 346 ? -16.967 -7.592 -5.382 1.00 89.69 346 ASP A C 1
ATOM 2797 O O . ASP A 1 346 ? -17.691 -8.206 -4.593 1.00 89.69 346 ASP A O 1
ATOM 2801 N N . TYR A 1 347 ? -15.716 -7.239 -5.055 1.00 94.31 347 TYR A N 1
ATOM 2802 C CA . TYR A 1 347 ? -15.051 -7.626 -3.806 1.00 94.31 347 TYR A CA 1
ATOM 2803 C C . TYR A 1 347 ? -15.861 -7.231 -2.568 1.00 94.31 347 TYR A C 1
ATOM 2805 O O . TYR A 1 347 ? -16.124 -8.090 -1.728 1.00 94.31 347 TYR A O 1
ATOM 2813 N N . ILE A 1 348 ? -16.301 -5.971 -2.464 1.00 95.12 348 ILE A N 1
ATOM 2814 C CA . ILE A 1 348 ? -16.971 -5.484 -1.248 1.00 95.12 348 ILE A CA 1
ATOM 2815 C C . ILE A 1 348 ? -18.286 -6.222 -0.988 1.00 95.12 348 ILE A C 1
ATOM 2817 O O . ILE A 1 348 ? -18.644 -6.503 0.154 1.00 95.12 348 ILE A O 1
ATOM 2821 N N . LYS A 1 349 ? -18.987 -6.619 -2.052 1.00 94.50 349 LYS A N 1
ATOM 2822 C CA . LYS A 1 349 ? -20.214 -7.407 -1.945 1.00 94.50 349 LYS A CA 1
ATOM 2823 C C . LYS A 1 349 ? -19.932 -8.820 -1.430 1.00 94.50 349 LYS A C 1
ATOM 2825 O O . LYS A 1 349 ? -20.716 -9.356 -0.654 1.00 94.50 349 LYS A O 1
ATOM 2830 N N . ILE A 1 350 ? -18.839 -9.442 -1.866 1.00 94.25 350 ILE A N 1
ATOM 2831 C CA . ILE A 1 350 ? -18.440 -10.772 -1.382 1.00 94.25 350 ILE A CA 1
ATOM 2832 C C . ILE A 1 350 ? -17.989 -10.678 0.081 1.00 94.25 350 ILE A C 1
ATOM 2834 O O . ILE A 1 350 ? -18.425 -11.482 0.899 1.00 94.25 350 ILE A O 1
ATOM 2838 N N . GLU A 1 351 ? -17.183 -9.668 0.411 1.00 96.38 351 GLU A N 1
ATOM 2839 C CA . GLU A 1 351 ? -16.674 -9.392 1.758 1.00 96.38 351 GLU A CA 1
ATOM 2840 C C . GLU A 1 351 ? -17.810 -9.173 2.768 1.00 96.38 351 GLU A C 1
ATOM 2842 O O . GLU A 1 351 ? -17.851 -9.826 3.806 1.00 96.38 351 GLU A O 1
ATOM 2847 N N . THR A 1 352 ? -18.775 -8.308 2.448 1.00 96.06 352 THR A N 1
ATOM 2848 C CA . THR A 1 352 ? -19.916 -8.008 3.332 1.00 96.06 352 THR A CA 1
ATOM 2849 C C . THR A 1 352 ? -20.822 -9.220 3.549 1.00 96.06 352 THR A C 1
ATOM 2851 O O . THR A 1 352 ? -21.217 -9.484 4.684 1.00 96.06 352 THR A O 1
ATOM 2854 N N . ASN A 1 353 ? -21.113 -10.000 2.501 1.00 95.94 353 ASN A N 1
ATOM 2855 C CA . ASN A 1 353 ? -21.894 -11.236 2.632 1.00 95.94 353 ASN A CA 1
ATOM 2856 C C . ASN A 1 353 ? -21.169 -12.279 3.490 1.00 95.94 353 ASN A C 1
ATOM 2858 O O . ASN A 1 353 ? -21.768 -12.847 4.401 1.00 95.94 353 ASN A O 1
ATOM 2862 N N . TYR A 1 354 ? -19.874 -12.490 3.236 1.00 95.69 354 TYR A N 1
ATOM 2863 C CA . TYR A 1 354 ? -19.042 -13.384 4.038 1.00 95.69 354 TYR A CA 1
ATOM 2864 C C . TYR A 1 354 ? -19.036 -12.962 5.512 1.00 95.69 354 TYR A C 1
ATOM 2866 O O . TYR A 1 354 ? -19.273 -13.789 6.392 1.00 95.69 354 TYR A O 1
ATOM 2874 N N . LEU A 1 355 ? -18.836 -11.671 5.788 1.00 96.38 355 LEU A N 1
ATOM 2875 C CA . LEU A 1 355 ? -18.786 -11.150 7.151 1.00 96.38 355 LEU A CA 1
ATOM 2876 C C . LEU A 1 355 ? -20.137 -11.300 7.869 1.00 96.38 355 LEU A C 1
ATOM 2878 O O . LEU A 1 355 ? -20.167 -11.728 9.022 1.00 96.38 355 LEU A O 1
ATOM 2882 N N . HIS A 1 356 ? -21.256 -11.036 7.182 1.00 96.81 356 HIS A N 1
ATOM 2883 C CA . HIS A 1 356 ? -22.598 -11.307 7.706 1.00 96.81 356 HIS A CA 1
ATOM 2884 C C . HIS A 1 356 ? -22.766 -12.776 8.120 1.00 96.81 356 HIS A C 1
ATOM 2886 O O . HIS A 1 356 ? -23.206 -13.056 9.240 1.00 96.81 356 HIS A O 1
ATOM 2892 N N . ASP A 1 357 ? -22.400 -13.710 7.241 1.00 95.00 357 ASP A N 1
ATOM 2893 C CA . ASP A 1 357 ? -22.543 -15.145 7.491 1.00 95.00 357 ASP A CA 1
ATOM 2894 C C . ASP A 1 357 ? -21.642 -15.621 8.640 1.00 95.00 357 ASP A C 1
ATOM 2896 O O . ASP A 1 357 ? -22.096 -16.383 9.502 1.00 95.00 357 ASP A O 1
ATOM 2900 N N . GLN A 1 358 ? -20.401 -15.131 8.717 1.00 94.38 358 GLN A N 1
ATOM 2901 C CA . GLN A 1 358 ? -19.478 -15.473 9.802 1.00 94.38 358 GLN A CA 1
ATOM 2902 C C . GLN A 1 358 ? -19.934 -14.921 11.149 1.00 94.38 358 GLN A C 1
ATOM 2904 O O . GLN A 1 358 ? -20.064 -15.686 12.107 1.00 94.38 358 GLN A O 1
ATOM 2909 N N . CYS A 1 359 ? -20.250 -13.626 11.238 1.00 94.62 359 CYS A N 1
ATOM 2910 C CA . CYS A 1 359 ? -20.731 -13.024 12.482 1.00 94.62 359 CYS A CA 1
ATOM 2911 C C . CYS A 1 359 ? -22.013 -13.712 12.971 1.00 94.62 359 CYS A C 1
ATOM 2913 O O . CYS A 1 359 ? -22.135 -14.047 14.152 1.00 94.62 359 CYS A O 1
ATOM 2915 N N . LYS A 1 360 ? -22.944 -14.012 12.056 1.00 93.62 360 LYS A N 1
ATOM 2916 C CA . LYS A 1 360 ? -24.168 -14.752 12.374 1.00 93.62 360 LYS A CA 1
ATOM 2917 C C . LYS A 1 360 ? -23.875 -16.170 12.871 1.00 93.62 360 LYS A C 1
ATOM 2919 O O . LYS A 1 360 ? -24.466 -16.590 13.863 1.00 93.62 360 LYS A O 1
ATOM 2924 N N . SER A 1 361 ? -22.962 -16.892 12.221 1.00 93.50 361 SER A N 1
ATOM 2925 C CA . SER A 1 361 ? -22.538 -18.243 12.615 1.00 93.50 361 SER A CA 1
ATOM 2926 C C . SER A 1 361 ? -21.892 -18.261 14.003 1.00 93.50 361 SER A C 1
ATOM 2928 O O . SER A 1 361 ? -22.226 -19.116 14.826 1.00 93.50 361 SER A O 1
ATOM 2930 N N . ILE A 1 362 ? -21.023 -17.288 14.302 1.00 93.06 362 ILE A N 1
ATOM 2931 C CA . ILE A 1 362 ? -20.383 -17.124 15.616 1.00 93.06 362 ILE A CA 1
ATOM 2932 C C . ILE A 1 362 ? -21.446 -16.932 16.707 1.00 93.06 362 ILE A C 1
ATOM 2934 O O . ILE A 1 362 ? -21.442 -17.656 17.707 1.00 93.06 362 ILE A O 1
ATOM 2938 N N . LEU A 1 363 ? -22.390 -16.008 16.500 1.00 90.31 363 LEU A N 1
ATOM 2939 C CA . LEU A 1 363 ? -23.465 -15.761 17.463 1.00 90.31 363 LEU A CA 1
ATOM 2940 C C . LEU A 1 363 ? -24.386 -16.973 17.612 1.00 90.31 363 LEU A C 1
ATOM 2942 O O . LEU A 1 363 ? -24.719 -17.356 18.732 1.00 90.31 363 LEU A O 1
ATOM 2946 N N . GLN A 1 364 ? -24.790 -17.601 16.507 1.00 88.94 364 GLN A N 1
ATOM 2947 C CA . GLN A 1 364 ? -25.682 -18.757 16.534 1.00 88.94 364 GLN A CA 1
ATOM 2948 C C . GLN A 1 364 ? -25.068 -19.917 17.327 1.00 88.94 364 GLN A C 1
ATOM 2950 O O . GLN A 1 364 ? -25.718 -20.432 18.234 1.00 88.94 364 GLN A O 1
ATOM 2955 N N . LYS A 1 365 ? -23.797 -20.259 17.073 1.00 89.69 365 LYS A N 1
ATOM 2956 C CA . LYS A 1 365 ? -23.072 -21.295 17.829 1.00 89.69 365 LYS A CA 1
ATOM 2957 C C . LYS A 1 365 ? -23.014 -20.983 19.325 1.00 89.69 365 LYS A C 1
ATOM 2959 O O . LYS A 1 365 ? -23.162 -21.888 20.143 1.00 89.69 365 LYS A O 1
ATOM 2964 N N . PHE A 1 366 ? -22.816 -19.717 19.692 1.00 88.94 366 PHE A N 1
ATOM 2965 C CA . PHE A 1 366 ? -22.801 -19.289 21.091 1.00 88.94 366 PHE A CA 1
ATOM 2966 C C . PHE A 1 366 ? -24.171 -19.455 21.766 1.00 88.94 366 PHE A C 1
ATOM 2968 O O . PHE A 1 366 ? -24.267 -20.066 22.832 1.00 88.94 366 PHE A O 1
ATOM 2975 N N . TYR A 1 367 ? -25.243 -18.966 21.140 1.00 84.81 367 TYR A N 1
ATOM 2976 C CA . TYR A 1 367 ? -26.587 -19.060 21.712 1.00 84.81 367 TYR A CA 1
ATOM 2977 C C . TYR A 1 367 ? -27.110 -20.502 21.756 1.00 84.81 367 TYR A C 1
ATOM 2979 O O . TYR A 1 367 ? -27.726 -20.891 22.749 1.00 84.81 367 TYR A O 1
ATOM 2987 N N . GLU A 1 368 ? -26.804 -21.322 20.748 1.00 85.00 368 GLU A N 1
ATOM 2988 C CA . GLU A 1 368 ? -27.115 -22.757 20.743 1.00 85.00 368 GLU A CA 1
ATOM 2989 C C . GLU A 1 368 ? -26.370 -23.504 21.855 1.00 85.00 368 GLU A C 1
ATOM 2991 O O . GLU A 1 368 ? -26.990 -24.279 22.584 1.00 85.00 368 GLU A O 1
ATOM 2996 N N . LYS A 1 369 ? -25.073 -23.221 22.052 1.00 84.81 369 LYS A N 1
ATOM 2997 C CA . LYS A 1 369 ? -24.272 -23.786 23.153 1.00 84.81 369 LYS A CA 1
ATOM 2998 C C . LYS A 1 369 ? -24.865 -23.449 24.523 1.00 84.81 369 LYS A C 1
ATOM 3000 O O . LYS A 1 369 ? -24.852 -24.292 25.416 1.00 84.81 369 LYS A O 1
ATOM 3005 N N . ASN A 1 370 ? -25.427 -22.252 24.668 1.00 77.75 370 ASN A N 1
ATOM 3006 C CA . ASN A 1 370 ? -26.089 -21.809 25.895 1.00 77.75 370 ASN A CA 1
ATOM 3007 C C . ASN A 1 370 ? -27.561 -22.261 25.992 1.00 77.75 370 ASN A C 1
ATOM 3009 O O . ASN A 1 370 ? -28.246 -21.924 26.959 1.00 77.75 370 ASN A O 1
ATOM 3013 N N . GLY A 1 371 ? -28.082 -22.999 25.001 1.00 71.25 371 GLY A N 1
ATOM 3014 C CA . GLY A 1 371 ? -29.484 -23.427 24.947 1.00 71.25 371 GLY A CA 1
ATOM 3015 C C . GLY A 1 371 ? -30.478 -22.258 24.927 1.00 71.25 371 GLY A C 1
ATOM 3016 O O . GLY A 1 371 ? -31.614 -22.396 25.400 1.00 71.25 371 GLY A O 1
ATOM 3017 N N . HIS A 1 372 ? -30.045 -21.095 24.434 1.00 76.25 372 HIS A N 1
ATOM 3018 C CA . HIS A 1 372 ? -30.798 -19.846 24.425 1.00 76.25 372 HIS A CA 1
ATOM 3019 C C . HIS A 1 372 ? -31.349 -19.548 23.032 1.00 76.25 372 HIS A C 1
ATOM 3021 O O . HIS A 1 372 ? -30.638 -19.613 22.036 1.00 76.25 372 HIS A O 1
ATOM 3027 N N . VAL A 1 373 ? -32.622 -19.163 22.962 1.00 73.62 373 VAL A N 1
ATOM 3028 C CA . VAL A 1 373 ? -33.268 -18.728 21.716 1.00 73.62 373 VAL A CA 1
ATOM 3029 C C . VAL A 1 373 ? -33.652 -17.264 21.876 1.00 73.62 373 VAL A C 1
ATOM 3031 O O . VAL A 1 373 ? -34.441 -16.929 22.769 1.00 73.62 373 VAL A O 1
ATOM 3034 N N . LYS A 1 374 ? -33.102 -16.390 21.018 1.00 70.25 374 LYS A N 1
ATOM 3035 C CA . LYS A 1 374 ? -33.378 -14.946 21.066 1.00 70.25 374 LYS A CA 1
ATOM 3036 C C . LYS A 1 374 ? -34.888 -14.684 21.000 1.00 70.25 374 LYS A C 1
ATOM 3038 O O . LYS A 1 374 ? -35.612 -15.295 20.213 1.00 70.25 374 LYS A O 1
ATOM 3043 N N . LYS A 1 375 ? -35.376 -13.757 21.831 1.00 59.72 375 LYS A N 1
ATOM 3044 C CA . LYS A 1 375 ? -36.752 -13.241 21.742 1.00 59.72 375 LYS A CA 1
ATOM 3045 C C . LYS A 1 375 ? -36.854 -12.384 20.474 1.00 59.72 375 LYS A C 1
ATOM 3047 O O . LYS A 1 375 ? -36.411 -11.244 20.476 1.00 59.72 375 LYS A O 1
ATOM 3052 N N . SER A 1 376 ? -37.399 -12.945 19.396 1.00 42.47 376 SER A N 1
ATOM 3053 C CA . SER A 1 376 ? -37.856 -12.162 18.243 1.00 42.47 376 SER A CA 1
ATOM 3054 C C . SER A 1 376 ? -39.109 -11.382 18.657 1.00 42.47 376 SER A C 1
ATOM 3056 O O . SER A 1 376 ? -39.973 -11.932 19.339 1.00 42.47 376 SER A O 1
ATOM 3058 N N . GLY A 1 377 ? -39.167 -10.090 18.337 1.00 40.94 377 GLY A N 1
ATOM 3059 C CA . GLY A 1 377 ? -40.226 -9.193 18.794 1.00 40.94 377 GLY A CA 1
ATOM 3060 C C . GLY A 1 377 ? -41.638 -9.630 18.374 1.00 40.94 377 GLY A C 1
ATOM 3061 O O . GLY A 1 377 ? -41.861 -10.022 17.235 1.00 40.94 377 GLY A O 1
ATOM 3062 N N . PHE A 1 378 ? -42.580 -9.484 19.314 1.00 38.59 378 PHE A N 1
ATOM 3063 C CA . PHE A 1 378 ? -44.042 -9.495 19.151 1.00 38.59 378 PHE A CA 1
ATOM 3064 C C . PHE A 1 378 ? -44.687 -10.773 18.559 1.00 38.59 378 PHE A C 1
ATOM 3066 O O . PHE A 1 378 ? -45.070 -10.820 17.393 1.00 38.59 378 PHE A O 1
ATOM 3073 N N . SER A 1 379 ? -44.949 -11.785 19.402 1.00 37.97 379 SER A N 1
ATOM 3074 C CA . SER A 1 379 ? -45.958 -12.825 19.113 1.00 37.97 379 SER A CA 1
ATOM 3075 C C . SER A 1 379 ? -46.671 -13.292 20.393 1.00 37.97 379 SER A C 1
ATOM 3077 O O . SER A 1 379 ? -46.384 -14.340 20.975 1.00 37.97 379 SER A O 1
ATOM 3079 N N . GLY A 1 380 ? -47.646 -12.487 20.831 1.00 46.56 380 GLY A N 1
ATOM 3080 C CA . GLY A 1 380 ? -48.269 -12.516 22.164 1.00 46.56 380 GLY A CA 1
ATOM 3081 C C . GLY A 1 380 ? -49.054 -13.768 22.592 1.00 46.56 380 GLY A C 1
ATOM 3082 O O . GLY A 1 380 ? -49.693 -13.734 23.637 1.00 46.56 380 GLY A O 1
ATOM 3083 N N . ILE A 1 381 ? -49.028 -14.874 21.841 1.00 46.81 381 ILE A N 1
ATOM 3084 C CA . ILE A 1 381 ? -49.703 -16.136 22.219 1.00 46.81 381 ILE A CA 1
ATOM 3085 C C . ILE A 1 381 ? -48.709 -17.289 22.427 1.00 46.81 381 ILE A C 1
ATOM 3087 O O . ILE A 1 381 ? -48.926 -18.136 23.296 1.00 46.81 381 ILE A O 1
ATOM 3091 N N . GLN A 1 382 ? -47.586 -17.315 21.702 1.00 52.06 382 GLN A N 1
ATOM 3092 C CA . GLN A 1 382 ? -46.516 -18.286 21.970 1.00 52.06 382 GLN A CA 1
ATOM 3093 C C . GLN A 1 382 ? -45.715 -17.912 23.225 1.00 52.06 382 GLN A C 1
ATOM 3095 O O . GLN A 1 382 ? -45.270 -18.807 23.944 1.00 52.06 382 GLN A O 1
ATOM 3100 N N . ASP A 1 383 ? -45.625 -16.617 23.540 1.00 50.81 383 ASP A N 1
ATOM 3101 C CA . ASP A 1 383 ? -44.953 -16.097 24.735 1.00 50.81 383 ASP A CA 1
ATOM 3102 C C . ASP A 1 383 ? -45.624 -16.545 26.041 1.00 50.81 383 ASP A C 1
ATOM 3104 O O . ASP A 1 383 ? -44.936 -16.949 26.972 1.00 50.81 383 ASP A O 1
ATOM 3108 N N . LEU A 1 384 ? -46.960 -16.601 26.092 1.00 49.94 384 LEU A N 1
ATOM 3109 C CA . LEU A 1 384 ? -47.693 -17.037 27.288 1.00 49.94 384 LEU A CA 1
ATOM 3110 C C . LEU A 1 384 ? -47.493 -18.534 27.577 1.00 49.94 384 LEU A C 1
ATOM 3112 O O . LEU A 1 384 ? -47.307 -18.946 28.722 1.00 49.94 384 LEU A O 1
ATOM 3116 N N . LYS A 1 385 ? -47.489 -19.361 26.522 1.00 46.03 385 LYS A N 1
ATOM 3117 C CA . LYS A 1 385 ? -47.219 -20.802 26.629 1.00 46.03 385 LYS A CA 1
ATOM 3118 C C . LYS A 1 385 ? -45.770 -21.059 27.059 1.00 46.03 385 LYS A C 1
ATOM 3120 O O . LYS A 1 385 ? -45.512 -21.993 27.815 1.00 46.03 385 LYS A O 1
ATOM 3125 N N . ARG A 1 386 ? -44.841 -20.206 26.617 1.00 55.97 386 ARG A N 1
ATOM 3126 C CA . ARG A 1 386 ? -43.414 -20.284 26.943 1.00 55.97 386 ARG A CA 1
ATOM 3127 C C . ARG A 1 386 ? -43.092 -19.754 28.338 1.00 55.97 386 ARG A C 1
ATOM 3129 O O . ARG A 1 386 ? -42.252 -20.355 28.990 1.00 55.97 386 ARG A O 1
ATOM 3136 N N . ASP A 1 387 ? -43.772 -18.719 28.825 1.00 48.00 387 ASP A N 1
ATOM 3137 C CA . ASP A 1 387 ? -43.653 -18.239 30.211 1.00 48.00 387 ASP A CA 1
ATOM 3138 C C . ASP A 1 387 ? -44.191 -19.270 31.211 1.00 48.00 387 ASP A C 1
ATOM 3140 O O . ASP A 1 387 ? -43.597 -19.480 32.270 1.00 48.00 387 ASP A O 1
ATOM 3144 N N . LEU A 1 388 ? -45.255 -19.998 30.848 1.00 45.19 388 LEU A N 1
ATOM 3145 C CA . LEU A 1 388 ? -45.719 -21.155 31.619 1.00 45.19 388 LEU A CA 1
ATOM 3146 C C . LEU A 1 388 ? -44.677 -22.287 31.634 1.00 45.19 388 LEU A C 1
ATOM 3148 O O . LEU A 1 388 ? -44.428 -22.888 32.676 1.00 45.19 388 LEU A O 1
ATOM 3152 N N . GLN A 1 389 ? -44.041 -22.561 30.492 1.00 45.91 389 GLN A N 1
ATOM 3153 C CA . GLN A 1 389 ? -43.031 -23.614 30.360 1.00 45.91 389 GLN A CA 1
ATOM 3154 C C . GLN A 1 389 ? -41.681 -23.228 31.001 1.00 45.91 389 GLN A C 1
ATOM 3156 O O . GLN A 1 389 ? -40.995 -24.088 31.545 1.00 45.91 389 GLN A O 1
ATOM 3161 N N . ALA A 1 390 ? -41.325 -21.940 31.012 1.00 45.44 390 ALA A N 1
ATOM 3162 C CA . ALA A 1 390 ? -40.138 -21.389 31.666 1.00 45.44 390 ALA A CA 1
ATOM 3163 C C . ALA A 1 390 ? -40.280 -21.354 33.195 1.00 45.44 390 ALA A C 1
ATOM 3165 O O . ALA A 1 390 ? -39.308 -21.626 33.895 1.00 45.44 390 ALA A O 1
ATOM 3166 N N . ARG A 1 391 ? -41.491 -21.109 33.719 1.00 44.47 391 ARG A N 1
ATOM 3167 C CA . ARG A 1 391 ? -41.795 -21.265 35.153 1.00 44.47 391 ARG A CA 1
ATOM 3168 C C . ARG A 1 391 ? -41.750 -22.723 35.621 1.00 44.47 391 ARG A C 1
ATOM 3170 O O . ARG A 1 391 ? -41.388 -22.975 36.759 1.00 44.47 391 ARG A O 1
ATOM 3177 N N . LEU A 1 392 ? -42.066 -23.682 34.748 1.00 41.00 392 LEU A N 1
ATOM 3178 C CA . LEU A 1 392 ? -41.989 -25.121 35.046 1.00 41.00 392 LEU A CA 1
ATOM 3179 C C . LEU A 1 392 ? -40.559 -25.700 34.980 1.00 41.00 392 LEU A C 1
ATOM 3181 O O . LEU A 1 392 ? -40.341 -26.810 35.451 1.00 41.00 392 LEU A O 1
ATOM 3185 N N . MET A 1 393 ? -39.590 -24.977 34.403 1.00 39.31 393 MET A N 1
ATOM 3186 C CA . MET A 1 393 ? -38.192 -25.422 34.225 1.00 39.31 393 MET A CA 1
ATOM 3187 C C . MET A 1 393 ? -37.187 -24.613 35.073 1.00 39.31 393 MET A C 1
ATOM 3189 O O . MET A 1 393 ? -35.980 -24.688 34.839 1.00 39.31 393 MET A O 1
ATOM 3193 N N . GLN A 1 394 ? -37.665 -23.826 36.044 1.00 41.53 394 GLN A N 1
ATOM 3194 C CA . GLN A 1 394 ? -36.839 -22.935 36.873 1.00 41.53 394 GLN A CA 1
ATOM 3195 C C . GLN A 1 394 ? -35.755 -23.659 37.697 1.00 41.53 394 GLN A C 1
ATOM 3197 O O . GLN A 1 394 ? -34.781 -23.022 38.084 1.00 41.53 394 GLN A O 1
ATOM 3202 N N . ASP A 1 395 ? -35.850 -24.979 37.871 1.00 35.19 395 ASP A N 1
ATOM 3203 C CA . ASP A 1 395 ? -34.902 -25.761 38.676 1.00 35.19 395 ASP A CA 1
ATOM 3204 C C . ASP A 1 395 ? -33.599 -26.172 37.950 1.00 35.19 395 ASP A C 1
ATOM 3206 O O . ASP A 1 395 ? -32.753 -26.822 38.557 1.00 35.19 395 ASP A O 1
ATOM 3210 N N . THR A 1 396 ? -33.384 -25.825 36.668 1.00 34.22 396 THR A N 1
ATOM 3211 C CA . THR A 1 396 ? -32.191 -26.307 35.912 1.00 34.22 396 THR A CA 1
ATOM 3212 C C . THR A 1 396 ? -31.390 -25.278 35.104 1.00 34.22 396 THR A C 1
ATOM 3214 O O . THR A 1 396 ? -30.360 -25.642 34.537 1.00 34.22 396 THR A O 1
ATOM 3217 N N . ARG A 1 397 ? -31.768 -23.993 35.049 1.00 43.66 397 ARG A N 1
ATOM 3218 C CA . ARG A 1 397 ? -30.976 -22.962 34.335 1.00 43.66 397 ARG A CA 1
ATOM 3219 C C . ARG A 1 397 ? -30.094 -22.155 35.284 1.00 43.66 397 ARG A C 1
ATOM 3221 O O . ARG A 1 397 ? -30.303 -20.970 35.507 1.00 43.66 397 ARG A O 1
ATOM 3228 N N . THR A 1 398 ? -29.091 -22.824 35.831 1.00 39.75 398 THR A N 1
ATOM 3229 C CA . THR A 1 398 ? -27.991 -22.221 36.590 1.00 39.75 398 THR A CA 1
ATOM 3230 C C . THR A 1 398 ? -26.834 -21.817 35.653 1.00 39.75 398 THR A C 1
ATOM 3232 O O . THR A 1 398 ? -26.327 -22.666 34.924 1.00 39.75 398 THR A O 1
ATOM 3235 N N . ASN A 1 399 ? -26.370 -20.560 35.748 1.00 47.81 399 ASN A N 1
ATOM 3236 C CA . ASN A 1 399 ? -24.963 -20.115 35.593 1.00 47.81 399 ASN A CA 1
ATOM 3237 C C . ASN A 1 399 ? -24.313 -19.734 34.237 1.00 47.81 399 ASN A C 1
ATOM 3239 O O . ASN A 1 399 ? -23.099 -19.533 34.240 1.00 47.81 399 ASN A O 1
ATOM 3243 N N . TYR A 1 400 ? -25.007 -19.537 33.111 1.00 53.25 400 TYR A N 1
ATOM 3244 C CA . TYR A 1 400 ? -24.320 -19.057 31.888 1.00 53.25 400 TYR A CA 1
ATOM 3245 C C . TYR A 1 400 ? -24.625 -17.587 31.570 1.00 53.25 400 TYR A C 1
ATOM 3247 O O . TYR A 1 400 ? -25.763 -17.243 31.254 1.00 53.25 400 TYR A O 1
ATOM 3255 N N . SER A 1 401 ? -23.591 -16.730 31.632 1.00 67.38 401 SER A N 1
ATOM 3256 C CA . SER A 1 401 ? -23.652 -15.348 31.129 1.00 67.38 401 SER A CA 1
ATOM 3257 C C . SER A 1 401 ? -23.993 -15.370 29.638 1.00 67.38 401 SER A C 1
ATOM 3259 O O . SER A 1 401 ? -23.340 -16.056 28.850 1.00 67.38 401 SER A O 1
ATOM 3261 N N . LEU A 1 402 ? -25.023 -14.618 29.244 1.00 81.56 402 LEU A N 1
ATOM 3262 C CA . LEU A 1 402 ? -25.415 -14.444 27.840 1.00 81.56 402 LEU A CA 1
ATOM 3263 C C . LEU A 1 402 ? -24.510 -13.449 27.098 1.00 81.56 402 LEU A C 1
ATOM 3265 O O . LEU A 1 402 ? -24.746 -13.175 25.925 1.00 81.56 402 LEU A O 1
ATOM 3269 N N . LEU A 1 403 ? -23.471 -12.948 27.768 1.00 86.31 403 LEU A N 1
ATOM 3270 C CA . LEU A 1 403 ? -22.406 -12.138 27.203 1.00 86.31 403 LEU A CA 1
ATOM 3271 C C . LEU A 1 403 ? -21.077 -12.900 27.311 1.00 86.31 403 LEU A C 1
ATOM 3273 O O . LEU A 1 403 ? -20.811 -13.601 28.287 1.00 86.31 403 LEU A O 1
ATOM 3277 N N . SER A 1 404 ? -20.259 -12.805 26.266 1.00 88.56 404 SER A N 1
ATOM 3278 C CA . SER A 1 404 ? -18.965 -13.484 26.183 1.00 88.56 404 SER A CA 1
ATOM 3279 C C . SER A 1 404 ? -17.958 -12.603 25.462 1.00 88.56 404 SER A C 1
ATOM 3281 O O . SER A 1 404 ? -18.204 -12.173 24.331 1.00 88.56 404 SER A O 1
ATOM 3283 N N . GLU A 1 405 ? -16.822 -12.377 26.119 1.00 90.19 405 GLU A N 1
ATOM 3284 C CA . GLU A 1 405 ? -15.675 -11.657 25.565 1.00 90.19 405 GLU A CA 1
ATOM 3285 C C . GLU A 1 405 ? -15.023 -12.438 24.416 1.00 90.19 405 GLU A C 1
ATOM 3287 O O . GLU A 1 405 ? -14.638 -11.838 23.421 1.00 90.19 405 GLU A O 1
ATOM 3292 N N . GLU A 1 406 ? -14.979 -13.775 24.475 1.00 90.88 406 GLU A N 1
ATOM 3293 C CA . GLU A 1 406 ? -14.447 -14.609 23.382 1.00 90.88 406 GLU A CA 1
ATOM 3294 C C . GLU A 1 406 ? -15.234 -14.416 22.080 1.00 90.88 406 GLU A C 1
ATOM 3296 O O . GLU A 1 406 ? -14.658 -14.287 21.001 1.00 90.88 406 GLU A O 1
ATOM 3301 N N . VAL A 1 407 ? -16.567 -14.363 22.177 1.00 92.88 407 VAL A N 1
ATOM 3302 C CA . VAL A 1 407 ? -17.445 -14.087 21.030 1.00 92.88 407 VAL A CA 1
ATOM 3303 C C . VAL A 1 407 ? -17.157 -12.705 20.453 1.00 92.88 407 VAL A C 1
ATOM 3305 O O . VAL A 1 407 ? -17.053 -12.565 19.234 1.00 92.88 407 VAL A O 1
ATOM 3308 N N . ALA A 1 408 ? -16.988 -11.703 21.318 1.00 93.94 408 ALA A N 1
ATOM 3309 C CA . ALA A 1 408 ? -16.644 -10.354 20.895 1.00 93.94 408 ALA A CA 1
ATOM 3310 C C . ALA A 1 408 ? -15.280 -10.305 20.198 1.00 93.94 408 ALA A C 1
ATOM 3312 O O . ALA A 1 408 ? -15.185 -9.756 19.106 1.00 93.94 408 ALA A O 1
ATOM 3313 N N . ILE A 1 409 ? -14.255 -10.944 20.769 1.00 94.25 409 ILE A N 1
ATOM 3314 C CA . ILE A 1 409 ? -12.909 -11.033 20.188 1.00 94.25 409 ILE A CA 1
ATOM 3315 C C . ILE A 1 409 ? -12.953 -11.691 18.805 1.00 94.25 409 ILE A C 1
ATOM 3317 O O . ILE A 1 409 ? -12.319 -11.190 17.882 1.00 94.25 409 ILE A O 1
ATOM 3321 N N . ASN A 1 410 ? -13.727 -12.765 18.628 1.00 95.62 410 ASN A N 1
ATOM 3322 C CA . ASN A 1 410 ? -13.858 -13.423 17.327 1.00 95.62 410 ASN A CA 1
ATOM 3323 C C . ASN A 1 410 ? -14.509 -12.502 16.279 1.00 95.62 410 ASN A C 1
ATOM 3325 O O . ASN A 1 410 ? -13.995 -12.384 15.171 1.00 95.62 410 ASN A O 1
ATOM 3329 N N . ILE A 1 411 ? -15.595 -11.799 16.627 1.00 95.88 411 ILE A N 1
ATOM 3330 C CA . ILE A 1 411 ? -16.251 -10.841 15.713 1.00 95.88 411 ILE A CA 1
ATOM 3331 C C . ILE A 1 411 ? -15.316 -9.669 15.375 1.00 95.88 411 ILE A C 1
ATOM 3333 O O . ILE A 1 411 ? -15.203 -9.268 14.212 1.00 95.88 411 ILE A O 1
ATOM 3337 N N . LEU A 1 412 ? -14.623 -9.134 16.381 1.00 95.88 412 LEU A N 1
ATOM 3338 C CA . LEU A 1 412 ? -13.633 -8.071 16.226 1.00 95.88 412 LEU A CA 1
ATOM 3339 C C . LEU A 1 412 ? -12.499 -8.515 15.290 1.00 95.88 412 LEU A C 1
ATOM 3341 O O . LEU A 1 412 ? -12.155 -7.788 14.356 1.00 95.88 412 LEU A O 1
ATOM 3345 N N . GLN A 1 413 ? -11.989 -9.737 15.458 1.00 95.38 413 GLN A N 1
ATOM 3346 C CA . GLN A 1 413 ? -10.934 -10.306 14.622 1.00 95.38 413 GLN A CA 1
ATOM 3347 C C . GLN A 1 413 ? -11.365 -10.478 13.157 1.00 95.38 413 GLN A C 1
ATOM 3349 O O . GLN A 1 413 ? -10.628 -10.049 12.267 1.00 95.38 413 GLN A O 1
ATOM 3354 N N . GLU A 1 414 ? -12.552 -11.032 12.889 1.00 94.94 414 GLU A N 1
ATOM 3355 C CA . GLU A 1 414 ? -13.078 -11.158 11.517 1.00 94.94 414 GLU A CA 1
ATOM 3356 C C . GLU A 1 414 ? -13.207 -9.789 10.840 1.00 94.94 414 GLU A C 1
ATOM 3358 O O . GLU A 1 414 ? -12.737 -9.574 9.718 1.00 94.94 414 GLU A O 1
ATOM 3363 N N . THR A 1 415 ? -13.759 -8.814 11.564 1.00 95.69 415 THR A N 1
ATOM 3364 C CA . THR A 1 415 ? -13.933 -7.454 11.044 1.00 95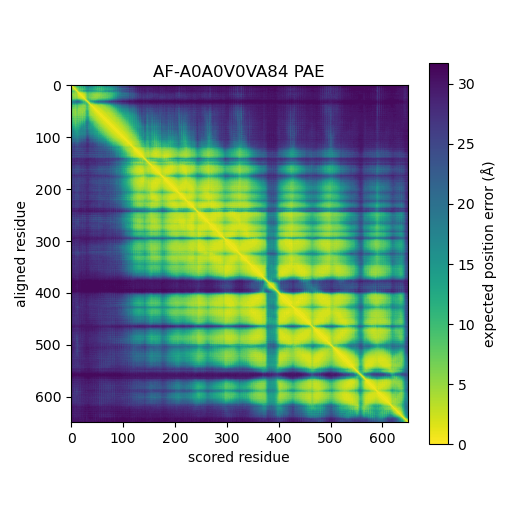.69 415 THR A CA 1
ATOM 3365 C C . THR A 1 415 ? -12.585 -6.747 10.855 1.00 95.69 415 THR A C 1
ATOM 3367 O O . THR A 1 415 ? -12.398 -5.988 9.906 1.00 95.69 415 THR A O 1
ATOM 3370 N N . LYS A 1 416 ? -11.594 -7.014 11.713 1.00 95.19 416 LYS A N 1
ATOM 3371 C CA . LYS A 1 416 ? -10.239 -6.459 11.584 1.00 95.19 416 LYS A CA 1
ATOM 3372 C C . LYS A 1 416 ? -9.571 -6.930 10.295 1.00 95.19 416 LYS A C 1
ATOM 3374 O O . LYS A 1 416 ? -8.954 -6.128 9.591 1.00 95.19 416 LYS A O 1
ATOM 3379 N N . LEU A 1 417 ? -9.716 -8.213 9.963 1.00 94.69 417 LEU A N 1
ATOM 3380 C CA . LEU A 1 417 ? -9.230 -8.760 8.698 1.00 94.69 417 LEU A CA 1
ATOM 3381 C C . LEU A 1 417 ? -9.953 -8.123 7.502 1.00 94.69 417 LEU A C 1
ATOM 3383 O O . LEU A 1 417 ? -9.295 -7.771 6.523 1.00 94.69 417 LEU A O 1
ATOM 3387 N N . ALA A 1 418 ? -11.267 -7.906 7.607 1.00 96.12 418 ALA A N 1
ATOM 3388 C CA . ALA A 1 418 ? -12.056 -7.215 6.587 1.00 96.12 418 ALA A CA 1
ATOM 3389 C C . ALA A 1 418 ? -11.584 -5.766 6.364 1.00 96.12 418 ALA A C 1
ATOM 3391 O O . ALA A 1 418 ? -11.351 -5.365 5.224 1.00 96.12 418 ALA A O 1
ATOM 3392 N N . PHE A 1 419 ? -11.347 -4.990 7.430 1.00 95.38 419 PHE A N 1
ATOM 3393 C CA . PHE A 1 419 ? -10.795 -3.632 7.319 1.00 95.38 419 PHE A CA 1
ATOM 3394 C C . PHE A 1 419 ? -9.413 -3.626 6.660 1.00 95.38 419 PHE A C 1
ATOM 3396 O O . PHE A 1 419 ? -9.147 -2.810 5.776 1.00 95.38 419 PHE A O 1
ATOM 3403 N N . HIS A 1 420 ? -8.546 -4.568 7.033 1.00 93.81 420 HIS A N 1
ATOM 3404 C CA . HIS A 1 420 ? -7.215 -4.688 6.444 1.00 93.81 420 HIS A CA 1
ATOM 3405 C C . HIS A 1 420 ? -7.268 -5.030 4.945 1.00 93.81 420 HIS A C 1
ATOM 3407 O O . HIS A 1 420 ? -6.529 -4.444 4.151 1.00 93.81 420 HIS A O 1
ATOM 3413 N N . ARG A 1 421 ? -8.172 -5.932 4.533 1.00 95.38 421 ARG A N 1
ATOM 3414 C CA . ARG A 1 421 ? -8.426 -6.217 3.112 1.00 95.38 421 ARG A CA 1
ATOM 3415 C C . ARG A 1 421 ? -8.991 -4.997 2.390 1.00 95.38 421 ARG A C 1
ATOM 3417 O O . ARG A 1 421 ? -8.511 -4.653 1.311 1.00 95.38 421 ARG A O 1
ATOM 3424 N N . CYS A 1 422 ? -9.937 -4.299 3.014 1.00 95.12 422 CYS A N 1
ATOM 3425 C CA . CYS A 1 422 ? -10.597 -3.122 2.461 1.00 95.12 422 CYS A CA 1
ATOM 3426 C C . CYS A 1 422 ? -9.614 -1.989 2.159 1.00 95.12 422 CYS A C 1
ATOM 3428 O O . CYS A 1 422 ? -9.718 -1.382 1.095 1.00 95.12 422 CYS A O 1
ATOM 3430 N N . GLY A 1 423 ? -8.641 -1.749 3.042 1.00 92.50 423 GLY A N 1
ATOM 3431 C CA . GLY A 1 423 ? -7.610 -0.727 2.845 1.00 92.50 423 GLY A CA 1
ATOM 3432 C C . GLY A 1 423 ? -6.670 -0.987 1.666 1.00 92.50 423 GLY A C 1
ATOM 3433 O O . GLY A 1 423 ? -6.073 -0.048 1.150 1.00 92.50 423 GLY A O 1
ATOM 3434 N N . VAL A 1 424 ? -6.540 -2.242 1.227 1.00 93.00 424 VAL A N 1
ATOM 3435 C CA . VAL A 1 424 ? -5.672 -2.624 0.102 1.00 93.00 424 VAL A CA 1
ATOM 3436 C C . VAL A 1 424 ? -6.460 -2.810 -1.193 1.00 93.00 424 VAL A C 1
ATOM 3438 O O . VAL A 1 424 ? -5.952 -2.469 -2.254 1.00 93.00 424 VAL A O 1
ATOM 3441 N N . LEU A 1 425 ? -7.673 -3.362 -1.125 1.00 94.06 425 LEU A N 1
ATOM 3442 C CA . LEU A 1 425 ? -8.468 -3.733 -2.301 1.00 94.06 425 LEU A CA 1
ATOM 3443 C C . LEU A 1 425 ? -9.421 -2.629 -2.781 1.00 94.06 425 LEU A C 1
ATOM 3445 O O . LEU A 1 425 ? -9.839 -2.660 -3.937 1.00 94.06 425 LEU A O 1
ATOM 3449 N N . SER A 1 426 ? -9.779 -1.666 -1.927 1.00 92.44 426 SER A N 1
ATOM 3450 C CA . SER A 1 426 ? -10.679 -0.575 -2.320 1.00 92.44 426 SER A CA 1
ATOM 3451 C C . SER A 1 426 ? -9.934 0.550 -3.029 1.00 92.44 426 SER A C 1
ATOM 3453 O O . SER A 1 426 ? -8.795 0.876 -2.695 1.00 92.44 426 SER A O 1
ATOM 3455 N N . SER A 1 427 ? -10.614 1.192 -3.979 1.00 88.69 427 SER A N 1
ATOM 3456 C CA . SER A 1 427 ? -10.136 2.434 -4.586 1.00 88.69 427 SER A CA 1
ATOM 3457 C C . SER A 1 427 ? -10.187 3.585 -3.570 1.00 88.69 427 SER A C 1
ATOM 3459 O O . SER A 1 427 ? -10.978 3.551 -2.628 1.00 88.69 427 SER A O 1
ATOM 3461 N N . ALA A 1 428 ? -9.396 4.641 -3.777 1.00 85.25 428 ALA A N 1
ATOM 3462 C CA . ALA A 1 428 ? -9.418 5.818 -2.902 1.00 85.25 428 ALA A CA 1
ATOM 3463 C C . ALA A 1 428 ? -10.792 6.521 -2.859 1.00 85.25 428 ALA A C 1
ATOM 3465 O O . ALA A 1 428 ? -11.123 7.140 -1.850 1.00 85.25 428 ALA A O 1
ATOM 3466 N N . ASN A 1 429 ? -11.587 6.405 -3.929 1.00 85.50 429 ASN A N 1
ATOM 3467 C CA . ASN A 1 429 ? -12.914 7.016 -4.025 1.00 85.50 429 ASN A CA 1
ATOM 3468 C C . ASN A 1 429 ? -13.977 6.212 -3.266 1.00 85.50 429 ASN A C 1
ATOM 3470 O O . ASN A 1 429 ? -14.858 6.805 -2.652 1.00 85.50 429 ASN A O 1
ATOM 3474 N N . ASP A 1 430 ? -13.871 4.881 -3.280 1.00 88.44 430 ASP A N 1
ATOM 3475 C CA . ASP A 1 430 ? -14.875 3.984 -2.690 1.00 88.44 430 ASP A CA 1
ATOM 3476 C C . ASP A 1 430 ? -14.507 3.549 -1.260 1.00 88.44 430 ASP A C 1
ATOM 3478 O O . ASP A 1 430 ? -15.321 2.959 -0.548 1.00 88.44 430 ASP A O 1
ATOM 3482 N N . LEU A 1 431 ? -13.275 3.831 -0.815 1.00 90.94 431 LEU A N 1
ATOM 3483 C CA . LEU A 1 431 ? -12.740 3.374 0.469 1.00 90.94 431 LEU A CA 1
ATOM 3484 C C . LEU A 1 431 ? -13.631 3.769 1.652 1.00 90.94 431 LEU A C 1
ATOM 3486 O O . LEU A 1 431 ? -13.889 2.934 2.515 1.00 90.94 431 LEU A O 1
ATOM 3490 N N . SER A 1 432 ? -14.109 5.015 1.706 1.00 89.69 432 SER A N 1
ATOM 3491 C CA . SER A 1 432 ? -14.911 5.482 2.842 1.00 89.69 432 SER A CA 1
ATOM 3492 C C . SER A 1 432 ? -16.257 4.776 2.937 1.00 89.69 432 SER A C 1
ATOM 3494 O O . SER A 1 432 ? -16.661 4.363 4.024 1.00 89.69 432 SER A O 1
ATOM 3496 N N . GLU A 1 433 ? -16.925 4.571 1.804 1.00 90.25 433 GLU A N 1
ATOM 3497 C CA . GLU A 1 433 ? -18.199 3.862 1.763 1.00 90.25 433 GLU A CA 1
ATOM 3498 C C . GLU A 1 433 ? -18.030 2.374 2.095 1.00 90.25 433 GLU A C 1
ATOM 3500 O O . GLU A 1 433 ? -18.828 1.814 2.849 1.00 90.25 433 GLU A O 1
ATOM 3505 N N . ASN A 1 434 ? -16.966 1.741 1.600 1.00 93.19 434 ASN A N 1
ATOM 3506 C CA . ASN A 1 434 ? -16.672 0.337 1.881 1.00 93.19 434 ASN A CA 1
ATOM 3507 C C . ASN A 1 434 ? -16.326 0.106 3.361 1.00 93.19 434 ASN A C 1
ATOM 3509 O O . ASN A 1 434 ? -16.825 -0.839 3.973 1.00 93.19 434 ASN A O 1
ATOM 3513 N N . VAL A 1 435 ? -15.530 0.994 3.968 1.00 93.06 435 VAL A N 1
ATOM 3514 C CA . VAL A 1 435 ? -15.226 0.948 5.408 1.00 93.06 435 VAL A CA 1
ATOM 3515 C C . VAL A 1 435 ? -16.499 1.130 6.235 1.00 93.06 435 VAL A C 1
ATOM 3517 O O . VAL A 1 435 ? -16.700 0.394 7.201 1.00 93.06 435 VAL A O 1
ATOM 3520 N N . ARG A 1 436 ? -17.391 2.049 5.838 1.00 90.94 436 ARG A N 1
ATOM 3521 C CA . ARG A 1 436 ? -18.680 2.249 6.514 1.00 90.94 436 ARG A CA 1
ATOM 3522 C C . ARG A 1 436 ? -19.540 0.985 6.491 1.00 90.94 436 ARG A C 1
ATOM 3524 O O . ARG A 1 436 ? -20.073 0.612 7.527 1.00 90.94 436 ARG A O 1
ATOM 3531 N N . GLN A 1 437 ? -19.626 0.291 5.355 1.00 93.56 437 GLN A N 1
ATOM 3532 C CA . GLN A 1 437 ? -20.381 -0.966 5.254 1.00 93.56 437 GLN A CA 1
ATOM 3533 C C . GLN A 1 437 ? -19.858 -2.042 6.219 1.00 93.56 437 GLN A C 1
ATOM 3535 O O . GLN A 1 437 ? -20.646 -2.707 6.886 1.00 93.56 437 GLN A O 1
ATOM 3540 N N . ILE A 1 438 ? -18.535 -2.196 6.333 1.00 95.56 438 ILE A N 1
ATOM 3541 C CA . ILE A 1 438 ? -17.920 -3.161 7.260 1.00 95.56 438 ILE A CA 1
ATOM 3542 C C . ILE A 1 438 ? -18.177 -2.754 8.721 1.00 95.56 438 ILE A C 1
ATOM 3544 O O . ILE A 1 438 ? -18.497 -3.600 9.557 1.00 95.56 438 ILE A O 1
ATOM 3548 N N . LEU A 1 439 ? -18.083 -1.457 9.028 1.00 93.31 439 LEU A N 1
ATOM 3549 C CA . LEU A 1 439 ? -18.375 -0.928 10.359 1.00 93.31 439 LEU A CA 1
ATOM 3550 C C . LEU A 1 439 ? -19.844 -1.147 10.750 1.00 93.31 439 LEU A C 1
ATOM 3552 O O . LEU A 1 439 ? -20.111 -1.570 11.871 1.00 93.31 439 LEU A O 1
ATOM 3556 N N . ASP A 1 440 ? -20.785 -0.929 9.831 1.00 93.00 440 ASP A N 1
ATOM 3557 C CA . ASP A 1 440 ? -22.215 -1.152 10.066 1.00 93.00 440 ASP A CA 1
ATOM 3558 C C . ASP A 1 440 ? -22.509 -2.625 10.414 1.00 93.00 440 ASP A C 1
ATOM 3560 O O . ASP A 1 440 ? -23.322 -2.902 11.299 1.00 93.00 440 ASP A O 1
ATOM 3564 N N . ILE A 1 441 ? -21.802 -3.575 9.788 1.00 95.31 441 ILE A N 1
ATOM 3565 C CA . ILE A 1 441 ? -21.900 -5.010 10.109 1.00 95.31 441 ILE A CA 1
ATOM 3566 C C . ILE A 1 441 ? -21.381 -5.294 11.524 1.00 95.31 441 ILE A C 1
ATOM 3568 O O . ILE A 1 441 ? -22.059 -5.972 12.302 1.00 95.31 441 ILE A O 1
ATOM 3572 N N . LEU A 1 442 ? -20.217 -4.745 11.885 1.00 95.12 442 LEU A N 1
ATOM 3573 C CA . LEU A 1 442 ? -19.659 -4.874 13.235 1.00 95.12 442 LEU A CA 1
ATOM 3574 C C . LEU A 1 442 ? -20.627 -4.328 14.291 1.00 95.12 442 LEU A C 1
ATOM 3576 O O . LEU A 1 442 ? -20.929 -5.014 15.266 1.00 95.12 442 LEU A O 1
ATOM 3580 N N . MET A 1 443 ? -21.157 -3.125 14.068 1.00 92.62 443 MET A N 1
ATOM 3581 C CA . MET A 1 443 ? -22.134 -2.488 14.952 1.00 92.62 443 MET A CA 1
ATOM 3582 C C . MET A 1 443 ? -23.420 -3.316 15.081 1.00 92.62 443 MET A C 1
ATOM 3584 O O . MET A 1 443 ? -23.954 -3.492 16.178 1.00 92.62 443 MET A O 1
ATOM 3588 N N . GLN A 1 444 ? -23.924 -3.866 13.977 1.00 93.19 444 GLN A N 1
ATOM 3589 C CA . GLN A 1 444 ? -25.132 -4.684 13.991 1.00 93.19 444 GLN A CA 1
ATOM 3590 C C . GLN A 1 444 ? -24.946 -5.961 14.826 1.00 93.19 444 GLN A C 1
ATOM 3592 O O . GLN A 1 444 ? -25.797 -6.269 15.661 1.00 93.19 444 GLN A O 1
ATOM 3597 N N . TYR A 1 445 ? -23.847 -6.699 14.639 1.00 94.25 445 TYR A N 1
ATOM 3598 C CA . TYR A 1 445 ? -23.670 -7.991 15.307 1.00 94.25 445 TYR A CA 1
ATOM 3599 C C . TYR A 1 445 ? -23.097 -7.900 16.720 1.00 94.25 445 TYR A C 1
ATOM 3601 O O . TYR A 1 445 ? -23.572 -8.604 17.612 1.00 94.25 445 TYR A O 1
ATOM 3609 N N . LEU A 1 446 ? -22.093 -7.050 16.941 1.00 93.88 446 LEU A N 1
ATOM 3610 C CA . LEU A 1 446 ? -21.460 -6.919 18.250 1.00 93.88 446 LEU A CA 1
ATOM 3611 C C . LEU A 1 446 ? -22.295 -6.039 19.185 1.00 93.88 446 LEU A C 1
ATOM 3613 O O . LEU A 1 446 ? -22.628 -6.462 20.291 1.00 93.88 446 LEU A O 1
ATOM 3617 N N . CYS A 1 447 ? -22.666 -4.835 18.743 1.00 91.56 447 CYS A N 1
ATOM 3618 C CA . CYS A 1 447 ? -23.364 -3.878 19.600 1.00 91.56 447 CYS A CA 1
ATOM 3619 C C . CYS A 1 447 ? -24.842 -4.234 19.759 1.00 91.56 447 CYS A C 1
ATOM 3621 O O . CYS A 1 447 ? -25.279 -4.482 20.877 1.00 91.56 447 CYS A O 1
ATOM 3623 N N . ARG A 1 448 ? -25.615 -4.325 18.671 1.00 90.00 448 ARG A N 1
ATOM 3624 C CA . ARG A 1 448 ? -27.072 -4.551 18.782 1.00 90.00 448 ARG A CA 1
ATOM 3625 C C . ARG A 1 448 ? -27.430 -5.988 19.146 1.00 90.00 448 ARG A C 1
ATOM 3627 O O . ARG A 1 448 ? -28.237 -6.250 20.034 1.00 90.00 448 ARG A O 1
ATOM 3634 N N . GLU A 1 449 ? -26.853 -6.953 18.440 1.00 88.88 449 GLU A N 1
ATOM 3635 C CA . GLU A 1 449 ? -27.271 -8.349 18.564 1.00 88.88 449 GLU A CA 1
ATOM 3636 C C . GLU A 1 449 ? -26.644 -9.122 19.730 1.00 88.88 449 GLU A C 1
ATOM 3638 O O . GLU A 1 449 ? -27.174 -10.185 20.080 1.00 88.88 449 GLU A O 1
ATOM 3643 N N . HIS A 1 450 ? -25.543 -8.633 20.302 1.00 89.75 450 HIS A N 1
ATOM 3644 C CA . HIS A 1 450 ? -24.827 -9.291 21.398 1.00 89.75 450 HIS A CA 1
ATOM 3645 C C . HIS A 1 450 ? -24.834 -8.441 22.670 1.00 89.75 450 HIS A C 1
ATOM 3647 O O . HIS A 1 450 ? -25.482 -8.837 23.637 1.00 89.75 450 HIS A O 1
ATOM 3653 N N . LEU A 1 451 ? -24.205 -7.260 22.657 1.00 91.12 451 LEU A N 1
ATOM 3654 C CA . LEU A 1 451 ? -24.107 -6.382 23.833 1.00 91.12 451 LEU A CA 1
ATOM 3655 C C . LEU A 1 451 ? -25.478 -5.876 24.296 1.00 91.12 451 LEU A C 1
ATOM 3657 O O . LEU A 1 451 ? -25.915 -6.194 25.398 1.00 91.12 451 LEU A O 1
ATOM 3661 N N . GLU A 1 452 ? -26.184 -5.131 23.445 1.00 89.31 452 GLU A N 1
ATOM 3662 C CA . GLU A 1 452 ? -27.470 -4.504 23.767 1.00 89.31 452 GLU A CA 1
ATOM 3663 C C . GLU A 1 452 ? -28.510 -5.550 24.188 1.00 89.31 452 GLU A C 1
ATOM 3665 O O . GLU A 1 452 ? -29.211 -5.376 25.186 1.00 89.31 452 GLU A O 1
ATOM 3670 N N . TYR A 1 453 ? -28.552 -6.683 23.482 1.00 88.56 453 TYR A N 1
ATOM 3671 C CA . TYR A 1 453 ? -29.430 -7.799 23.814 1.00 88.56 453 TYR A CA 1
ATOM 3672 C C . TYR A 1 453 ? -29.145 -8.399 25.202 1.00 88.56 453 TYR A C 1
ATOM 3674 O O . TYR A 1 453 ? -30.079 -8.655 25.969 1.00 88.56 453 TYR A O 1
ATOM 3682 N N . ALA A 1 454 ? -27.872 -8.632 25.540 1.00 87.62 454 ALA A N 1
ATOM 3683 C CA . ALA A 1 454 ? -27.487 -9.176 26.840 1.00 87.62 454 ALA A CA 1
ATOM 3684 C C . ALA A 1 454 ? -27.762 -8.180 27.977 1.00 87.62 454 ALA A C 1
ATOM 3686 O O . ALA A 1 454 ? -28.300 -8.576 29.014 1.00 87.62 454 ALA A O 1
ATOM 3687 N N . VAL A 1 455 ? -27.472 -6.892 27.760 1.00 88.62 455 VAL A N 1
ATOM 3688 C CA . VAL A 1 455 ? -27.755 -5.814 28.719 1.00 88.62 455 VAL A CA 1
ATOM 3689 C C . VAL A 1 455 ? -29.258 -5.703 28.983 1.00 88.62 455 VAL A C 1
ATOM 3691 O O . VAL A 1 455 ? -29.669 -5.704 30.142 1.00 88.62 455 VAL A O 1
ATOM 3694 N N . ASP A 1 456 ? -30.103 -5.704 27.948 1.00 87.38 456 ASP A N 1
ATOM 3695 C CA . ASP A 1 456 ? -31.561 -5.632 28.117 1.00 87.38 456 ASP A CA 1
ATOM 3696 C C . ASP A 1 456 ? -32.111 -6.809 28.938 1.00 87.38 456 ASP A C 1
ATOM 3698 O O . ASP A 1 456 ? -33.007 -6.641 29.773 1.00 87.38 456 ASP A O 1
ATOM 3702 N N . LEU A 1 457 ? -31.583 -8.018 28.734 1.00 84.06 457 LEU A N 1
ATOM 3703 C CA . LEU A 1 457 ? -31.970 -9.178 29.537 1.00 84.06 457 LEU A CA 1
ATOM 3704 C C . LEU A 1 457 ? -31.506 -9.051 30.991 1.00 84.06 457 LEU A C 1
ATOM 3706 O O . LEU A 1 457 ? -32.291 -9.340 31.897 1.00 84.06 457 LEU A O 1
ATOM 3710 N N . ALA A 1 458 ? -30.279 -8.580 31.212 1.00 84.62 458 ALA A N 1
ATOM 3711 C CA . ALA A 1 458 ? -29.712 -8.378 32.540 1.00 84.62 458 ALA A CA 1
ATOM 3712 C C . ALA A 1 458 ? -30.521 -7.355 33.351 1.00 84.62 458 ALA A C 1
ATOM 3714 O O . ALA A 1 458 ? -30.950 -7.645 34.466 1.00 84.62 458 ALA A O 1
ATOM 3715 N N . VAL A 1 459 ? -30.834 -6.197 32.758 1.00 85.94 459 VAL A N 1
ATOM 3716 C CA . VAL A 1 459 ? -31.626 -5.125 33.392 1.00 85.94 459 VAL A CA 1
ATOM 3717 C C . VAL A 1 459 ? -33.039 -5.598 33.759 1.00 85.94 459 VAL A C 1
ATOM 3719 O O . VAL A 1 459 ? -33.620 -5.185 34.771 1.00 85.94 459 VAL A O 1
ATOM 3722 N N . ASN A 1 460 ? -33.626 -6.488 32.959 1.00 83.00 460 ASN A N 1
ATOM 3723 C CA . ASN A 1 460 ? -34.931 -7.074 33.259 1.00 83.00 460 ASN A CA 1
ATOM 3724 C C . ASN A 1 460 ? -34.869 -8.141 34.366 1.00 83.00 460 ASN A C 1
ATOM 3726 O O . ASN A 1 460 ? -35.828 -8.272 35.128 1.00 83.00 460 ASN A O 1
ATOM 3730 N N . ALA A 1 461 ? -33.747 -8.851 34.506 1.00 79.81 461 ALA A N 1
ATOM 3731 C CA . ALA A 1 461 ? -33.566 -9.896 35.512 1.00 79.81 461 ALA A CA 1
ATOM 3732 C C . ALA A 1 461 ? -33.418 -9.362 36.951 1.00 79.81 461 ALA A C 1
ATOM 3734 O O . ALA A 1 461 ? -33.791 -10.074 37.884 1.00 79.81 461 ALA A O 1
ATOM 3735 N N . ILE A 1 462 ? -32.972 -8.109 37.136 1.00 81.56 462 ILE A N 1
ATOM 3736 C CA . ILE A 1 462 ? -32.722 -7.476 38.453 1.00 81.56 462 ILE A CA 1
ATOM 3737 C C . ILE A 1 462 ? -33.898 -7.650 39.436 1.00 81.56 462 ILE A C 1
ATOM 3739 O O . ILE A 1 462 ? -33.688 -7.910 40.614 1.00 81.56 462 ILE A O 1
ATOM 3743 N N . GLN A 1 463 ? -35.146 -7.545 38.965 1.00 71.50 463 GLN A N 1
ATOM 3744 C CA . GLN A 1 463 ? -36.344 -7.605 39.821 1.00 71.50 463 GLN A CA 1
ATOM 3745 C C . GLN A 1 463 ? -36.849 -9.027 40.113 1.00 71.50 463 GLN A C 1
ATOM 3747 O O . GLN A 1 463 ? -37.720 -9.197 40.960 1.00 71.50 463 GLN A O 1
ATOM 3752 N N . SER A 1 464 ? -36.369 -10.042 39.390 1.00 65.00 464 SER A N 1
ATOM 3753 C CA . SER A 1 464 ? -36.920 -11.405 39.472 1.00 65.00 464 SER A CA 1
ATOM 3754 C C . SER A 1 464 ? -36.225 -12.280 40.519 1.00 65.00 464 SER A C 1
ATOM 3756 O O . SER A 1 464 ? -36.809 -13.262 40.971 1.00 65.00 464 SER A O 1
ATOM 3758 N N . ASN A 1 465 ? -34.982 -11.953 40.887 1.00 63.09 465 ASN A N 1
ATOM 3759 C CA . ASN A 1 465 ? -34.191 -12.679 41.879 1.00 63.09 465 ASN A CA 1
ATOM 3760 C C . ASN A 1 465 ? -33.208 -11.697 42.536 1.00 63.09 465 ASN A C 1
ATOM 3762 O O . ASN A 1 465 ? -32.202 -11.357 41.926 1.00 63.09 465 ASN A O 1
ATOM 3766 N N . GLU A 1 466 ? -33.517 -11.199 43.736 1.00 65.81 466 GLU A N 1
ATOM 3767 C CA . GLU A 1 466 ? -32.860 -10.014 44.320 1.00 65.81 466 GLU A CA 1
ATOM 3768 C C . GLU A 1 466 ? -31.332 -10.152 44.428 1.00 65.81 466 GLU A C 1
ATOM 3770 O O . GLU A 1 466 ? -30.606 -9.282 43.961 1.00 65.81 466 GLU A O 1
ATOM 3775 N N . ASN A 1 467 ? -30.813 -11.264 44.961 1.00 69.56 467 ASN A N 1
ATOM 3776 C CA . ASN A 1 467 ? -29.362 -11.431 45.134 1.00 69.56 467 ASN A CA 1
ATOM 3777 C C . ASN A 1 467 ? -28.657 -11.904 43.857 1.00 69.56 467 ASN A C 1
ATOM 3779 O O . ASN A 1 467 ? -27.570 -11.428 43.529 1.00 69.56 467 ASN A O 1
ATOM 3783 N N . GLN A 1 468 ? -29.263 -12.842 43.125 1.00 75.31 468 GLN A N 1
ATOM 3784 C CA . GLN A 1 468 ? -28.640 -13.405 41.927 1.00 75.31 468 GLN A CA 1
ATOM 3785 C C . GLN A 1 468 ? -28.717 -12.435 40.741 1.00 75.31 468 GLN A C 1
ATOM 3787 O O . GLN A 1 468 ? -27.747 -12.286 40.011 1.00 75.31 468 GLN A O 1
ATOM 3792 N N . GLY A 1 469 ? -29.834 -11.721 40.585 1.00 78.12 469 GLY A N 1
ATOM 3793 C CA . GLY A 1 469 ? -30.055 -10.767 39.499 1.00 78.12 469 GLY A CA 1
ATOM 3794 C C . GLY A 1 469 ? -29.147 -9.541 39.585 1.00 78.12 469 GLY A C 1
ATOM 3795 O O . GLY A 1 469 ? -28.679 -9.067 38.553 1.00 78.12 469 GLY A O 1
ATOM 3796 N N . VAL A 1 470 ? -28.839 -9.064 40.798 1.00 81.00 470 VAL A N 1
ATOM 3797 C CA . VAL A 1 470 ? -27.847 -7.994 41.009 1.00 81.00 470 VAL A CA 1
ATOM 3798 C C . VAL A 1 470 ? -26.449 -8.468 40.608 1.00 81.00 470 VAL A C 1
ATOM 3800 O O . VAL A 1 470 ? -25.765 -7.789 39.843 1.00 81.00 470 VAL A O 1
ATOM 3803 N N . LYS A 1 471 ? -26.042 -9.664 41.053 1.00 82.50 471 LYS A N 1
ATOM 3804 C CA . LYS A 1 471 ? -24.742 -10.250 40.699 1.00 82.50 471 LYS A CA 1
ATOM 3805 C C . LYS A 1 471 ? -24.604 -10.507 39.193 1.00 82.50 471 LYS A C 1
ATOM 3807 O O . LYS A 1 471 ? -23.559 -10.223 38.612 1.00 82.50 471 LYS A O 1
ATOM 3812 N N . ASP A 1 472 ? -25.649 -11.023 38.553 1.00 82.31 472 ASP A N 1
ATOM 3813 C CA . ASP A 1 472 ? -25.661 -11.297 37.114 1.00 82.31 472 ASP A CA 1
ATOM 3814 C C . ASP A 1 472 ? -25.578 -10.000 36.294 1.00 82.31 472 ASP A C 1
ATOM 3816 O O . ASP A 1 472 ? -24.821 -9.933 35.323 1.00 82.31 472 ASP A O 1
ATOM 3820 N N . PHE A 1 473 ? -26.293 -8.947 36.712 1.00 88.69 473 PHE A N 1
ATOM 3821 C CA . PHE A 1 473 ? -26.213 -7.630 36.078 1.00 88.69 473 PHE A CA 1
ATOM 3822 C C . PHE A 1 473 ? -24.814 -7.017 36.194 1.00 88.69 473 PHE A C 1
ATOM 3824 O O . PHE A 1 473 ? -24.266 -6.573 35.189 1.00 88.69 473 PHE A O 1
ATOM 3831 N N . LEU A 1 474 ? -24.208 -7.044 37.384 1.00 87.56 474 LEU A N 1
ATOM 3832 C CA . LEU A 1 474 ? -22.868 -6.497 37.606 1.00 87.56 474 LEU A CA 1
ATOM 3833 C C . LEU A 1 474 ? -21.788 -7.228 36.791 1.00 87.56 474 LEU A C 1
ATOM 3835 O O . LEU A 1 474 ? -20.903 -6.588 36.223 1.00 87.56 474 LEU A O 1
ATOM 3839 N N . ASN A 1 475 ? -21.894 -8.553 36.646 1.00 85.19 475 ASN A N 1
ATOM 3840 C CA . ASN A 1 475 ? -21.005 -9.317 35.766 1.00 85.19 475 ASN A CA 1
ATOM 3841 C C . ASN A 1 475 ? -21.149 -8.907 34.291 1.00 85.19 475 ASN A C 1
ATOM 3843 O O . ASN A 1 475 ? -20.141 -8.774 33.593 1.00 85.19 475 ASN A O 1
ATOM 3847 N N . ILE A 1 476 ? -22.383 -8.696 33.816 1.00 88.31 476 ILE A N 1
ATOM 3848 C CA . ILE A 1 476 ? -22.642 -8.229 32.447 1.00 88.31 476 ILE A CA 1
ATOM 3849 C C . ILE A 1 476 ? -22.143 -6.798 32.254 1.00 88.31 476 ILE A C 1
ATOM 3851 O O . ILE A 1 476 ? -21.568 -6.510 31.208 1.00 88.31 476 ILE A O 1
ATOM 3855 N N . LEU A 1 477 ? -22.291 -5.924 33.250 1.00 89.06 477 LEU A N 1
ATOM 3856 C CA . LEU A 1 477 ? -21.762 -4.561 33.211 1.00 89.06 477 LEU A CA 1
ATOM 3857 C C . LEU A 1 477 ? -20.241 -4.575 33.011 1.00 89.06 477 LEU A C 1
ATOM 3859 O O . LEU A 1 477 ? -19.750 -3.942 32.076 1.00 89.06 477 LEU A O 1
ATOM 3863 N N . ARG A 1 478 ? -19.504 -5.366 33.805 1.00 87.38 478 ARG A N 1
ATOM 3864 C CA . ARG A 1 478 ? -18.044 -5.501 33.669 1.00 87.38 478 ARG A CA 1
ATOM 3865 C C . ARG A 1 478 ? -17.630 -6.014 32.288 1.00 87.38 478 ARG A C 1
ATOM 3867 O O . ARG A 1 478 ? -16.754 -5.436 31.651 1.00 87.38 478 ARG A O 1
ATOM 3874 N N . GLN A 1 479 ? -18.275 -7.079 31.809 1.00 88.81 479 GLN A N 1
ATOM 3875 C CA . GLN A 1 479 ? -17.994 -7.646 30.483 1.00 88.81 479 GLN A CA 1
ATOM 3876 C C . GLN A 1 479 ? -18.332 -6.661 29.353 1.00 88.81 479 GLN A C 1
ATOM 3878 O O . GLN A 1 479 ? -17.597 -6.573 28.373 1.00 88.81 479 GLN A O 1
ATOM 3883 N N . THR A 1 480 ? -19.419 -5.895 29.487 1.00 90.81 480 THR A N 1
ATOM 3884 C CA . THR A 1 480 ? -19.822 -4.878 28.503 1.00 90.81 480 THR A CA 1
ATOM 3885 C C . THR A 1 480 ? -18.771 -3.776 28.423 1.00 90.81 480 THR A C 1
ATOM 3887 O O . THR A 1 480 ? -18.342 -3.449 27.323 1.00 90.81 480 THR A O 1
ATOM 3890 N N . ALA A 1 481 ? -18.281 -3.278 29.563 1.00 87.81 481 ALA A N 1
ATOM 3891 C CA . ALA A 1 481 ? -17.213 -2.278 29.603 1.00 87.81 481 ALA A CA 1
ATOM 3892 C C . ALA A 1 481 ? -15.913 -2.781 28.944 1.00 87.81 481 ALA A C 1
ATOM 3894 O O . ALA A 1 481 ? -15.318 -2.079 28.127 1.00 87.81 481 ALA A O 1
ATOM 3895 N N . ALA A 1 482 ? -15.506 -4.024 29.230 1.00 89.69 482 ALA A N 1
ATOM 3896 C CA . ALA A 1 482 ? -14.329 -4.631 28.606 1.00 89.69 482 ALA A CA 1
ATOM 3897 C C . ALA A 1 482 ? -14.470 -4.732 27.076 1.00 89.69 482 ALA A C 1
ATOM 3899 O O . ALA A 1 482 ? -13.551 -4.374 26.337 1.00 89.69 482 ALA A O 1
ATOM 3900 N N . ILE A 1 483 ? -15.633 -5.176 26.585 1.00 92.88 483 ILE A N 1
ATOM 3901 C CA . ILE A 1 483 ? -15.901 -5.287 25.146 1.00 92.88 483 ILE A CA 1
ATOM 3902 C C . ILE A 1 483 ? -15.972 -3.903 24.483 1.00 92.88 483 ILE A C 1
ATOM 3904 O O . ILE A 1 483 ? -15.433 -3.745 23.387 1.00 92.88 483 ILE A O 1
ATOM 3908 N N . SER A 1 484 ? -16.582 -2.904 25.130 1.00 91.69 484 SER A N 1
ATOM 3909 C CA . SER A 1 484 ? -16.627 -1.526 24.624 1.00 91.69 484 SER A CA 1
ATOM 3910 C C . SER A 1 484 ? -15.222 -0.959 24.415 1.00 91.69 484 SER A C 1
ATOM 3912 O O . SER A 1 484 ? -14.936 -0.450 23.335 1.00 91.69 484 SER A O 1
ATOM 3914 N N . HIS A 1 485 ? -14.301 -1.156 25.363 1.00 91.12 485 HIS A N 1
ATOM 3915 C CA . HIS A 1 485 ? -12.908 -0.730 25.192 1.00 91.12 485 HIS A CA 1
ATOM 3916 C C . HIS A 1 485 ? -12.181 -1.450 24.048 1.00 91.12 485 HIS A C 1
ATOM 3918 O O . HIS A 1 485 ? -11.408 -0.833 23.312 1.00 91.12 485 HIS A O 1
ATOM 3924 N N . LEU A 1 486 ? -12.414 -2.756 23.867 1.00 93.69 486 LEU A N 1
ATOM 3925 C CA . LEU A 1 486 ? -11.851 -3.489 22.725 1.00 93.69 486 LEU A CA 1
ATOM 3926 C C . LEU A 1 486 ? -12.382 -2.947 21.391 1.00 93.69 486 LEU A C 1
ATOM 3928 O O . LEU A 1 486 ? -11.628 -2.852 20.420 1.00 93.69 486 LEU A O 1
ATOM 3932 N N . LEU A 1 487 ? -13.663 -2.577 21.352 1.00 93.62 487 LEU A N 1
ATOM 3933 C CA . LEU A 1 487 ? -14.299 -1.998 20.179 1.00 93.62 487 LEU A CA 1
ATOM 3934 C C . LEU A 1 487 ? -13.747 -0.603 19.853 1.00 93.62 487 LEU A C 1
ATOM 3936 O O . LEU A 1 487 ? -13.360 -0.368 18.709 1.00 93.62 487 LEU A O 1
ATOM 3940 N N . GLU A 1 488 ? -13.665 0.292 20.840 1.00 91.50 488 GLU A N 1
ATOM 3941 C CA . GLU A 1 488 ? -13.072 1.630 20.690 1.00 91.50 488 GLU A CA 1
ATOM 3942 C C . GLU A 1 488 ? -11.653 1.543 20.131 1.00 91.50 488 GLU A C 1
ATOM 3944 O O . GLU A 1 488 ? -11.329 2.177 19.126 1.00 91.50 488 GLU A O 1
ATOM 3949 N N . LYS A 1 489 ? -10.833 0.659 20.710 1.00 92.38 489 LYS A N 1
ATOM 3950 C CA . LYS A 1 489 ? -9.467 0.430 20.243 1.00 92.38 489 LYS A CA 1
ATOM 3951 C C . LYS A 1 489 ? -9.417 -0.024 18.783 1.00 92.38 489 LYS A C 1
ATOM 3953 O O . LYS A 1 489 ? -8.565 0.434 18.028 1.00 92.38 489 LYS A O 1
ATOM 3958 N N . GLN A 1 490 ? -10.314 -0.915 18.357 1.00 91.75 490 GLN A N 1
ATOM 3959 C CA . GLN A 1 490 ? -10.359 -1.350 16.959 1.00 91.75 490 GLN A CA 1
ATOM 3960 C C . GLN A 1 490 ? -10.804 -0.234 16.007 1.00 91.75 490 GLN A C 1
ATOM 3962 O O . GLN A 1 490 ? -10.282 -0.153 14.890 1.00 91.75 490 GLN A O 1
ATOM 3967 N N . ILE A 1 491 ? -11.752 0.608 16.424 1.00 90.88 491 ILE A N 1
ATOM 3968 C CA . ILE A 1 491 ? -12.182 1.775 15.647 1.00 90.88 491 ILE A CA 1
ATOM 3969 C C . ILE A 1 491 ? -10.991 2.716 15.435 1.00 90.88 491 ILE A C 1
ATOM 3971 O O . ILE A 1 491 ? -10.716 3.092 14.295 1.00 90.88 491 ILE A O 1
ATOM 3975 N N . ASP A 1 492 ? -10.222 3.010 16.482 1.00 89.00 492 ASP A N 1
ATOM 3976 C CA . ASP A 1 492 ? -9.038 3.865 16.378 1.00 89.00 492 ASP A CA 1
ATOM 3977 C C . ASP A 1 492 ? -7.918 3.240 15.531 1.00 89.00 492 ASP A C 1
ATOM 3979 O O . ASP A 1 492 ? -7.400 3.878 14.609 1.00 89.00 492 ASP A O 1
ATOM 3983 N N . ASP A 1 493 ? -7.576 1.974 15.778 1.00 90.31 493 ASP A N 1
ATOM 3984 C CA . ASP A 1 493 ? -6.471 1.300 15.086 1.00 90.31 493 ASP A CA 1
ATOM 3985 C C . ASP A 1 493 ? -6.776 1.027 13.602 1.00 90.31 493 ASP A C 1
ATOM 3987 O O . ASP A 1 493 ? -5.870 1.053 12.767 1.00 90.31 493 ASP A O 1
ATOM 3991 N N . SER A 1 494 ? -8.035 0.730 13.258 1.00 90.00 494 SER A N 1
ATOM 3992 C CA . SER A 1 494 ? -8.416 0.280 11.909 1.00 90.00 494 SER A CA 1
ATOM 3993 C C . SER A 1 494 ? -9.179 1.345 11.124 1.00 90.00 494 SER A C 1
ATOM 3995 O O . SER A 1 494 ? -8.777 1.700 10.019 1.00 90.00 494 SER A O 1
ATOM 3997 N N . VAL A 1 495 ? -10.273 1.876 11.673 1.00 88.88 495 VAL A N 1
ATOM 3998 C CA . VAL A 1 495 ? -11.170 2.790 10.944 1.00 88.88 495 VAL A CA 1
ATOM 3999 C C . VAL A 1 495 ? -10.548 4.179 10.839 1.00 88.88 495 VAL A C 1
ATOM 4001 O O . VAL A 1 495 ? -10.392 4.699 9.731 1.00 88.88 495 VAL A O 1
ATOM 4004 N N . SER A 1 496 ? -10.112 4.751 11.965 1.00 86.62 496 SER A N 1
ATOM 4005 C CA . SER A 1 496 ? -9.482 6.076 11.992 1.00 86.62 496 SER A CA 1
ATOM 4006 C C . SER A 1 496 ? -8.194 6.099 11.167 1.00 86.62 496 SER A C 1
ATOM 4008 O O . SER A 1 496 ? -7.922 7.084 10.482 1.00 86.62 496 SER A O 1
ATOM 4010 N N . ALA A 1 497 ? -7.424 5.003 11.158 1.00 86.56 497 ALA A N 1
ATOM 4011 C CA . ALA A 1 497 ? -6.217 4.870 10.345 1.00 86.56 497 ALA A CA 1
ATOM 4012 C C . ALA A 1 497 ? -6.487 4.886 8.830 1.00 86.56 497 ALA A C 1
ATOM 4014 O O . ALA A 1 497 ? -5.734 5.526 8.093 1.00 86.56 497 ALA A O 1
ATOM 4015 N N . LEU A 1 498 ? -7.554 4.223 8.372 1.00 85.69 498 LEU A N 1
ATOM 4016 C CA . LEU A 1 498 ? -7.927 4.158 6.954 1.00 85.69 498 LEU A CA 1
ATOM 4017 C C . LEU A 1 498 ? -8.578 5.453 6.450 1.00 85.69 498 LEU A C 1
ATOM 4019 O O . LEU A 1 498 ? -8.415 5.809 5.284 1.00 85.69 498 LEU A O 1
ATOM 4023 N N . LEU A 1 499 ? -9.291 6.177 7.317 1.00 85.56 499 LEU A N 1
ATOM 4024 C CA . LEU A 1 499 ? -10.075 7.358 6.939 1.00 85.56 499 LEU A CA 1
ATOM 4025 C C . LEU A 1 499 ? -9.381 8.703 7.210 1.00 85.56 499 LEU A C 1
ATOM 4027 O O . LEU A 1 499 ? -10.018 9.741 7.039 1.00 85.56 499 LEU A O 1
ATOM 4031 N N . LYS A 1 500 ? -8.085 8.727 7.564 1.00 78.75 500 LYS A N 1
ATOM 4032 C CA . LYS A 1 500 ? -7.331 9.960 7.908 1.00 78.75 500 LYS A CA 1
ATOM 4033 C C . LYS A 1 500 ? -7.496 11.114 6.911 1.00 78.75 500 LYS A C 1
ATOM 4035 O O . LYS A 1 500 ? -7.509 12.268 7.320 1.00 78.75 500 LYS A O 1
ATOM 4040 N N . ASN A 1 501 ? -7.634 10.798 5.623 1.00 72.38 501 ASN A N 1
ATOM 4041 C CA . ASN A 1 501 ? -7.706 11.781 4.538 1.00 72.38 501 ASN A CA 1
ATOM 4042 C C . ASN A 1 501 ? -9.113 11.918 3.924 1.00 72.38 501 ASN A C 1
ATOM 4044 O O . ASN A 1 501 ? -9.275 12.621 2.928 1.00 72.38 501 ASN A O 1
ATOM 4048 N N . SER A 1 502 ? -10.123 11.233 4.469 1.00 75.25 502 SER A N 1
ATOM 4049 C CA . SER A 1 502 ? -11.487 11.253 3.931 1.00 75.25 502 SER A CA 1
ATOM 4050 C C . SER A 1 502 ? -12.347 12.300 4.634 1.00 75.25 502 SER A C 1
ATOM 4052 O O . SER A 1 502 ? -12.406 12.353 5.862 1.00 75.25 502 SER A O 1
ATOM 4054 N N . SER A 1 503 ? -13.103 13.078 3.857 1.00 72.12 503 SER A N 1
ATOM 4055 C CA . SER A 1 503 ? -14.107 14.015 4.377 1.00 72.12 503 SER A CA 1
ATOM 4056 C C . SER A 1 503 ? -15.275 13.325 5.097 1.00 72.12 503 SER A C 1
ATOM 4058 O O . SER A 1 503 ? -15.993 13.977 5.847 1.00 72.12 503 SER A O 1
ATOM 4060 N N . GLN A 1 504 ? -15.459 12.014 4.905 1.00 69.56 504 GLN A N 1
ATOM 4061 C CA . GLN A 1 504 ? -16.527 11.218 5.529 1.00 69.56 504 GLN A CA 1
ATOM 4062 C C . GLN A 1 504 ? -16.110 10.557 6.856 1.00 69.56 504 GLN A C 1
ATOM 4064 O O . GLN A 1 504 ? -16.910 9.848 7.470 1.00 69.56 504 GLN A O 1
ATOM 4069 N N . SER A 1 505 ? -14.871 10.784 7.308 1.00 71.12 505 SER A N 1
ATOM 4070 C CA . SER A 1 505 ? -14.315 10.184 8.529 1.00 71.12 505 SER A CA 1
ATOM 4071 C C . SER A 1 505 ? -15.143 10.509 9.778 1.00 71.12 505 SER A C 1
ATOM 4073 O O . SER A 1 505 ? -15.467 9.620 10.564 1.00 71.12 505 SER A O 1
ATOM 4075 N N . THR A 1 506 ? -15.583 11.763 9.919 1.00 74.44 506 THR A N 1
ATOM 4076 C CA . THR A 1 506 ? -16.367 12.220 11.078 1.00 74.44 506 THR A CA 1
ATOM 4077 C C . THR A 1 506 ? -17.711 11.507 11.184 1.00 74.44 506 THR A C 1
ATOM 4079 O O . THR A 1 506 ? -18.038 10.988 12.244 1.00 74.44 506 THR A O 1
ATOM 4082 N N . SER A 1 507 ? -18.444 11.388 10.076 1.00 77.38 507 SER A N 1
ATOM 4083 C CA . SER A 1 507 ? -19.764 10.748 10.057 1.00 77.38 507 SER A CA 1
ATOM 4084 C C . SER A 1 507 ? -19.709 9.259 10.425 1.00 77.38 507 SER A C 1
ATOM 4086 O O . SER A 1 507 ? -20.585 8.769 11.136 1.00 77.38 507 SER A O 1
ATOM 4088 N N . CYS A 1 508 ? -18.669 8.536 9.990 1.00 75.44 508 CYS A N 1
ATOM 4089 C CA . CYS A 1 508 ? -18.502 7.120 10.336 1.00 75.44 508 CYS A CA 1
ATOM 4090 C C . CYS A 1 508 ? -18.193 6.932 11.830 1.00 75.44 508 CYS A C 1
ATOM 4092 O O . CYS A 1 508 ? -18.734 6.029 12.467 1.00 75.44 508 CYS A O 1
ATOM 4094 N N . LEU A 1 509 ? -17.349 7.800 12.394 1.00 81.00 509 LEU A N 1
ATOM 4095 C CA . LEU A 1 509 ? -16.995 7.766 13.814 1.00 81.00 509 LEU A CA 1
ATOM 4096 C C . LEU A 1 509 ? -18.165 8.200 14.710 1.00 81.00 509 LEU A C 1
ATOM 4098 O O . LEU A 1 509 ? -18.386 7.593 15.755 1.00 81.00 509 LEU A O 1
ATOM 4102 N N . GLU A 1 510 ? -18.943 9.203 14.296 1.00 83.88 510 GLU A N 1
ATOM 4103 C CA . GLU A 1 510 ? -20.158 9.643 14.999 1.00 83.88 510 GLU A CA 1
ATOM 4104 C C . GLU A 1 510 ? -21.198 8.521 15.102 1.00 83.88 510 GLU A C 1
ATOM 4106 O O . GLU A 1 510 ? -21.790 8.330 16.164 1.00 83.88 510 GLU A O 1
ATOM 4111 N N . HIS A 1 511 ? -21.383 7.733 14.037 1.00 80.44 511 HIS A N 1
ATOM 4112 C CA . HIS A 1 511 ? -22.309 6.600 14.056 1.00 80.44 511 HIS A CA 1
ATOM 4113 C C . HIS A 1 511 ? -21.912 5.540 15.097 1.00 80.44 511 HIS A C 1
ATOM 4115 O O . HIS A 1 511 ? -22.762 5.080 15.861 1.00 80.44 511 HIS A O 1
ATOM 4121 N N . ALA A 1 512 ? -20.625 5.184 15.170 1.00 81.94 512 ALA A N 1
ATOM 4122 C CA . ALA A 1 512 ? -20.135 4.221 16.154 1.00 81.94 512 ALA A CA 1
ATOM 4123 C C . ALA A 1 512 ? -20.256 4.748 17.596 1.00 81.94 512 ALA A C 1
ATOM 4125 O O . ALA A 1 512 ? -20.712 4.019 18.479 1.00 81.94 512 ALA A O 1
ATOM 4126 N N . LYS A 1 513 ? -19.922 6.027 17.822 1.00 85.81 513 LYS A N 1
ATOM 4127 C CA . LYS A 1 513 ? -20.064 6.683 19.133 1.00 85.81 513 LYS A CA 1
ATOM 4128 C C . LYS A 1 513 ? -21.511 6.707 19.613 1.00 85.81 513 LYS A C 1
ATOM 4130 O O . LYS A 1 513 ? -21.782 6.290 20.731 1.00 85.81 513 LYS A O 1
ATOM 4135 N N . SER A 1 514 ? -22.449 7.092 18.747 1.00 88.25 514 SER A N 1
ATOM 4136 C CA . SER A 1 514 ? -23.877 7.141 19.088 1.00 88.25 514 SER A CA 1
ATOM 4137 C C . SER A 1 514 ? -24.424 5.790 19.574 1.00 88.25 514 SER A C 1
ATOM 4139 O O . SER A 1 514 ? -25.292 5.727 20.451 1.00 88.25 514 SER A O 1
ATOM 4141 N N . LEU A 1 515 ? -23.914 4.683 19.026 1.00 83.25 515 LEU A N 1
ATOM 4142 C CA . LEU A 1 515 ? -24.345 3.349 19.427 1.00 83.25 515 LEU A CA 1
ATOM 4143 C C . LEU A 1 515 ? -23.742 2.917 20.774 1.00 83.25 515 LEU A C 1
ATOM 4145 O O . LEU A 1 515 ? -24.441 2.289 21.568 1.00 83.25 515 LEU A O 1
ATOM 4149 N N . LEU A 1 516 ? -22.487 3.289 21.052 1.00 87.25 516 LEU A N 1
ATOM 4150 C CA . LEU A 1 516 ? -21.862 3.100 22.366 1.00 87.25 516 LEU A CA 1
ATOM 4151 C C . LEU A 1 516 ? -22.583 3.911 23.451 1.00 87.25 516 LEU A C 1
ATOM 4153 O O . LEU A 1 516 ? -22.978 3.334 24.461 1.00 87.25 516 LEU A O 1
ATOM 4157 N N . GLU A 1 517 ? -22.891 5.184 23.187 1.00 90.19 517 GLU A N 1
ATOM 4158 C CA . GLU A 1 517 ? -23.680 6.046 24.085 1.00 90.19 517 GLU A CA 1
ATOM 4159 C C . GLU A 1 517 ? -25.058 5.435 24.403 1.00 90.19 517 GLU A C 1
ATOM 4161 O O . GLU A 1 517 ? -25.566 5.523 25.521 1.00 90.19 517 GLU A O 1
ATOM 4166 N N . THR A 1 518 ? -25.675 4.756 23.428 1.00 89.75 518 THR A N 1
ATOM 4167 C CA . THR A 1 518 ? -26.955 4.060 23.634 1.00 89.75 518 THR A CA 1
ATOM 4168 C C . THR A 1 518 ? -26.816 2.875 24.598 1.00 89.75 518 THR A C 1
ATOM 4170 O O . THR A 1 518 ? -27.714 2.637 25.412 1.00 89.75 518 THR A O 1
ATOM 4173 N N . ILE A 1 519 ? -25.712 2.126 24.518 1.00 89.31 519 ILE A N 1
ATOM 4174 C CA . ILE A 1 519 ? -25.422 1.007 25.427 1.00 89.31 519 ILE A CA 1
ATOM 4175 C C . ILE A 1 519 ? -25.107 1.535 26.830 1.00 89.31 519 ILE A C 1
ATOM 4177 O O . ILE A 1 519 ? -25.655 1.014 27.802 1.00 89.31 519 ILE A O 1
ATOM 4181 N N . GLU A 1 520 ? -24.307 2.594 26.943 1.00 90.12 520 GLU A N 1
ATOM 4182 C CA . GLU A 1 520 ? -24.002 3.260 28.217 1.00 90.12 520 GLU A CA 1
ATOM 4183 C C . GLU A 1 520 ? -25.276 3.742 28.915 1.00 90.12 520 GLU A C 1
ATOM 4185 O O . GLU A 1 520 ? -25.544 3.353 30.051 1.00 90.12 520 GLU A O 1
ATOM 4190 N N . ALA A 1 521 ? -26.163 4.438 28.198 1.00 91.69 521 ALA A N 1
ATOM 4191 C CA . ALA A 1 521 ? -27.439 4.889 28.751 1.00 91.69 521 ALA A CA 1
ATOM 4192 C C . ALA A 1 521 ? -28.339 3.731 29.240 1.00 91.69 521 ALA A C 1
ATOM 4194 O O . ALA A 1 521 ? -29.200 3.920 30.107 1.00 91.69 521 ALA A O 1
ATOM 4195 N N . LYS A 1 522 ? -28.193 2.521 28.679 1.00 90.06 522 LYS A N 1
ATOM 4196 C CA . LYS A 1 522 ? -28.887 1.314 29.163 1.00 90.06 522 LYS A CA 1
ATOM 4197 C C . LYS A 1 522 ? -28.226 0.730 30.409 1.00 90.06 522 LYS A C 1
ATOM 4199 O O . LYS A 1 522 ? -28.949 0.300 31.311 1.00 90.06 522 LYS A O 1
ATOM 4204 N N . LEU A 1 523 ? -26.896 0.733 30.478 1.00 91.12 523 LEU A N 1
ATOM 4205 C CA . LEU A 1 523 ? -26.156 0.341 31.677 1.00 91.12 523 LEU A CA 1
ATOM 4206 C C . LEU A 1 523 ? -26.491 1.265 32.851 1.00 91.12 523 LEU A C 1
ATOM 4208 O O . LEU A 1 523 ? -26.826 0.757 33.919 1.00 91.12 523 LEU A O 1
ATOM 4212 N N . ASP A 1 524 ? -26.540 2.581 32.634 1.00 90.81 524 ASP A N 1
ATOM 4213 C CA . ASP A 1 524 ? -26.911 3.571 33.654 1.00 90.81 524 ASP A CA 1
ATOM 4214 C C . ASP A 1 524 ? -28.309 3.309 34.223 1.00 90.81 524 ASP A C 1
ATOM 4216 O O . ASP A 1 524 ? -28.514 3.272 35.438 1.00 90.81 524 ASP A O 1
ATOM 4220 N N . LYS A 1 525 ? -29.286 3.032 33.347 1.00 91.00 525 LYS A N 1
ATOM 4221 C CA . LYS A 1 525 ? -30.638 2.615 33.765 1.00 91.00 525 LYS A CA 1
ATOM 4222 C C . LYS A 1 525 ? -30.618 1.314 34.564 1.00 91.00 525 LYS A C 1
ATOM 4224 O O . LYS A 1 525 ? -31.421 1.141 35.480 1.00 91.00 525 LYS A O 1
ATOM 4229 N N . GLY A 1 526 ? -29.734 0.387 34.209 1.00 89.81 526 GLY A N 1
ATOM 4230 C CA . GLY A 1 526 ? -29.524 -0.853 34.943 1.00 89.81 526 GLY A CA 1
ATOM 4231 C C . GLY A 1 526 ? -28.974 -0.620 36.347 1.00 89.81 526 GLY A C 1
ATOM 4232 O O . GLY A 1 526 ? -29.525 -1.164 37.304 1.00 89.81 526 GLY A O 1
ATOM 4233 N N . VAL A 1 527 ? -27.958 0.237 36.483 1.00 91.00 527 VAL A N 1
ATOM 4234 C CA . VAL A 1 527 ? -27.377 0.636 37.774 1.00 91.00 527 VAL A CA 1
ATOM 4235 C C . VAL A 1 527 ? -28.428 1.335 38.636 1.00 91.00 527 VAL A C 1
ATOM 4237 O O . VAL A 1 527 ? -28.622 0.954 39.789 1.00 91.00 527 VAL A O 1
ATOM 4240 N N . ASP A 1 528 ? -29.190 2.277 38.078 1.00 92.19 528 ASP A N 1
ATOM 4241 C CA . ASP A 1 528 ? -30.276 2.951 38.796 1.00 92.19 528 ASP A CA 1
ATOM 4242 C C . ASP A 1 528 ? -31.335 1.961 39.314 1.00 92.19 528 ASP A C 1
ATOM 4244 O O . ASP A 1 528 ? -31.752 2.009 40.479 1.00 92.19 528 ASP A O 1
ATOM 4248 N N . LYS A 1 529 ? -31.737 1.007 38.469 1.00 90.94 529 LYS A N 1
ATOM 4249 C CA . LYS A 1 529 ? -32.706 -0.035 38.823 1.00 90.94 529 LYS A CA 1
ATOM 4250 C C . LYS A 1 529 ? -32.156 -0.999 39.876 1.00 90.94 529 LYS A C 1
ATOM 4252 O O . LYS A 1 529 ? -32.898 -1.391 40.781 1.00 90.94 529 LYS A O 1
ATOM 4257 N N . MET A 1 530 ? -30.876 -1.359 39.790 1.00 91.62 530 MET A N 1
ATOM 4258 C CA . MET A 1 530 ? -30.163 -2.163 40.787 1.00 91.62 530 MET A CA 1
ATOM 4259 C C . MET A 1 530 ? -30.170 -1.460 42.148 1.00 91.62 530 MET A C 1
ATOM 4261 O O . MET A 1 530 ? -30.655 -2.029 43.126 1.00 91.62 530 MET A O 1
ATOM 4265 N N . LEU A 1 531 ? -29.719 -0.205 42.205 1.00 91.50 531 LEU A N 1
ATOM 4266 C CA . LEU A 1 531 ? -29.682 0.589 43.436 1.00 91.50 531 LEU A CA 1
ATOM 4267 C C . LEU A 1 531 ? -31.079 0.764 44.039 1.00 91.50 531 LEU A C 1
ATOM 4269 O O . LEU A 1 531 ? -31.269 0.593 45.243 1.00 91.50 531 LEU A O 1
ATOM 4273 N N . THR A 1 532 ? -32.082 1.034 43.201 1.00 91.69 532 THR A N 1
ATOM 4274 C CA . THR A 1 532 ? -33.485 1.136 43.630 1.00 91.69 532 THR A CA 1
ATOM 4275 C C . THR A 1 532 ? -34.006 -0.176 44.215 1.00 91.69 532 THR A C 1
ATOM 4277 O O . THR A 1 532 ? -34.733 -0.155 45.206 1.00 91.69 532 THR A O 1
ATOM 4280 N N . THR A 1 533 ? -33.616 -1.318 43.646 1.00 89.94 533 THR A N 1
ATOM 4281 C CA . THR A 1 533 ? -34.009 -2.648 44.141 1.00 89.94 533 THR A CA 1
ATOM 4282 C C . THR A 1 533 ? -33.358 -2.944 45.492 1.00 89.94 533 THR A C 1
ATOM 4284 O O . THR A 1 533 ? -34.050 -3.336 46.430 1.00 89.94 533 THR A O 1
ATOM 4287 N N . ILE A 1 534 ? -32.057 -2.668 45.639 1.00 89.25 534 ILE A N 1
ATOM 4288 C CA . ILE A 1 534 ? -31.320 -2.854 46.899 1.00 89.25 534 ILE A CA 1
ATOM 4289 C C . ILE A 1 534 ? -31.933 -2.006 48.015 1.00 89.25 534 ILE A C 1
ATOM 4291 O O . ILE A 1 534 ? -32.276 -2.519 49.080 1.00 89.25 534 ILE A O 1
ATOM 4295 N N . VAL A 1 535 ? -32.125 -0.713 47.760 1.00 89.81 535 VAL A N 1
ATOM 4296 C CA . VAL A 1 535 ? -32.682 0.229 48.738 1.00 89.81 535 VAL A CA 1
ATOM 4297 C C . VAL A 1 535 ? -34.163 -0.060 49.018 1.00 89.81 535 VAL A C 1
ATOM 4299 O O . VAL A 1 535 ? -34.628 0.093 50.150 1.00 89.81 535 VAL A O 1
ATOM 4302 N N . GLY A 1 536 ? -34.910 -0.531 48.018 1.00 90.06 536 GLY A N 1
ATOM 4303 C CA . GLY A 1 536 ? -36.283 -1.008 48.175 1.00 90.06 536 GLY A CA 1
ATOM 4304 C C . GLY A 1 536 ? -36.383 -2.210 49.116 1.00 90.06 536 GLY A C 1
ATOM 4305 O O . GLY A 1 536 ? -37.247 -2.220 49.993 1.00 90.06 536 GLY A O 1
ATOM 4306 N N . HIS A 1 537 ? -35.464 -3.172 48.999 1.00 88.62 537 HIS A N 1
ATOM 4307 C CA . HIS A 1 537 ? -35.402 -4.328 49.895 1.00 88.62 537 HIS A CA 1
ATOM 4308 C C . HIS A 1 537 ? -35.045 -3.923 51.331 1.00 88.62 537 HIS A C 1
ATOM 4310 O O . HIS A 1 537 ? -35.675 -4.368 52.286 1.00 88.62 537 HIS A O 1
ATOM 4316 N N . VAL A 1 538 ? -34.105 -2.990 51.502 1.00 87.62 538 VAL A N 1
ATOM 4317 C CA . VAL A 1 538 ? -33.801 -2.408 52.818 1.00 87.62 538 VAL A CA 1
ATOM 4318 C C . VAL A 1 538 ? -35.043 -1.762 53.437 1.00 87.62 538 VAL A C 1
ATOM 4320 O O . VAL A 1 538 ? -35.357 -2.016 54.599 1.00 87.62 538 VAL A O 1
ATOM 4323 N N . ARG A 1 539 ? -35.791 -0.960 52.666 1.00 88.69 539 ARG A N 1
ATOM 4324 C CA . ARG A 1 539 ? -37.053 -0.363 53.131 1.00 88.69 539 ARG A CA 1
ATOM 4325 C C . ARG A 1 539 ? -38.062 -1.438 53.541 1.00 88.69 539 ARG A C 1
ATOM 4327 O O . ARG A 1 539 ? -38.756 -1.258 54.541 1.00 88.69 539 ARG A O 1
ATOM 4334 N N . PHE A 1 540 ? -38.143 -2.537 52.792 1.00 89.19 540 PHE A N 1
ATOM 4335 C CA . PHE A 1 540 ? -38.999 -3.675 53.119 1.00 89.19 540 PHE A CA 1
ATOM 4336 C C . PHE A 1 540 ? -38.599 -4.326 54.452 1.00 89.19 540 PHE A C 1
ATOM 4338 O O . PHE A 1 540 ? -39.470 -4.491 55.306 1.00 89.19 540 PHE A O 1
ATOM 4345 N N . ILE A 1 541 ? -37.308 -4.601 54.679 1.00 86.56 541 ILE A N 1
ATOM 4346 C CA . ILE A 1 541 ? -36.801 -5.129 55.960 1.00 86.56 541 ILE A CA 1
ATOM 4347 C C . ILE A 1 541 ? -37.181 -4.187 57.108 1.00 86.56 541 ILE A C 1
ATOM 4349 O O . ILE A 1 541 ? -37.809 -4.616 58.073 1.00 86.56 541 ILE A O 1
ATOM 4353 N N . LEU A 1 542 ? -36.868 -2.893 56.981 1.00 84.25 542 LEU A N 1
ATOM 4354 C CA . LEU A 1 542 ? -37.147 -1.898 58.020 1.00 84.25 542 LEU A CA 1
ATOM 4355 C C . LEU A 1 542 ? -38.647 -1.784 58.327 1.00 84.25 542 LEU A C 1
ATOM 4357 O O . LEU A 1 542 ? -39.034 -1.691 59.483 1.00 84.25 542 LEU A O 1
ATOM 4361 N N . THR A 1 543 ? -39.513 -1.825 57.314 1.00 86.25 543 THR A N 1
ATOM 4362 C CA . THR A 1 543 ? -40.969 -1.688 57.514 1.00 86.25 543 THR A CA 1
ATOM 4363 C C . THR A 1 543 ? -41.603 -2.946 58.114 1.00 86.25 543 THR A C 1
ATOM 4365 O O . THR A 1 543 ? -42.592 -2.847 58.838 1.00 86.25 543 THR A O 1
ATOM 4368 N N . THR A 1 544 ? -41.064 -4.124 57.796 1.00 87.00 544 THR A N 1
ATOM 4369 C CA . THR A 1 544 ? -41.670 -5.414 58.162 1.00 87.00 544 THR A CA 1
ATOM 4370 C C . THR A 1 544 ? -41.175 -5.917 59.516 1.00 87.00 544 THR A C 1
ATOM 4372 O O . THR A 1 544 ? -41.961 -6.459 60.291 1.00 87.00 544 THR A O 1
ATOM 4375 N N . GLU A 1 545 ? -39.890 -5.718 59.815 1.00 84.69 545 GLU A N 1
ATOM 4376 C CA . GLU A 1 545 ? -39.236 -6.270 61.007 1.00 84.69 545 GLU A CA 1
ATOM 4377 C C . GLU A 1 545 ? -39.191 -5.281 62.187 1.00 84.69 545 GLU A C 1
ATOM 4379 O O . GLU A 1 545 ? -39.146 -5.720 63.336 1.00 84.69 545 GLU A O 1
ATOM 4384 N N . GLN A 1 546 ? -39.227 -3.959 61.947 1.00 81.00 546 GLN A N 1
ATOM 4385 C CA . GLN A 1 546 ? -39.137 -2.948 63.015 1.00 81.00 546 GLN A CA 1
ATOM 4386 C C . GLN A 1 546 ? -40.509 -2.684 63.653 1.00 81.00 546 GLN A C 1
ATOM 4388 O O . GLN A 1 546 ? -41.450 -2.214 63.004 1.00 81.00 546 GLN A O 1
ATOM 4393 N N . LYS A 1 547 ? -40.638 -2.930 64.961 1.00 79.19 547 LYS A N 1
ATOM 4394 C CA . LYS A 1 547 ? -41.904 -2.745 65.693 1.00 79.19 547 LYS A CA 1
ATOM 4395 C C . LYS A 1 547 ? -41.986 -1.349 66.311 1.00 79.19 547 LYS A C 1
ATOM 4397 O O . LYS A 1 547 ? -41.021 -0.838 66.866 1.00 79.19 547 LYS A O 1
ATOM 4402 N N . LYS A 1 548 ? -43.188 -0.753 66.340 1.00 72.31 548 LYS A N 1
ATOM 4403 C CA . LYS A 1 548 ? -43.428 0.580 66.948 1.00 72.31 548 LYS A CA 1
ATOM 4404 C C . LYS A 1 548 ? -43.070 0.677 68.437 1.00 72.31 548 LYS A C 1
ATOM 4406 O O . LYS A 1 548 ? -42.805 1.770 68.920 1.00 72.31 548 LYS A O 1
ATOM 4411 N N . GLN A 1 549 ? -43.076 -0.449 69.146 1.00 68.00 549 GLN A N 1
ATOM 4412 C CA . GLN A 1 549 ? -42.757 -0.534 70.574 1.00 68.00 549 GLN A CA 1
ATOM 4413 C C . GLN A 1 549 ? -41.240 -0.504 70.846 1.00 68.00 549 GLN A C 1
ATOM 4415 O O . GLN A 1 549 ? -40.842 -0.201 71.963 1.00 68.00 549 GLN A O 1
ATOM 4420 N N . GLU A 1 550 ? -40.386 -0.757 69.844 1.00 68.44 550 GLU A N 1
ATOM 4421 C CA . GLU A 1 550 ? -38.923 -0.811 70.028 1.00 68.44 550 GLU A CA 1
ATOM 4422 C C . GLU A 1 550 ? -38.291 0.563 70.302 1.00 68.44 550 GLU A C 1
ATOM 4424 O O . GLU A 1 550 ? -37.257 0.632 70.957 1.00 68.44 550 GLU A O 1
ATOM 4429 N N . PHE A 1 551 ? -38.916 1.657 69.852 1.00 71.19 551 PHE A N 1
ATOM 4430 C CA . PHE A 1 551 ? -38.445 3.031 70.104 1.00 71.19 551 PHE A CA 1
ATOM 4431 C C . PHE A 1 551 ? -39.203 3.747 71.236 1.00 71.19 551 PHE A C 1
ATOM 4433 O O . PHE A 1 551 ? -38.914 4.904 71.545 1.00 71.19 551 PHE A O 1
ATOM 4440 N N . LYS A 1 552 ? -40.158 3.055 71.870 1.00 70.56 552 LYS A N 1
ATOM 4441 C CA . LYS A 1 552 ? -40.914 3.529 73.035 1.00 70.56 552 LYS A CA 1
ATOM 4442 C C . LYS A 1 552 ? -41.200 2.362 73.999 1.00 70.56 552 LYS A C 1
ATOM 4444 O O . LYS A 1 552 ? -42.359 1.956 74.113 1.00 70.56 552 LYS A O 1
ATOM 4449 N N . PRO A 1 553 ? -40.167 1.791 74.648 1.00 66.38 553 PRO A N 1
ATOM 4450 C CA . PRO A 1 553 ? -40.360 0.774 75.680 1.00 66.38 553 PRO A CA 1
ATOM 4451 C C . PRO A 1 553 ? -41.243 1.308 76.821 1.00 66.38 553 PRO A C 1
ATOM 4453 O O . PRO A 1 553 ? -41.134 2.478 77.193 1.00 66.38 553 PRO A O 1
ATOM 4456 N N . GLU A 1 554 ? -42.144 0.471 77.343 1.00 62.53 554 GLU A N 1
ATOM 4457 C CA . GLU A 1 554 ? -42.949 0.798 78.528 1.00 62.53 554 GLU A CA 1
ATOM 4458 C C . GLU A 1 554 ? -42.040 0.807 79.772 1.00 62.53 554 GLU A C 1
ATOM 4460 O O . GLU A 1 554 ? -41.216 -0.091 79.948 1.00 62.53 554 GLU A O 1
ATOM 4465 N N . GLU A 1 555 ? -42.146 1.847 80.604 1.00 55.47 555 GLU A N 1
ATOM 4466 C CA . GLU A 1 555 ? -41.374 1.980 81.847 1.00 55.47 555 GLU A CA 1
ATOM 4467 C C . GLU A 1 555 ? -41.927 1.014 82.910 1.00 55.47 555 GLU A C 1
ATOM 4469 O O . GLU A 1 555 ? -42.777 1.391 83.712 1.00 55.47 555 GLU A O 1
ATOM 4474 N N . ASP A 1 556 ? -41.468 -0.240 82.914 1.00 50.31 556 ASP A N 1
ATOM 4475 C CA . ASP A 1 556 ? -41.693 -1.165 84.031 1.00 50.31 556 ASP A CA 1
ATOM 4476 C C . ASP A 1 556 ? -40.492 -1.128 84.996 1.00 50.31 556 ASP A C 1
ATOM 4478 O O . ASP A 1 556 ? -39.396 -1.602 84.683 1.00 50.31 556 ASP A O 1
ATOM 4482 N N . ASP A 1 557 ? -40.728 -0.606 86.205 1.00 47.78 557 ASP A N 1
ATOM 4483 C CA . ASP A 1 557 ? -39.770 -0.327 87.297 1.00 47.78 557 ASP A CA 1
ATOM 4484 C C . ASP A 1 557 ? -38.958 -1.535 87.829 1.00 47.78 557 ASP A C 1
ATOM 4486 O O . ASP A 1 557 ? -38.200 -1.398 88.788 1.00 47.78 557 ASP A O 1
ATOM 4490 N N . ASN A 1 558 ? -39.081 -2.734 87.248 1.00 50.53 558 ASN A N 1
ATOM 4491 C CA . ASN A 1 558 ? -38.463 -3.954 87.787 1.00 50.53 558 ASN A CA 1
ATOM 4492 C C . ASN A 1 558 ? -37.739 -4.853 86.777 1.00 50.53 558 ASN A C 1
ATOM 4494 O O . ASN A 1 558 ? -37.376 -5.977 87.126 1.00 50.53 558 ASN A O 1
ATOM 4498 N N . ASN A 1 559 ? -37.461 -4.383 85.560 1.00 46.62 559 ASN A N 1
ATOM 4499 C CA . ASN A 1 559 ? -36.605 -5.128 84.639 1.00 46.62 559 ASN A CA 1
ATOM 4500 C C . ASN A 1 559 ? -35.504 -4.225 84.077 1.00 46.62 559 ASN A C 1
ATOM 4502 O O . ASN A 1 559 ? -35.672 -3.559 83.059 1.00 46.62 559 ASN A O 1
ATOM 4506 N N . SER A 1 560 ? -34.331 -4.251 84.715 1.00 47.12 560 SER A N 1
ATOM 4507 C CA . SER A 1 560 ? -33.069 -3.840 84.096 1.00 47.12 560 SER A CA 1
ATOM 4508 C C . SER A 1 560 ? -32.689 -4.861 83.013 1.00 47.12 560 SER A C 1
ATOM 4510 O O . SER A 1 560 ? -31.738 -5.628 83.166 1.00 47.12 560 SER A O 1
ATOM 4512 N N . GLY A 1 561 ? -33.498 -4.943 81.958 1.00 50.69 561 GLY A N 1
ATOM 4513 C CA . GLY A 1 561 ? -33.155 -5.660 80.741 1.00 50.69 561 GLY A CA 1
ATOM 4514 C C . GLY A 1 561 ? -32.025 -4.919 80.038 1.00 50.69 561 GLY A C 1
ATOM 4515 O O . GLY A 1 561 ? -32.064 -3.694 79.934 1.00 50.69 561 GLY A O 1
ATOM 4516 N N . GLU A 1 562 ? -31.005 -5.648 79.589 1.00 53.84 562 GLU A N 1
ATOM 4517 C CA . GLU A 1 562 ? -29.946 -5.097 78.743 1.00 53.84 562 GLU A CA 1
ATOM 4518 C C . GLU A 1 562 ? -30.569 -4.320 77.576 1.00 53.84 562 GLU A C 1
ATOM 4520 O O . GLU A 1 562 ? -31.367 -4.868 76.813 1.00 53.84 562 GLU A O 1
ATOM 4525 N N . ILE A 1 563 ? -30.215 -3.040 77.442 1.00 57.34 563 ILE A N 1
ATOM 4526 C CA . ILE A 1 563 ? -30.611 -2.231 76.287 1.00 57.34 563 ILE A CA 1
ATOM 4527 C C . ILE A 1 563 ? -29.970 -2.886 75.054 1.00 57.34 563 ILE A C 1
ATOM 4529 O O . ILE A 1 563 ? -28.739 -2.979 75.001 1.00 57.34 563 ILE A O 1
ATOM 4533 N N . PRO A 1 564 ? -30.751 -3.354 74.062 1.00 59.75 564 PRO A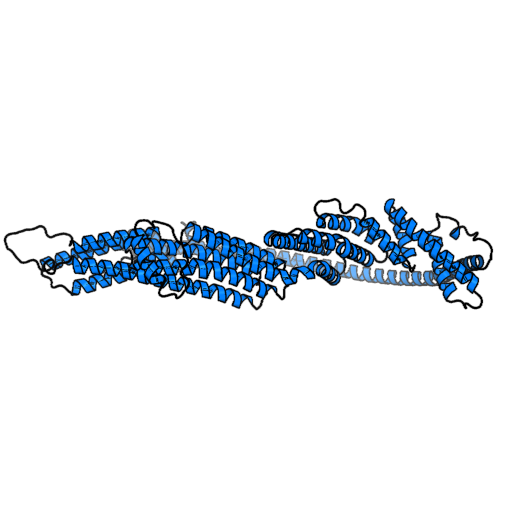 N 1
ATOM 4534 C CA . PRO A 1 564 ? -30.185 -3.965 72.870 1.00 59.75 564 PRO A CA 1
ATOM 4535 C C . PRO A 1 564 ? -29.298 -2.954 72.138 1.00 59.75 564 PRO A C 1
ATOM 4537 O O . PRO A 1 564 ? -29.734 -1.851 71.817 1.00 59.75 564 PRO A O 1
ATOM 4540 N N . LEU A 1 565 ? -28.056 -3.343 71.838 1.00 58.97 565 LEU A N 1
ATOM 4541 C CA . LEU A 1 565 ? -27.089 -2.512 71.103 1.00 58.97 565 LEU A CA 1
ATOM 4542 C C . LEU A 1 565 ? -27.552 -2.168 69.671 1.00 58.97 565 LEU A C 1
ATOM 4544 O O . LEU A 1 565 ? -27.044 -1.221 69.076 1.00 58.97 565 LEU A O 1
ATOM 4548 N N . CYS A 1 566 ? -28.474 -2.951 69.097 1.00 65.00 566 CYS A N 1
ATOM 4549 C CA . CYS A 1 566 ? -28.984 -2.807 67.732 1.00 65.00 566 CYS A CA 1
ATOM 4550 C C . CYS A 1 566 ? -30.357 -3.493 67.594 1.00 65.00 566 CYS A C 1
ATOM 4552 O O . CYS A 1 566 ? -30.556 -4.568 68.165 1.00 65.00 566 CYS A O 1
ATOM 4554 N N . SER A 1 567 ? -31.294 -2.915 66.828 1.00 72.94 567 SER A N 1
ATOM 4555 C CA . SER A 1 567 ? -32.571 -3.580 66.521 1.00 72.94 567 SER A CA 1
ATOM 4556 C C . SER A 1 567 ? -32.375 -4.746 65.544 1.00 72.94 567 SER A C 1
ATOM 4558 O O . SER A 1 567 ? -31.470 -4.730 64.704 1.00 72.94 567 SER A O 1
ATOM 4560 N N . ASN A 1 568 ? -33.241 -5.763 65.614 1.00 78.56 568 ASN A N 1
ATOM 4561 C CA . ASN A 1 568 ? -33.158 -6.920 64.714 1.00 78.56 568 ASN A CA 1
ATOM 4562 C C . ASN A 1 568 ? -33.307 -6.504 63.236 1.00 78.56 568 ASN A C 1
ATOM 4564 O O . ASN A 1 568 ? -32.550 -6.968 62.383 1.00 78.56 568 ASN A O 1
ATOM 4568 N N . ALA A 1 569 ? -34.207 -5.556 62.942 1.00 80.00 569 ALA A N 1
ATOM 4569 C CA . ALA A 1 569 ? -34.390 -5.023 61.591 1.00 80.00 569 ALA A CA 1
ATOM 4570 C C . ALA A 1 569 ? -33.126 -4.319 61.066 1.00 80.00 569 ALA A C 1
ATOM 4572 O O . ALA A 1 569 ? -32.757 -4.497 59.905 1.00 80.00 569 ALA A O 1
ATOM 4573 N N . CYS A 1 570 ? -32.423 -3.569 61.924 1.00 76.50 570 CYS A N 1
ATOM 4574 C CA . CYS A 1 570 ? -31.161 -2.924 61.568 1.00 76.50 570 CYS A CA 1
ATOM 4575 C C . CYS A 1 570 ? -30.055 -3.955 61.309 1.00 76.50 570 CYS A C 1
ATOM 4577 O O . CYS A 1 570 ? -29.368 -3.880 60.293 1.00 76.50 570 CYS A O 1
ATOM 4579 N N . SER A 1 571 ? -29.924 -4.974 62.163 1.00 80.38 571 SER A N 1
ATOM 4580 C CA . SER A 1 571 ? -28.952 -6.055 61.954 1.00 80.38 571 SER A CA 1
ATOM 4581 C C . SER A 1 571 ? -29.180 -6.787 60.624 1.00 80.38 571 SER A C 1
ATOM 4583 O O . SER A 1 571 ? -28.230 -7.029 59.874 1.00 80.38 571 SER A O 1
ATOM 4585 N N . MET A 1 572 ? -30.441 -7.076 60.284 1.00 83.19 572 MET A N 1
ATOM 4586 C CA . MET A 1 572 ? -30.813 -7.696 59.009 1.00 83.19 572 MET A CA 1
ATOM 4587 C C . MET A 1 572 ? -30.522 -6.787 57.809 1.00 83.19 572 MET A C 1
ATOM 4589 O O . MET A 1 572 ? -29.937 -7.251 56.828 1.00 83.19 572 MET A O 1
ATOM 4593 N N . ALA A 1 573 ? -30.864 -5.498 57.897 1.00 83.88 573 ALA A N 1
ATOM 4594 C CA . ALA A 1 573 ? -30.588 -4.522 56.846 1.00 83.88 573 ALA A CA 1
ATOM 4595 C C . ALA A 1 573 ? -29.078 -4.345 56.611 1.00 83.88 573 ALA A C 1
ATOM 4597 O O . ALA A 1 573 ? -28.631 -4.410 55.466 1.00 83.88 573 ALA A O 1
ATOM 4598 N N . CYS A 1 574 ? -28.283 -4.204 57.677 1.00 82.62 574 CYS A N 1
ATOM 4599 C CA . CYS A 1 574 ? -26.825 -4.098 57.596 1.00 82.62 574 CYS A CA 1
ATOM 4600 C C . CYS A 1 574 ? -26.200 -5.360 56.997 1.00 82.62 574 CYS A C 1
ATOM 4602 O O . CYS A 1 574 ? -25.359 -5.261 56.110 1.00 82.62 574 CYS A O 1
ATOM 4604 N N . LYS A 1 575 ? -26.644 -6.554 57.413 1.00 84.31 575 LYS A N 1
ATOM 4605 C CA . LYS A 1 575 ? -26.144 -7.820 56.857 1.00 84.31 575 LYS A CA 1
ATOM 4606 C C . LYS A 1 575 ? -26.427 -7.938 55.358 1.00 84.31 575 LYS A C 1
ATOM 4608 O O . LYS A 1 575 ? -25.547 -8.362 54.613 1.00 84.31 575 LYS A O 1
ATOM 4613 N N . TYR A 1 576 ? -27.627 -7.557 54.918 1.00 86.56 576 TYR A N 1
ATOM 4614 C CA . TYR A 1 576 ? -27.987 -7.533 53.500 1.00 86.56 576 TYR A CA 1
ATOM 4615 C C . TYR A 1 576 ? -27.140 -6.519 52.716 1.00 86.56 576 TYR A C 1
ATOM 4617 O O . TYR A 1 576 ? -26.551 -6.868 51.696 1.00 86.56 576 TYR A O 1
ATOM 4625 N N . LEU A 1 577 ? -27.001 -5.289 53.219 1.00 85.94 577 LEU A N 1
ATOM 4626 C CA . LEU A 1 577 ? -26.169 -4.255 52.598 1.00 85.94 577 LEU A CA 1
ATOM 4627 C C . LEU A 1 577 ? -24.703 -4.671 52.487 1.00 85.94 577 LEU A C 1
ATOM 4629 O O . LEU A 1 577 ? -24.123 -4.523 51.418 1.00 85.94 577 LEU A O 1
ATOM 4633 N N . SER A 1 578 ? -24.115 -5.249 53.538 1.00 84.56 578 SER A N 1
ATOM 4634 C CA . SER A 1 578 ? -22.740 -5.755 53.488 1.00 84.56 578 SER A CA 1
ATOM 4635 C C . SER A 1 578 ? -22.561 -6.841 52.422 1.00 84.56 578 SER A C 1
ATOM 4637 O O . SER A 1 578 ? -21.528 -6.873 51.760 1.00 84.56 578 SER A O 1
ATOM 4639 N N . GLN A 1 579 ? -23.565 -7.701 52.210 1.00 86.44 579 GLN A N 1
ATOM 4640 C CA . GLN A 1 579 ? -23.537 -8.692 51.128 1.00 86.44 579 GLN A CA 1
ATOM 4641 C C . GLN A 1 579 ? -23.583 -8.029 49.746 1.00 86.44 579 GLN A C 1
ATOM 4643 O O . GLN A 1 579 ? -22.799 -8.398 48.877 1.00 86.44 579 GLN A O 1
ATOM 4648 N N . GLN A 1 580 ? -24.449 -7.033 49.544 1.00 86.75 580 GLN A N 1
ATOM 4649 C CA . GLN A 1 580 ? -24.541 -6.313 48.267 1.00 86.75 580 GLN A CA 1
ATOM 4650 C C . GLN A 1 580 ? -23.273 -5.506 47.963 1.00 86.75 580 GLN A C 1
ATOM 4652 O O . GLN A 1 580 ? -22.769 -5.552 46.845 1.00 86.75 580 GLN A O 1
ATOM 4657 N N . ILE A 1 581 ? -22.712 -4.827 48.968 1.00 85.88 581 ILE A N 1
ATOM 4658 C CA . ILE A 1 581 ? -21.455 -4.075 48.850 1.00 85.88 581 ILE A CA 1
ATOM 4659 C C . ILE A 1 581 ? -20.295 -5.014 48.504 1.00 85.88 581 ILE A C 1
ATOM 4661 O O . ILE A 1 581 ? -19.485 -4.684 47.644 1.00 85.88 581 ILE A O 1
ATOM 4665 N N . ALA A 1 582 ? -20.226 -6.205 49.111 1.00 86.19 582 ALA A N 1
ATOM 4666 C CA . ALA A 1 582 ? -19.218 -7.201 48.751 1.00 86.19 582 ALA A CA 1
ATOM 4667 C C . ALA A 1 582 ? -19.326 -7.620 47.273 1.00 86.19 582 ALA A C 1
ATOM 4669 O O . ALA A 1 582 ? -18.318 -7.642 46.574 1.00 86.19 582 ALA A O 1
ATOM 4670 N N . ILE A 1 583 ? -20.543 -7.864 46.770 1.00 84.56 583 ILE A N 1
ATOM 4671 C CA . ILE A 1 583 ? -20.770 -8.208 45.356 1.00 84.56 583 ILE A CA 1
ATOM 4672 C C . ILE A 1 583 ? -20.362 -7.049 44.427 1.00 84.56 583 ILE A C 1
ATOM 4674 O O . ILE A 1 583 ? -19.765 -7.291 43.376 1.00 84.56 583 ILE A O 1
ATOM 4678 N N . MET A 1 584 ? -20.652 -5.799 44.805 1.00 86.31 584 MET A N 1
ATOM 4679 C CA . MET A 1 584 ? -20.236 -4.611 44.047 1.00 86.31 584 MET A CA 1
ATOM 4680 C C . MET A 1 584 ? -18.714 -4.467 43.998 1.00 86.31 584 MET A C 1
ATOM 4682 O O . MET A 1 584 ? -18.175 -4.276 42.913 1.00 86.31 584 MET A O 1
ATOM 4686 N N . ASN A 1 585 ? -18.027 -4.631 45.133 1.00 85.06 585 ASN A N 1
ATOM 4687 C CA . ASN A 1 585 ? -16.562 -4.572 45.221 1.00 85.06 585 ASN A CA 1
ATOM 4688 C C . ASN A 1 585 ? -15.866 -5.667 44.394 1.00 85.06 585 ASN A C 1
ATOM 4690 O O . ASN A 1 585 ? -14.745 -5.474 43.947 1.00 85.06 585 ASN A O 1
ATOM 4694 N N . GLU A 1 586 ? -16.505 -6.823 44.198 1.00 84.69 586 GLU A N 1
ATOM 4695 C CA . GLU A 1 586 ? -15.970 -7.902 43.352 1.00 84.69 586 GLU A CA 1
ATOM 4696 C C . GLU A 1 586 ? -16.187 -7.663 41.844 1.00 84.69 586 GLU A C 1
ATOM 4698 O O . GLU A 1 586 ? -15.578 -8.348 41.015 1.00 84.69 586 GLU A O 1
ATOM 4703 N N . SER A 1 587 ? -17.087 -6.745 41.472 1.00 81.31 587 SER A N 1
ATOM 4704 C CA . SER A 1 587 ? -17.589 -6.622 40.096 1.00 81.31 587 SER A CA 1
ATOM 4705 C C . SER A 1 587 ? -17.333 -5.263 39.439 1.00 81.31 587 SER A C 1
ATOM 4707 O O . SER A 1 587 ? -17.347 -5.189 38.211 1.00 81.31 587 SER A O 1
ATOM 4709 N N . LEU A 1 588 ? -17.133 -4.204 40.226 1.00 83.56 588 LEU A N 1
ATOM 4710 C CA . LEU A 1 588 ? -16.871 -2.839 39.769 1.00 83.56 588 LEU A CA 1
ATOM 4711 C C . LEU A 1 588 ? -15.490 -2.384 40.246 1.00 83.56 588 LEU A C 1
ATOM 4713 O O . LEU A 1 588 ? -15.111 -2.669 41.377 1.00 83.56 588 LEU A O 1
ATOM 4717 N N . ASP A 1 589 ? -14.802 -1.599 39.417 1.00 81.12 589 ASP A N 1
ATOM 4718 C CA . ASP A 1 589 ? -13.456 -1.092 39.696 1.00 81.12 589 ASP A CA 1
ATOM 4719 C C . ASP A 1 589 ? -13.391 0.446 39.630 1.00 81.12 589 ASP A C 1
ATOM 4721 O O . ASP A 1 589 ? -14.157 1.099 38.909 1.00 81.12 589 ASP A O 1
ATOM 4725 N N . GLY A 1 590 ? -12.435 1.030 40.360 1.00 83.12 590 GLY A N 1
ATOM 4726 C CA . GLY A 1 590 ? -12.058 2.445 40.269 1.00 83.12 590 GLY A CA 1
ATOM 4727 C C . GLY A 1 590 ? -13.205 3.429 40.527 1.00 83.12 590 GLY A C 1
ATOM 4728 O O . GLY A 1 590 ? -13.997 3.261 41.453 1.00 83.12 590 GLY A O 1
ATOM 4729 N N . SER A 1 591 ? -13.301 4.463 39.683 1.00 82.38 591 SER A N 1
ATOM 4730 C CA . SER A 1 591 ? -14.308 5.527 39.824 1.00 82.38 591 SER A CA 1
ATOM 4731 C C . SER A 1 591 ? -15.749 5.016 39.673 1.00 82.38 591 SER A C 1
ATOM 4733 O O . SER A 1 591 ? -16.653 5.532 40.325 1.00 82.38 591 SER A O 1
ATOM 4735 N N . ASN A 1 592 ? -15.982 3.958 38.884 1.00 83.50 592 ASN A N 1
ATOM 4736 C CA . ASN A 1 592 ? -17.321 3.377 38.732 1.00 83.50 592 ASN A CA 1
ATOM 4737 C C . ASN A 1 592 ? -17.823 2.756 40.042 1.00 83.50 592 ASN A C 1
ATOM 4739 O O . ASN A 1 592 ? -19.003 2.891 40.376 1.00 83.50 592 ASN A O 1
ATOM 4743 N N . LEU A 1 593 ? -16.931 2.113 40.802 1.00 86.19 593 LEU A N 1
ATOM 4744 C CA . LEU A 1 593 ? -17.242 1.595 42.132 1.00 86.19 593 LEU A CA 1
ATOM 4745 C C . LEU A 1 593 ? -17.527 2.741 43.112 1.00 86.19 593 LEU A C 1
ATOM 4747 O O . LEU A 1 593 ? -18.555 2.722 43.785 1.00 86.19 593 LEU A O 1
ATOM 4751 N N . GLU A 1 594 ? -16.661 3.757 43.148 1.00 85.56 594 GLU A N 1
ATOM 4752 C CA . GLU A 1 594 ? -16.797 4.917 44.039 1.00 85.56 594 GLU A CA 1
ATOM 4753 C C . GLU A 1 594 ? -18.115 5.672 43.811 1.00 85.56 594 GLU A C 1
ATOM 4755 O O . GLU A 1 594 ? -18.864 5.924 44.759 1.00 85.56 594 GLU A O 1
ATOM 4760 N N . ASN A 1 595 ? -18.454 5.960 42.552 1.00 87.31 595 ASN A N 1
ATOM 4761 C CA . ASN A 1 595 ? -19.690 6.653 42.188 1.00 87.31 595 ASN A CA 1
ATOM 4762 C C . ASN A 1 595 ? -20.930 5.819 42.547 1.00 87.31 595 ASN A C 1
ATOM 4764 O O . ASN A 1 595 ? -21.892 6.342 43.114 1.00 87.31 595 ASN A O 1
ATOM 4768 N N . THR A 1 596 ? -20.899 4.509 42.272 1.00 88.44 596 THR A N 1
ATOM 4769 C CA . THR A 1 596 ? -22.020 3.602 42.572 1.00 88.44 596 THR A CA 1
ATOM 4770 C C . THR A 1 596 ? -22.242 3.460 44.078 1.00 88.44 596 THR A C 1
ATOM 4772 O O . THR A 1 596 ? -23.384 3.512 44.540 1.00 88.44 596 THR A O 1
ATOM 4775 N N . LEU A 1 597 ? -21.167 3.313 44.860 1.00 87.19 597 LEU A N 1
ATOM 4776 C CA . LEU A 1 597 ? -21.245 3.250 46.319 1.00 87.19 597 LEU A CA 1
ATOM 4777 C C . LEU A 1 597 ? -21.722 4.581 46.903 1.00 87.19 597 LEU A C 1
ATOM 4779 O O . LEU A 1 597 ? -22.600 4.578 47.762 1.00 87.19 597 LEU A O 1
ATOM 4783 N N . THR A 1 598 ? -21.219 5.713 46.412 1.00 86.88 598 THR A N 1
ATOM 4784 C CA . THR A 1 598 ? -21.651 7.043 46.866 1.00 86.88 598 THR A CA 1
ATOM 4785 C C . THR A 1 598 ? -23.155 7.232 46.664 1.00 86.88 598 THR A C 1
ATOM 4787 O O . THR A 1 598 ? -23.868 7.599 47.601 1.00 86.88 598 THR A O 1
ATOM 4790 N N . GLU A 1 599 ? -23.671 6.898 45.480 1.00 88.81 599 GLU A N 1
ATOM 4791 C CA . GLU A 1 599 ? -25.104 6.982 45.186 1.00 88.81 599 GLU A CA 1
ATOM 4792 C C . GLU A 1 599 ? -25.929 6.001 46.043 1.00 88.81 599 GLU A C 1
ATOM 4794 O O . GLU A 1 599 ? -27.000 6.360 46.547 1.00 88.81 599 GLU A O 1
ATOM 4799 N N . LEU A 1 600 ? -25.425 4.782 46.287 1.00 88.88 600 LEU A N 1
ATOM 4800 C CA . LEU A 1 600 ? -26.056 3.825 47.204 1.00 88.88 600 LEU A CA 1
ATOM 4801 C C . LEU A 1 600 ? -26.194 4.413 48.614 1.00 88.88 600 LEU A C 1
ATOM 4803 O O . LEU A 1 600 ? -27.269 4.324 49.213 1.00 88.88 600 LEU A O 1
ATOM 4807 N N . VAL A 1 601 ? -25.131 5.032 49.133 1.00 84.56 601 VAL A N 1
ATOM 4808 C CA . VAL A 1 601 ? -25.104 5.641 50.470 1.00 84.56 601 VAL A CA 1
ATOM 4809 C C . VAL A 1 601 ? -26.099 6.787 50.573 1.00 84.56 601 VAL A C 1
ATOM 4811 O O . VAL A 1 601 ? -26.870 6.832 51.532 1.00 84.56 601 VAL A O 1
ATOM 4814 N N . VAL A 1 602 ? -26.149 7.673 49.576 1.00 86.50 602 VAL A N 1
ATOM 4815 C CA . VAL A 1 602 ? -27.107 8.789 49.540 1.00 86.50 602 VAL A CA 1
ATOM 4816 C C . VAL A 1 602 ? -28.550 8.274 49.570 1.00 86.50 602 VAL A C 1
ATOM 4818 O O . VAL A 1 602 ? -29.367 8.740 50.375 1.00 86.50 602 VAL A O 1
ATOM 4821 N N . ARG A 1 603 ? -28.878 7.272 48.742 1.00 89.38 603 ARG A N 1
ATOM 4822 C CA . ARG A 1 603 ? -30.228 6.680 48.695 1.00 89.38 603 ARG A CA 1
ATOM 4823 C C . ARG A 1 603 ? -30.593 5.954 49.983 1.00 89.38 603 ARG A C 1
ATOM 4825 O O . ARG A 1 603 ? -31.726 6.066 50.454 1.00 89.38 603 ARG A O 1
ATOM 4832 N N . PHE A 1 604 ? -29.651 5.220 50.559 1.00 85.75 604 PHE A N 1
ATOM 4833 C CA . PHE A 1 604 ? -29.860 4.495 51.803 1.00 85.75 604 PHE A CA 1
ATOM 4834 C C . PHE A 1 604 ? -30.023 5.434 53.005 1.00 85.75 604 PHE A C 1
ATOM 4836 O O . PHE A 1 604 ? -30.968 5.259 53.775 1.00 85.75 604 PHE A O 1
ATOM 4843 N N . HIS A 1 605 ? -29.191 6.475 53.119 1.00 82.75 605 HIS A N 1
ATOM 4844 C CA . HIS A 1 605 ? -29.338 7.520 54.135 1.00 82.75 605 HIS A CA 1
ATOM 4845 C C . HIS A 1 605 ? -30.740 8.134 54.084 1.00 82.75 605 HIS A C 1
ATOM 4847 O O . HIS A 1 605 ? -31.417 8.226 55.107 1.00 82.75 605 HIS A O 1
ATOM 4853 N N . ARG A 1 606 ? -31.231 8.466 52.882 1.00 86.31 606 ARG A N 1
ATOM 4854 C CA . ARG A 1 606 ? -32.598 8.968 52.700 1.00 86.31 606 ARG A CA 1
ATOM 4855 C C . ARG A 1 606 ? -33.658 7.984 53.209 1.00 86.31 606 ARG A C 1
ATOM 4857 O O . ARG A 1 606 ? -34.573 8.404 53.905 1.00 86.31 606 ARG A O 1
ATOM 4864 N N . VAL A 1 607 ? -33.529 6.687 52.912 1.00 86.75 607 VAL A N 1
ATOM 4865 C CA . VAL A 1 607 ? -34.474 5.665 53.405 1.00 86.75 607 VAL A CA 1
ATOM 4866 C C . VAL A 1 607 ? -34.470 5.545 54.923 1.00 86.75 607 VAL A C 1
ATOM 4868 O O . VAL A 1 607 ? -35.540 5.399 55.510 1.00 86.75 607 VAL A O 1
ATOM 4871 N N . ILE A 1 608 ? -33.304 5.626 55.562 1.00 80.94 608 ILE A N 1
ATOM 4872 C CA . ILE A 1 608 ? -33.212 5.598 57.024 1.00 80.94 608 ILE A CA 1
ATOM 4873 C C . ILE A 1 608 ? -33.877 6.825 57.631 1.00 80.94 608 ILE A C 1
ATOM 4875 O O . ILE A 1 608 ? -34.697 6.683 58.532 1.00 80.94 608 ILE A O 1
ATOM 4879 N N . VAL A 1 609 ? -33.552 8.017 57.130 1.00 82.00 609 VAL A N 1
ATOM 4880 C CA . VAL A 1 609 ? -34.127 9.274 57.619 1.00 82.00 609 VAL A CA 1
ATOM 4881 C C . VAL A 1 609 ? -35.653 9.246 57.492 1.00 82.00 609 VAL A C 1
ATOM 4883 O O . VAL A 1 609 ? -36.354 9.475 58.478 1.00 82.00 609 VAL A O 1
ATOM 4886 N N . ASP A 1 610 ? -36.173 8.863 56.322 1.00 85.50 610 ASP A N 1
ATOM 4887 C CA . ASP A 1 610 ? -37.614 8.733 56.075 1.00 85.50 610 ASP A CA 1
ATOM 4888 C C . ASP A 1 610 ? -38.283 7.691 56.993 1.00 85.50 610 ASP A C 1
ATOM 4890 O O . ASP A 1 610 ? -39.457 7.839 57.334 1.00 85.50 610 ASP A O 1
ATOM 4894 N N . HIS A 1 611 ? -37.566 6.633 57.389 1.00 83.94 611 HIS A N 1
ATOM 4895 C CA . HIS A 1 611 ? -38.061 5.609 58.311 1.00 83.94 611 HIS A CA 1
ATOM 4896 C C . HIS A 1 611 ? -38.075 6.103 59.765 1.00 83.94 611 HIS A C 1
ATOM 4898 O O . HIS A 1 611 ? -39.080 5.939 60.450 1.00 83.94 611 HIS A O 1
ATOM 4904 N N . ILE A 1 612 ? -37.003 6.760 60.221 1.00 80.31 612 ILE A N 1
ATOM 4905 C CA . ILE A 1 612 ? -36.866 7.325 61.575 1.00 80.31 612 ILE A CA 1
ATOM 4906 C C . ILE A 1 612 ? -37.989 8.330 61.863 1.00 80.31 612 ILE A C 1
ATOM 4908 O O . ILE A 1 612 ? -38.644 8.256 62.901 1.00 80.31 612 ILE A O 1
ATOM 4912 N N . TYR A 1 613 ? -38.301 9.216 60.913 1.00 82.62 613 TYR A N 1
ATOM 4913 C CA . TYR A 1 613 ? -39.369 10.210 61.086 1.00 82.62 613 TYR A CA 1
ATOM 4914 C C . TYR A 1 613 ? -40.783 9.617 61.263 1.00 82.62 613 TYR A C 1
ATOM 4916 O O . TYR A 1 613 ? -41.712 10.355 61.590 1.00 82.62 613 TYR A O 1
ATOM 4924 N N . GLN A 1 614 ? -40.977 8.306 61.076 1.00 84.00 614 GLN A N 1
ATOM 4925 C CA . GLN A 1 614 ? -42.273 7.637 61.259 1.00 84.00 614 GLN A CA 1
ATOM 4926 C C . GLN A 1 614 ? -42.527 7.154 62.697 1.00 84.00 614 GLN A C 1
ATOM 4928 O O . GLN A 1 614 ? -43.637 6.696 62.991 1.00 84.00 614 GLN A O 1
ATOM 4933 N N . PHE A 1 615 ? -41.542 7.248 63.596 1.00 81.25 615 PHE A N 1
ATOM 4934 C CA . PHE A 1 615 ? -41.642 6.758 64.974 1.00 81.25 615 PHE A CA 1
ATOM 4935 C C . PHE A 1 615 ? -41.693 7.892 66.005 1.00 81.25 615 PHE A C 1
ATOM 4937 O O . PHE A 1 615 ? -41.310 9.031 65.751 1.00 81.25 615 PHE A O 1
ATOM 4944 N N . GLN A 1 616 ? -42.207 7.563 67.191 1.00 77.00 616 GLN A N 1
ATOM 4945 C CA . GLN A 1 616 ? -42.166 8.419 68.377 1.00 77.00 616 GLN A CA 1
ATOM 4946 C C . GLN A 1 616 ? -41.178 7.822 69.379 1.00 77.00 616 GLN A C 1
ATOM 4948 O O . GLN A 1 616 ? -41.160 6.603 69.550 1.00 77.00 616 GLN A O 1
ATOM 4953 N N . TYR A 1 617 ? -40.411 8.677 70.052 1.00 80.50 617 TYR A N 1
ATOM 4954 C CA . TYR A 1 617 ? -39.274 8.283 70.887 1.00 80.50 617 TYR A CA 1
ATOM 4955 C C . TYR A 1 617 ? -39.496 8.622 72.371 1.00 80.50 617 TYR A C 1
ATOM 4957 O O . TYR A 1 617 ? -40.169 9.606 72.688 1.00 80.50 617 TYR A O 1
ATOM 4965 N N . ASN A 1 618 ? -38.935 7.810 73.275 1.00 77.56 618 ASN A N 1
ATOM 4966 C CA . ASN A 1 618 ? -38.691 8.157 74.686 1.00 77.56 618 ASN A CA 1
ATOM 4967 C C . ASN A 1 618 ? -37.171 8.249 74.961 1.00 77.56 618 ASN A C 1
ATOM 4969 O O . ASN A 1 618 ? -36.366 7.946 74.082 1.00 77.56 618 ASN A O 1
ATOM 4973 N N . SER A 1 619 ? -36.765 8.646 76.171 1.00 70.31 619 SER A N 1
ATOM 4974 C CA . SER A 1 619 ? -35.348 8.842 76.543 1.00 70.31 619 SER A CA 1
ATOM 4975 C C . SER A 1 619 ? -34.471 7.592 76.356 1.00 70.31 619 SER A C 1
ATOM 4977 O O . SER A 1 619 ? -33.299 7.709 76.004 1.00 70.31 619 SER A O 1
ATOM 4979 N N . GLN A 1 620 ? -35.026 6.387 76.532 1.00 67.94 620 GLN A N 1
ATOM 4980 C CA . GLN A 1 620 ? -34.328 5.127 76.235 1.00 67.94 620 GLN A CA 1
ATOM 4981 C C . GLN A 1 620 ? -34.280 4.817 74.726 1.00 67.94 620 GLN A C 1
ATOM 4983 O O . GLN A 1 620 ? -33.269 4.323 74.228 1.00 67.94 620 GLN A O 1
ATOM 4988 N N . GLY A 1 621 ? -35.335 5.145 73.978 1.00 69.19 621 GLY A N 1
ATOM 4989 C CA . GLY A 1 621 ? -35.411 4.993 72.524 1.00 69.19 621 GLY A CA 1
ATOM 4990 C C . GLY A 1 621 ? -34.490 5.943 71.751 1.00 69.19 621 GLY A C 1
ATOM 4991 O O . GLY A 1 621 ? -33.978 5.563 70.699 1.00 69.19 621 GLY A O 1
ATOM 4992 N N . GLU A 1 622 ? -34.221 7.141 72.280 1.00 67.12 622 GLU A N 1
ATOM 4993 C CA . GLU A 1 622 ? -33.217 8.067 71.729 1.00 67.12 622 GLU A CA 1
ATOM 4994 C C . GLU A 1 622 ? -31.801 7.470 71.785 1.00 67.12 622 GLU A C 1
ATOM 4996 O O . GLU A 1 622 ? -31.050 7.576 70.815 1.00 67.12 622 GLU A O 1
ATOM 5001 N N . LEU A 1 623 ? -31.456 6.767 72.871 1.00 67.94 623 LEU A N 1
ATOM 5002 C CA . LEU A 1 623 ? -30.159 6.097 73.017 1.00 67.94 623 LEU A CA 1
ATOM 5003 C C . LEU A 1 623 ? -29.988 4.961 71.989 1.00 67.94 623 LEU A C 1
ATOM 5005 O O . LEU A 1 623 ? -28.925 4.814 71.381 1.00 67.94 623 LEU A O 1
ATOM 5009 N N . ILE A 1 624 ? -31.056 4.188 71.758 1.00 67.44 624 ILE A N 1
ATOM 5010 C CA . ILE A 1 624 ? -31.092 3.111 70.755 1.00 67.44 624 ILE A CA 1
ATOM 5011 C C . ILE A 1 624 ? -30.920 3.693 69.349 1.00 67.44 624 ILE A C 1
ATOM 5013 O O . ILE A 1 624 ? -30.147 3.150 68.564 1.00 67.44 624 ILE A O 1
ATOM 5017 N N . LEU A 1 625 ? -31.576 4.817 69.040 1.00 68.31 625 LEU A N 1
ATOM 5018 C CA . LEU A 1 625 ? -31.441 5.517 67.759 1.00 68.31 625 LEU A CA 1
ATOM 5019 C C . LEU A 1 625 ? -29.996 5.978 67.500 1.00 68.31 625 LEU A C 1
ATOM 5021 O O . LEU A 1 625 ? -29.480 5.810 66.395 1.00 68.31 625 LEU A O 1
ATOM 5025 N N . GLN A 1 626 ? -29.336 6.529 68.519 1.00 65.31 626 GLN A N 1
ATOM 5026 C CA . GLN A 1 626 ? -27.969 7.046 68.428 1.00 65.31 626 GLN A CA 1
ATOM 5027 C C . GLN A 1 626 ? -26.948 5.928 68.152 1.00 65.31 626 GLN A C 1
ATOM 5029 O O . GLN A 1 626 ? -26.074 6.074 67.295 1.00 65.31 626 GLN A O 1
ATOM 5034 N N . LEU A 1 627 ? -27.103 4.783 68.823 1.00 62.62 627 LEU A N 1
ATOM 5035 C CA . LEU A 1 627 ? -26.311 3.571 68.580 1.00 62.62 627 LEU A CA 1
ATOM 5036 C C . LEU A 1 627 ? -26.577 2.975 67.189 1.00 62.62 627 LEU A C 1
ATOM 5038 O O . LEU A 1 627 ? -25.641 2.539 66.516 1.00 62.62 627 LEU A O 1
ATOM 5042 N N . LEU A 1 628 ? -27.833 3.015 66.730 1.00 63.66 628 LEU A N 1
ATOM 5043 C CA . LEU A 1 628 ? -28.238 2.577 65.392 1.00 63.66 628 LEU A CA 1
ATOM 5044 C C . LEU A 1 628 ? -27.531 3.393 64.303 1.00 63.66 628 LEU A C 1
ATOM 5046 O O . LEU A 1 628 ? -26.942 2.829 63.383 1.00 63.66 628 LEU A O 1
ATOM 5050 N N . PHE A 1 629 ? -27.548 4.721 64.444 1.00 63.81 629 PHE A N 1
ATOM 5051 C CA . PHE A 1 629 ? -26.898 5.645 63.517 1.00 63.81 629 PHE A CA 1
ATOM 5052 C C . PHE A 1 629 ? -25.382 5.414 63.479 1.00 63.81 629 PHE A C 1
ATOM 5054 O O . PHE A 1 629 ? -24.780 5.388 62.408 1.00 63.81 629 PHE A O 1
ATOM 5061 N N . PHE A 1 630 ? -24.767 5.158 64.637 1.00 60.91 630 PHE A N 1
ATOM 5062 C CA . PHE A 1 630 ? -23.337 4.879 64.744 1.00 60.91 630 PHE A CA 1
ATOM 5063 C C . PHE A 1 630 ? -22.932 3.568 64.049 1.00 60.91 630 PHE A C 1
ATOM 5065 O O . PHE A 1 630 ? -21.959 3.553 63.298 1.00 60.91 630 PHE A O 1
ATOM 5072 N N . LEU A 1 631 ? -23.692 2.482 64.235 1.00 61.66 631 LEU A N 1
ATOM 5073 C CA . LEU A 1 631 ? -23.446 1.178 63.596 1.00 61.66 631 LEU A CA 1
ATOM 5074 C C . LEU A 1 631 ? -23.640 1.213 62.079 1.00 61.66 631 LEU A C 1
ATOM 5076 O O . LEU A 1 631 ? -22.860 0.611 61.337 1.00 61.66 631 LEU A O 1
ATOM 5080 N N . ILE A 1 632 ? -24.660 1.934 61.622 1.00 61.38 632 ILE A N 1
ATOM 5081 C CA . ILE A 1 632 ? -24.950 2.140 60.206 1.00 61.38 632 ILE A CA 1
ATOM 5082 C C . ILE A 1 632 ? -23.838 2.967 59.546 1.00 61.38 632 ILE A C 1
ATOM 5084 O O . ILE A 1 632 ? -23.298 2.573 58.514 1.00 61.38 632 ILE A O 1
ATOM 5088 N N . CYS A 1 633 ? -23.432 4.075 60.171 1.00 59.38 633 CYS A N 1
ATOM 5089 C CA . CYS A 1 633 ? -22.306 4.871 59.696 1.00 59.38 633 CYS A CA 1
ATOM 5090 C C . CYS A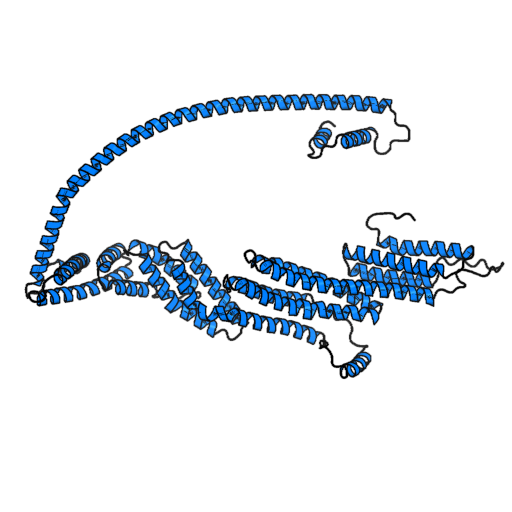 1 633 ? -21.009 4.053 59.683 1.00 59.38 633 CYS A C 1
ATOM 5092 O O . CYS A 1 633 ? -20.275 4.113 58.703 1.00 59.38 633 CYS A O 1
ATOM 5094 N N . LEU A 1 634 ? -20.738 3.233 60.704 1.00 57.38 634 LEU A N 1
ATOM 5095 C CA . LEU A 1 634 ? -19.549 2.376 60.721 1.00 57.38 634 LEU A CA 1
ATOM 5096 C C . LEU A 1 634 ? -19.547 1.361 59.578 1.00 57.38 634 LEU A C 1
ATOM 5098 O O . LEU A 1 634 ? -18.532 1.209 58.913 1.00 57.38 634 LEU A O 1
ATOM 5102 N N . SER A 1 635 ? -20.665 0.684 59.324 1.00 55.34 635 SER A N 1
ATOM 5103 C CA . SER A 1 635 ? -20.737 -0.362 58.292 1.00 55.34 635 SER A CA 1
ATOM 5104 C C . SER A 1 635 ? -20.649 0.181 56.860 1.00 55.34 635 SER A C 1
ATOM 5106 O O . SER A 1 635 ? -20.257 -0.557 55.961 1.00 55.34 635 SER A O 1
ATOM 5108 N N . ILE A 1 636 ? -20.924 1.470 56.654 1.00 54.31 636 ILE A N 1
ATOM 5109 C CA . ILE A 1 636 ? -20.797 2.149 55.359 1.00 54.31 636 ILE A CA 1
ATOM 5110 C C . ILE A 1 636 ? -19.439 2.838 55.195 1.00 54.31 636 ILE A C 1
ATOM 5112 O O . ILE A 1 636 ? -18.758 2.651 54.188 1.00 54.31 636 ILE A O 1
ATOM 5116 N N . PHE A 1 637 ? -19.017 3.634 56.183 1.00 53.47 637 PHE A N 1
ATOM 5117 C CA . PHE A 1 637 ? -17.792 4.435 56.090 1.00 53.47 637 PHE A CA 1
ATOM 5118 C C . PHE A 1 637 ? -16.514 3.598 56.185 1.00 53.47 637 PHE A C 1
ATOM 5120 O O . PHE A 1 637 ? -15.468 4.059 55.730 1.00 53.47 637 PHE A O 1
ATOM 5127 N N . TYR A 1 638 ? -16.574 2.372 56.719 1.00 51.47 638 TYR A N 1
ATOM 5128 C CA . TYR A 1 638 ? -15.420 1.467 56.703 1.00 51.47 638 TYR A CA 1
ATOM 5129 C C . TYR A 1 638 ? -15.050 1.006 55.284 1.00 51.47 638 TYR A C 1
ATOM 5131 O O . TYR A 1 638 ? -13.890 0.701 55.037 1.00 51.47 638 TYR A O 1
ATOM 5139 N N . TYR A 1 639 ? -16.004 1.001 54.344 1.00 48.78 639 TYR A N 1
ATOM 5140 C CA . TYR A 1 639 ? -15.760 0.613 52.948 1.00 48.78 639 TYR A CA 1
ATOM 5141 C C . TYR A 1 639 ? -15.400 1.794 52.037 1.00 48.78 639 TYR A C 1
ATOM 5143 O O . TYR A 1 639 ? -14.768 1.589 51.009 1.00 48.78 639 TYR A O 1
ATOM 5151 N N . SER A 1 640 ? -15.743 3.028 52.426 1.00 41.56 640 SER A N 1
ATOM 5152 C CA . SER A 1 640 ? -15.372 4.246 51.686 1.00 41.56 640 SER A CA 1
ATOM 5153 C C . SER A 1 640 ? -13.972 4.773 52.034 1.00 41.56 640 SER A C 1
ATOM 5155 O O . SER A 1 640 ? -13.461 5.641 51.335 1.00 41.56 640 SER A O 1
ATOM 5157 N N . ARG A 1 641 ? -13.339 4.292 53.114 1.00 39.69 641 ARG A N 1
ATOM 5158 C CA . ARG A 1 641 ? -12.028 4.776 53.573 1.00 39.69 641 ARG A CA 1
ATOM 5159 C C . ARG A 1 641 ? -10.905 3.790 53.266 1.00 39.69 641 ARG A C 1
ATOM 5161 O O . ARG A 1 641 ? -10.406 3.106 54.156 1.00 39.69 641 ARG A O 1
ATOM 5168 N N . SER A 1 642 ? -10.433 3.837 52.025 1.00 34.31 642 SER A N 1
ATOM 5169 C CA . SER A 1 642 ? -8.985 3.800 51.803 1.00 34.31 642 SER A CA 1
ATOM 5170 C C . SER A 1 642 ? -8.398 5.152 51.424 1.00 34.31 642 SER A C 1
ATOM 5172 O O . SER A 1 642 ? -7.208 5.292 51.641 1.00 34.31 642 SER A O 1
ATOM 5174 N N . ASP A 1 643 ? -9.180 6.173 51.048 1.00 35.88 643 ASP A N 1
ATOM 5175 C CA . ASP A 1 643 ? -8.661 7.543 50.976 1.00 35.88 643 ASP A CA 1
ATOM 5176 C C . ASP A 1 643 ? -9.741 8.620 51.199 1.00 35.88 643 ASP A C 1
ATOM 5178 O O . ASP A 1 643 ? -10.796 8.623 50.583 1.00 35.88 643 ASP A O 1
ATOM 5182 N N . ALA A 1 644 ? -9.397 9.549 52.095 1.00 32.22 644 ALA A N 1
ATOM 5183 C CA . ALA A 1 644 ? -9.880 10.924 52.239 1.00 32.22 644 ALA A CA 1
ATOM 5184 C C . ALA A 1 644 ? -11.329 11.260 52.690 1.00 32.22 644 ALA A C 1
ATOM 5186 O O . ALA A 1 644 ? -12.341 10.682 52.331 1.00 32.22 644 ALA A O 1
ATOM 5187 N N . VAL A 1 645 ? -11.351 12.339 53.484 1.00 30.44 645 VAL A N 1
ATOM 5188 C CA . VAL A 1 645 ? -12.459 13.203 53.926 1.00 30.44 645 VAL A CA 1
ATOM 5189 C C . VAL A 1 645 ? -13.409 12.645 54.990 1.00 30.44 645 VAL A C 1
ATOM 5191 O O . VAL A 1 645 ? -14.433 12.010 54.766 1.00 30.44 645 VAL A O 1
ATOM 5194 N N . ALA A 1 646 ? -13.067 13.000 56.228 1.00 29.80 646 ALA A N 1
ATOM 5195 C CA . ALA A 1 646 ? -14.007 13.124 57.326 1.00 29.80 646 ALA A CA 1
ATOM 5196 C C . ALA A 1 646 ? -15.116 14.128 56.973 1.00 29.80 646 ALA A C 1
ATOM 5198 O O . ALA A 1 646 ? -14.921 15.337 57.094 1.00 29.80 646 ALA A O 1
ATOM 5199 N N . VAL A 1 647 ? -16.298 13.634 56.611 1.00 24.89 647 VAL A N 1
ATOM 5200 C CA . VAL A 1 647 ? -17.522 14.406 56.821 1.00 24.89 647 VAL A CA 1
ATOM 5201 C C . VAL A 1 647 ? -17.845 14.291 58.306 1.00 24.89 647 VAL A C 1
ATOM 5203 O O . VAL A 1 647 ? -18.332 13.271 58.787 1.00 24.89 647 VAL A O 1
ATOM 5206 N N . ARG A 1 648 ? -17.461 15.331 59.051 1.00 24.50 648 ARG A N 1
ATOM 5207 C CA . ARG A 1 648 ? -18.010 15.609 60.377 1.00 24.50 648 ARG A CA 1
ATOM 5208 C C . ARG A 1 648 ? -19.505 15.891 60.200 1.00 24.50 648 ARG A C 1
ATOM 5210 O O . ARG A 1 648 ? -19.850 16.886 59.565 1.00 24.50 648 ARG A O 1
ATOM 5217 N N . CYS A 1 649 ? -20.347 15.040 60.772 1.00 24.94 649 CYS A N 1
ATOM 5218 C CA . CYS A 1 649 ? -21.619 15.466 61.344 1.00 24.94 649 CYS A CA 1
ATOM 5219 C C . CYS A 1 649 ? -21.453 15.476 62.859 1.00 24.94 649 CYS A C 1
ATOM 5221 O O . CYS A 1 649 ? -20.915 14.472 63.384 1.00 24.94 649 CYS A O 1
#

Sequence (649 aa):
MLRTYAEDLESDAFNAEEYVERLAWRLTGPGGGDKIDAVFLNAALEEEISNLQILFDQCQGKIRNLENQCREEEETFCAALEKLVSENEIADGKLKTLNERVNSVAARVVHLGDQLQSVTAPRARAFEAYQLMVHFNEFLSDQPLESETFTDPDKLVEAGEVIYKLHIIAMELPKEKYEAVQTRIAYKYDELEKMLIEEFVRHHHANAKLKMKQIANVLSQFNGYSQAIDAYVEQCQWQSFRGGDIFTDIWNMLQKHDPVINDVFPNPQQVMSKLVLNIYHGKLQGYVRSKLLNASDPELYLSSLYDLFQKNNKLVDKMTSELVCCPEKDFILMLVNTVFSKYLPDYIKIETNYLHDQCKSILQKFYEKNGHVKKSGFSGIQDLKRDLQARLMQDTRTNYSLLSEEVAINILQETKLAFHRCGVLSSANDLSENVRQILDILMQYLCREHLEYAVDLAVNAIQSNENQGVKDFLNILRQTAAISHLLEKQIDDSVSALLKNSSQSTSCLEHAKSLLETIEAKLDKGVDKMLTTIVGHVRFILTTEQKKQEFKPEEDDNNSGEIPL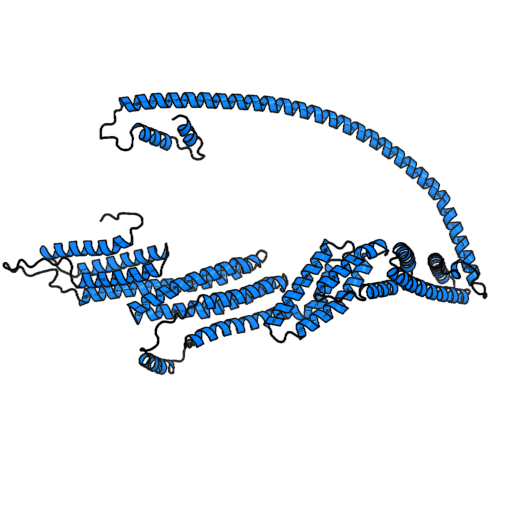CSNACSMACKYLSQQIAIMNESLDGSNLENTLTELVVRFHRVIVDHIYQFQYNSQGELILQLLFFLICLSIFYYSRSDAVAVRC

Solvent-accessible surface area (backbone atoms only — not comparable to full-atom values): 36412 Å² total; per-residue (Å²): 114,81,71,66,56,51,61,63,68,72,41,97,78,65,49,72,67,61,51,51,50,52,50,52,47,66,75,54,46,103,73,67,61,104,67,84,58,67,67,60,54,50,54,52,49,55,52,48,51,52,53,51,51,53,50,49,55,52,50,53,50,50,48,55,51,53,54,49,50,52,48,55,51,49,52,55,48,50,54,51,48,55,51,51,52,53,54,47,54,54,49,50,54,51,49,52,55,48,50,54,50,49,52,54,50,49,53,54,49,49,54,52,48,52,55,48,47,67,57,49,50,60,53,52,52,53,50,51,53,50,53,52,52,53,53,52,52,51,57,66,43,98,58,81,87,79,53,61,52,82,68,37,79,91,35,48,62,61,30,46,52,52,43,52,54,48,41,57,56,44,69,76,48,65,57,96,83,40,48,72,38,39,53,51,45,48,53,52,39,57,51,48,52,53,51,49,43,54,50,38,54,53,28,56,77,67,68,38,57,70,61,32,20,56,42,36,55,52,37,66,76,43,92,62,34,63,57,44,50,51,53,49,44,53,56,64,55,59,87,47,82,76,67,96,48,67,66,60,31,51,50,56,49,49,65,67,42,43,64,53,38,61,71,27,40,87,58,28,42,61,53,42,38,51,40,53,51,49,42,42,67,57,54,48,35,51,50,54,51,53,61,51,69,69,34,84,45,71,68,56,28,56,53,48,52,46,54,53,51,52,49,48,50,54,47,53,51,47,42,70,74,69,45,87,42,50,57,58,69,70,59,52,52,53,50,52,43,72,58,41,58,86,52,50,78,56,40,63,62,52,51,52,53,51,50,52,53,49,48,51,49,56,51,48,55,52,32,56,74,69,74,50,76,84,85,72,83,88,56,89,66,63,51,58,59,45,52,56,52,50,66,74,47,66,91,72,82,79,89,76,73,78,62,57,67,68,61,48,51,51,48,51,48,57,49,50,54,49,52,57,44,43,71,70,62,44,52,89,85,50,34,66,62,55,51,45,56,55,49,51,51,50,46,47,51,50,45,53,64,34,48,44,48,36,49,56,52,28,51,62,36,34,83,77,36,70,72,61,16,45,53,53,30,38,51,50,51,43,53,48,54,55,48,49,54,56,49,54,51,47,44,54,69,50,51,50,62,72,31,73,88,45,93,61,39,63,63,54,50,50,56,54,48,56,53,51,54,53,48,50,58,50,50,52,54,31,51,53,50,44,47,50,49,55,48,48,51,41,51,49,40,44,66,73,59,50,58,81,55,73,29,40,69,79,91,59,99,83,64,94,63,82,78,66,76,58,55,71,25,55,54,52,39,51,56,50,48,55,53,53,50,51,54,45,65,77,43,42,63,70,68,63,35,53,53,52,51,52,52,45,49,56,54,41,51,50,52,50,56,64,54,57,74,74,63,65,73,39,83,68,21,50,55,44,51,55,42,40,53,50,54,54,49,50,72,52,53,64,75,61,59,89,64,84,78,87,80,83,127

Secondary structure (DSSP, 8-state):
-HHHHHHHHS-TT--HHHHHHHHHHHHH-TT--S---HHHHHHHHHHHHHHHHHHHHHHHHHHHHHHHHHHHHHHHHHHHHHHHHHHHHHHHHHHHHHHHHHHHHHHHHHHHHHHHHHHHHHHHHHHHHHHHHHHHHHHHSSSPP--HHHH-GGGHHHHHHHHHHHHHHHHHS-HHHHHHHHHHHHHHHHHHHHHHHHHHHHHHHTT-HHHHHHHHHHHTTSTTHHHHHHHHHHHHHTTT--SS-HHHHHHHHHHHHHHHHHHH-SSHHHHHHHHHHHIIIIIIHHHHHHHHHT--SHHHHHHHHHHHHHHHHHHHHHHHHH-TTPPPHHHHHHHHHHHHTTTHHHHHHHHHHHHHHHHHHHHHHHHHHTT-----S--TTHHHHHHHHHHTTTTS-----S--HHHHHHHHHHHHHHHHHHHHHS-TTTHHHHHHHHHHHHIIIIIIIIIIHHHHHHHHHTTTSHHHHHHHHHHHHHHHHHHHHHHHHHIIIIIIHHSTT-TTHHHHHHHHHHHHHHHHHHHHHHHHHHHHHHHHHHHHHHHHH--TTTTS----TT--PPPPSS-HHHHHHHHHHHHHHHHHHHH--HHHHHHHHHHHHHHHHHH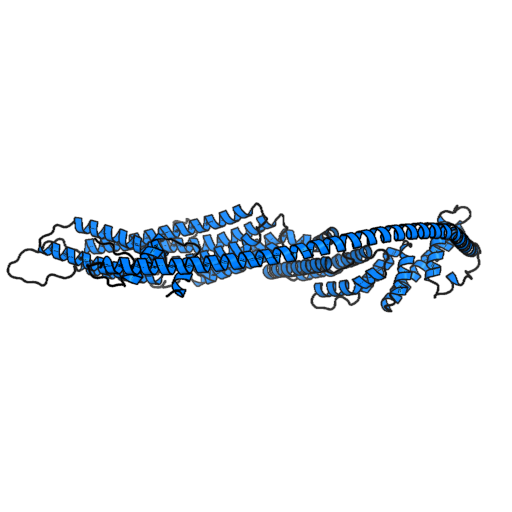HHHHHTTS---HHHHHHHHHHHHHHHHHHHHHHTTS------

pLDDT: mean 82.18, std 14.67, range [24.5, 96.81]

Foldseek 3Di:
DLVVVVVQVPDPDRDPVVVVVVVLCVQCDPDNPPDDPPVSSVVVVVVVVVVVVVVVVVVVVVVVVVVVVVVVVVVVVVVVVVVVVVVVVVVVVVVVVVVVVVVVVVVVVVVVVVVVCVPVVVVVVVVVVVVLVVVLVQLVDPDPRPDCCLVPPVNLLVVLQSLLVNQVVLVVDDCVVCVSSNVSSVVSNVVSLVVLLVVLLVCVVVVVLVSLQSSQVSNVSPPCNVVSLVSVLVVLPPPQPPDPDRLVSVLVSQVVCLVSLVRRHPQSLVSSLVSVLCCLVPPLLVVLVVCLVPCPDLVSNLVSLLVSLVSLVVSLVCLVPPGPSRHDPVSSVVSSCVRPVVPLVCNLVSLLVVLLVQLVVLLVVLCVVLVHDADDDDDVPVVVVVVVVCVVVVPPNDDDQLADPVSLVSSLVSLLVSLVSLLRRPDPVCSLVSNLSSLVSNCVRVQVVRLVRSLVVLLVQCQVDPQVSLLSNLQSVLRSVVSVVVVVVSCVVRVCVSCVPPPCSVVSVVVVVVSNVVSVVSNVSSLVSSLCSLLVVLLVLLVPQPDLCLQPPDDDPPDPDPLDLAGPSLVVSLVSVLSSLVSLVVRDDDPRSLVSLVVSVVSNVVSVVVSVVVHDHDPSSVVRVVSSVVVVCCSSVVVVPPDDDDPDD

Radius of gyration: 47.96 Å; Cα contacts (8 Å, |Δi|>4): 415; chains: 1; bounding box: 90×65×153 Å

Mean predicted aligned error: 16.95 Å